Protein AF-A0A925LUS6-F1 (afdb_monomer_lite)

pLDDT: mean 85.34, std 15.8, range [30.42, 98.62]

Radius of gyration: 35.61 Å; chains: 1; bounding box: 104×72×97 Å

Structure (mmCIF, N/CA/C/O backbone):
data_AF-A0A925LUS6-F1
#
_entry.id   AF-A0A925LUS6-F1
#
loop_
_atom_site.group_PDB
_atom_site.id
_atom_site.type_symbol
_atom_site.label_atom_id
_atom_site.label_alt_id
_atom_site.label_comp_id
_atom_site.label_asym_id
_atom_site.label_entity_id
_atom_site.label_seq_id
_atom_site.pdbx_PDB_ins_code
_atom_site.Cartn_x
_atom_site.Cartn_y
_atom_site.Cartn_z
_atom_site.occupancy
_atom_site.B_iso_or_equiv
_atom_site.auth_seq_id
_atom_site.auth_comp_id
_atom_site.auth_asym_id
_atom_site.auth_atom_id
_atom_site.pdbx_PDB_model_num
ATOM 1 N N . SER A 1 1 ? -33.143 -39.947 43.179 1.00 50.91 1 SER A N 1
ATOM 2 C CA . SER A 1 1 ? -32.401 -38.774 42.686 1.00 50.91 1 SER A CA 1
ATOM 3 C C . SER A 1 1 ? -33.409 -37.810 42.091 1.00 50.91 1 SER A C 1
ATOM 5 O O . SER A 1 1 ? -34.281 -38.253 41.355 1.00 50.91 1 SER A O 1
ATOM 7 N N . GLN A 1 2 ? -33.374 -36.531 42.464 1.00 56.47 2 GLN A N 1
ATOM 8 C CA . GLN A 1 2 ? -34.159 -35.518 41.753 1.00 56.47 2 GLN A CA 1
ATOM 9 C C . GLN A 1 2 ? -33.490 -35.267 40.399 1.00 56.47 2 GLN A C 1
ATOM 11 O O . GLN A 1 2 ? -32.264 -35.183 40.331 1.00 56.47 2 GLN A O 1
ATOM 16 N N . ALA A 1 3 ? -34.284 -35.222 39.329 1.00 70.06 3 ALA A N 1
ATOM 17 C CA . ALA A 1 3 ? -33.795 -34.801 38.022 1.00 70.06 3 ALA A CA 1
ATOM 18 C C . ALA A 1 3 ? -33.238 -33.369 38.134 1.00 70.06 3 ALA A C 1
ATOM 20 O O . ALA A 1 3 ? -33.814 -32.571 38.882 1.00 70.06 3 ALA A O 1
ATOM 21 N N . PRO A 1 4 ? -32.134 -33.036 37.440 1.00 72.38 4 PRO A N 1
ATOM 22 C CA . PRO A 1 4 ? -31.637 -31.669 37.429 1.00 72.38 4 PRO A CA 1
ATOM 23 C C . PRO A 1 4 ? -32.747 -30.728 36.931 1.00 72.38 4 PRO A C 1
ATOM 25 O O . PRO A 1 4 ? -33.500 -31.109 36.028 1.00 72.38 4 PRO A O 1
ATOM 28 N N . PRO A 1 5 ? -32.886 -29.527 37.521 1.00 80.88 5 PRO A N 1
ATOM 29 C CA . PRO A 1 5 ? -33.900 -28.576 37.091 1.00 80.88 5 PRO A CA 1
ATOM 30 C C . PRO A 1 5 ? -33.745 -28.257 35.592 1.00 80.88 5 PRO A C 1
ATOM 32 O O . PRO A 1 5 ? -32.625 -28.303 35.070 1.00 80.88 5 PRO A O 1
ATOM 35 N N . PRO A 1 6 ? -34.847 -27.972 34.876 1.00 86.62 6 PRO A N 1
ATOM 36 C CA . PRO A 1 6 ? -34.786 -27.638 33.458 1.00 86.62 6 PRO A CA 1
ATOM 37 C C . PRO A 1 6 ? -34.045 -26.314 33.244 1.00 86.62 6 PRO A C 1
ATOM 39 O O . PRO A 1 6 ? -34.069 -25.431 34.101 1.00 86.62 6 PRO A O 1
ATOM 42 N N . LEU A 1 7 ? -33.393 -26.184 32.088 1.00 87.75 7 LEU A N 1
ATOM 43 C CA . LEU A 1 7 ? -32.810 -24.924 31.641 1.00 87.75 7 LEU A CA 1
ATOM 44 C C . LEU A 1 7 ? -33.934 -23.980 31.195 1.00 87.75 7 LEU A C 1
ATOM 46 O O . LEU A 1 7 ? -34.793 -24.370 30.403 1.00 87.75 7 LEU A O 1
ATOM 50 N N . VAL A 1 8 ? -33.927 -22.754 31.706 1.00 89.50 8 VAL A N 1
ATOM 51 C CA . VAL A 1 8 ? -34.937 -21.726 31.446 1.00 89.50 8 VAL A CA 1
ATOM 52 C C . VAL A 1 8 ? -34.257 -20.492 30.868 1.00 89.50 8 VAL A C 1
ATOM 54 O O . VAL A 1 8 ? -33.284 -19.997 31.430 1.00 89.50 8 VAL A O 1
ATOM 57 N N . THR A 1 9 ? -34.782 -19.971 29.761 1.00 89.06 9 THR A N 1
ATOM 58 C CA . THR A 1 9 ? -34.385 -18.664 29.222 1.00 89.06 9 THR A CA 1
ATOM 59 C C . THR A 1 9 ? -35.214 -17.571 29.891 1.00 89.06 9 THR A C 1
ATOM 61 O O . THR A 1 9 ? -36.440 -17.659 29.930 1.00 89.06 9 THR A O 1
ATOM 64 N N . THR A 1 10 ? -34.551 -16.548 30.419 1.00 89.25 10 THR A N 1
ATOM 65 C CA . THR A 1 10 ? -35.150 -15.387 31.092 1.00 89.25 10 THR A CA 1
ATOM 66 C C . THR A 1 10 ? -34.400 -14.114 30.693 1.00 89.25 10 THR A C 1
ATOM 68 O O . THR A 1 10 ? -33.428 -14.175 29.944 1.00 89.25 10 THR A O 1
ATOM 71 N N . THR A 1 11 ? -34.832 -12.958 31.191 1.00 88.19 11 THR A N 1
ATOM 72 C CA . THR A 1 11 ? -34.108 -11.690 31.054 1.00 88.19 11 THR A CA 1
ATOM 73 C C . THR A 1 11 ? -33.595 -11.184 32.401 1.00 88.19 11 THR A C 1
ATOM 75 O O . THR A 1 11 ? -34.227 -11.417 33.435 1.00 88.19 11 THR A O 1
ATOM 78 N N . THR A 1 12 ? -32.467 -10.475 32.400 1.00 89.25 12 THR A N 1
ATOM 79 C CA . THR A 1 12 ? -31.988 -9.699 33.555 1.00 89.25 12 THR A CA 1
ATOM 80 C C . THR A 1 12 ? -32.818 -8.412 33.723 1.00 89.25 12 THR A C 1
ATOM 82 O O . THR A 1 12 ? -33.532 -8.029 32.791 1.00 89.25 12 THR A O 1
ATOM 85 N N . PRO A 1 13 ? -32.731 -7.693 34.862 1.00 88.75 13 PRO A N 1
ATOM 86 C CA . PRO A 1 13 ? -33.328 -6.361 35.019 1.00 88.75 13 PRO A CA 1
ATOM 87 C C . PRO A 1 13 ? -32.890 -5.348 33.951 1.00 88.75 13 PRO A C 1
ATOM 89 O O . PRO A 1 13 ? -33.623 -4.410 33.664 1.00 88.75 13 PRO A O 1
ATOM 92 N N . GLN A 1 14 ? -31.717 -5.553 33.343 1.00 88.06 14 GLN A N 1
ATOM 93 C CA . GLN A 1 14 ? -31.181 -4.722 32.260 1.00 88.06 14 GLN A CA 1
ATOM 94 C C . GLN A 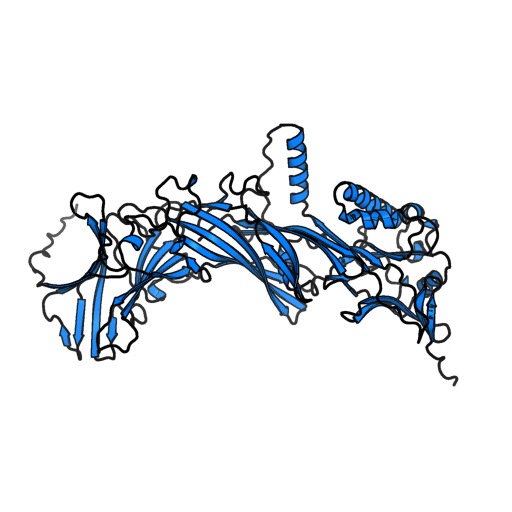1 14 ? -31.706 -5.129 30.870 1.00 88.06 14 GLN A C 1
ATOM 96 O O . GLN A 1 14 ? -31.331 -4.525 29.870 1.00 88.06 14 GLN A O 1
ATOM 101 N N . GLY A 1 15 ? -32.545 -6.168 30.786 1.00 86.88 15 GLY A N 1
ATOM 102 C CA . GLY A 1 15 ? -33.078 -6.689 29.526 1.00 86.88 15 GLY A CA 1
ATOM 103 C C . GLY A 1 15 ? -32.142 -7.644 28.778 1.00 86.88 15 GLY A C 1
ATOM 104 O O . GLY A 1 15 ? -32.446 -8.013 27.647 1.00 86.88 15 GLY A O 1
ATOM 105 N N . LEU A 1 16 ? -31.034 -8.078 29.390 1.00 88.81 16 LEU A N 1
ATOM 106 C CA . LEU A 1 16 ? -30.104 -9.039 28.785 1.00 88.81 16 LEU A CA 1
ATOM 107 C C . LEU A 1 16 ? -30.678 -10.455 28.854 1.00 88.81 16 LEU A C 1
ATOM 109 O O . LEU A 1 16 ? -31.311 -10.816 29.846 1.00 88.81 16 LEU A O 1
ATOM 113 N N . VAL A 1 17 ? -30.445 -11.280 27.834 1.00 89.81 17 VAL A N 1
ATOM 114 C CA . VAL A 1 17 ? -30.939 -12.665 27.814 1.00 89.81 17 VAL A CA 1
ATOM 115 C C . VAL A 1 17 ? -30.037 -13.544 28.678 1.00 89.81 17 VAL A C 1
ATOM 117 O O . VAL A 1 17 ? -28.830 -13.600 28.464 1.00 89.81 17 VAL A O 1
ATOM 120 N N . ALA A 1 18 ? -30.627 -14.263 29.631 1.00 91.12 18 ALA A N 1
ATOM 121 C CA . ALA A 1 18 ? -29.932 -15.178 30.528 1.00 91.12 18 ALA A CA 1
ATOM 122 C C . ALA A 1 18 ? -30.508 -16.596 30.433 1.00 91.12 18 ALA A C 1
ATOM 124 O O . ALA A 1 18 ? -31.724 -16.787 30.345 1.00 91.12 18 ALA A O 1
ATOM 125 N N . GLN A 1 19 ? -29.642 -17.604 30.494 1.00 92.12 19 GLN A N 1
ATOM 126 C CA . GLN A 1 19 ? -30.037 -19.005 30.635 1.00 92.12 19 GLN A CA 1
ATOM 127 C C . GLN A 1 19 ? -29.771 -19.463 32.067 1.00 92.12 19 GLN A C 1
ATOM 129 O O . GLN A 1 19 ? -28.645 -19.382 32.551 1.00 92.12 19 GLN A O 1
ATOM 134 N N . VAL A 1 20 ? -30.801 -19.950 32.754 1.00 89.69 20 VAL A N 1
ATOM 135 C CA . VAL A 1 20 ? -30.760 -20.278 34.184 1.00 89.69 20 VAL A CA 1
ATOM 136 C C . VAL A 1 20 ? -31.212 -21.716 34.405 1.00 89.69 20 VAL A C 1
ATOM 138 O O . VAL A 1 20 ? -32.217 -22.156 33.850 1.00 89.69 20 VAL A O 1
ATOM 141 N N . GLN A 1 21 ? -30.480 -22.460 35.231 1.00 88.94 21 GLN A N 1
ATOM 142 C CA . GLN A 1 21 ? -30.812 -23.823 35.634 1.00 88.94 21 GLN A CA 1
ATOM 143 C C . GLN A 1 21 ? -30.893 -23.900 37.165 1.00 88.94 21 GLN A C 1
ATOM 145 O O . GLN A 1 21 ? -29.880 -23.950 37.862 1.00 88.94 21 GLN A O 1
ATOM 150 N N . GLY A 1 22 ? -32.111 -23.892 37.711 1.00 85.62 22 GLY A N 1
ATOM 151 C CA . GLY A 1 22 ? -32.310 -23.763 39.158 1.00 85.62 22 GLY A CA 1
ATOM 152 C C . GLY A 1 22 ? -31.893 -22.373 39.654 1.00 85.62 22 GLY A C 1
ATOM 153 O O . GLY A 1 22 ? -32.528 -21.389 39.291 1.00 85.62 22 GLY A O 1
ATOM 154 N N . LEU A 1 23 ? -30.844 -22.298 40.481 1.00 81.50 23 LEU A N 1
ATOM 155 C CA . LEU A 1 23 ? -30.253 -21.035 40.964 1.00 81.50 23 LEU A CA 1
ATOM 156 C C . LEU A 1 23 ? -28.974 -20.640 40.205 1.00 81.50 23 LEU A C 1
ATOM 158 O O . LEU A 1 23 ? -28.419 -19.566 40.437 1.00 81.50 23 LEU A O 1
ATOM 162 N N . GLU A 1 24 ? -28.490 -21.500 39.309 1.00 84.94 24 GLU A N 1
ATOM 163 C CA . GLU A 1 24 ? -27.262 -21.261 38.555 1.00 84.94 24 GLU A CA 1
ATOM 164 C C . GLU A 1 24 ? -27.560 -20.546 37.242 1.00 84.94 24 GLU A C 1
ATOM 166 O O . GLU A 1 24 ? -28.388 -20.996 36.449 1.00 84.94 24 GLU A O 1
ATOM 171 N N . TRP A 1 25 ? -26.847 -19.452 36.989 1.00 89.56 25 TRP A N 1
ATOM 172 C CA . TRP A 1 25 ? -26.858 -18.776 35.697 1.00 89.56 25 TRP A CA 1
ATOM 173 C C . TRP A 1 25 ? -25.825 -19.456 34.802 1.00 89.56 25 TRP A C 1
ATOM 175 O O . TRP A 1 25 ? -24.630 -19.412 35.083 1.00 89.56 25 TRP A O 1
ATOM 185 N N . LYS A 1 26 ? -26.294 -20.133 33.755 1.00 90.81 26 LYS A N 1
ATOM 186 C CA . LYS A 1 26 ? -25.443 -20.846 32.798 1.00 90.81 26 LYS A CA 1
ATOM 187 C C . LYS A 1 26 ? -24.804 -19.894 31.799 1.00 90.81 26 LYS A C 1
ATOM 189 O O . LYS A 1 26 ? -23.616 -20.042 31.524 1.00 90.81 26 LYS A O 1
ATOM 194 N N . SER A 1 27 ? -25.565 -18.919 31.304 1.00 93.44 27 SER A N 1
ATOM 195 C CA . SER A 1 27 ? -25.019 -17.871 30.449 1.00 93.44 27 SER A CA 1
ATOM 196 C C . SER A 1 27 ? -25.804 -16.564 30.499 1.00 93.44 27 SER A C 1
ATOM 198 O O . SER A 1 27 ? -26.976 -16.549 30.891 1.00 93.44 27 SER A O 1
ATOM 200 N N . VAL A 1 28 ? -25.146 -15.474 30.102 1.00 93.81 28 VAL A N 1
ATOM 201 C CA . VAL A 1 28 ? -25.749 -14.160 29.840 1.00 93.81 28 VAL A CA 1
ATOM 202 C C . VAL A 1 28 ? -25.220 -13.635 28.513 1.00 93.81 28 VAL A C 1
ATOM 204 O O . VAL A 1 28 ? -24.023 -13.383 28.375 1.00 93.81 28 VAL A O 1
ATOM 207 N N . LEU A 1 29 ? -26.122 -13.454 27.553 1.00 92.44 29 LEU A N 1
ATOM 208 C CA . LEU A 1 29 ? -25.826 -12.926 26.228 1.00 92.44 29 LEU A CA 1
ATOM 209 C C . LEU A 1 29 ? -25.883 -11.394 26.256 1.00 92.44 29 LEU A C 1
ATOM 211 O O . LEU A 1 29 ? -26.904 -10.811 26.628 1.00 92.44 29 LEU A O 1
ATOM 215 N N . LEU A 1 30 ? -24.785 -10.753 25.857 1.00 92.56 30 LEU A N 1
ATOM 216 C CA . LEU A 1 30 ? -24.699 -9.299 25.705 1.00 92.56 30 LEU A CA 1
ATOM 217 C C . LEU A 1 30 ? -25.097 -8.890 24.289 1.00 92.56 30 LEU A C 1
ATOM 219 O O . LEU A 1 30 ? -25.940 -8.014 24.093 1.00 92.56 30 LEU A O 1
ATOM 223 N N . ALA A 1 31 ? -24.492 -9.548 23.302 1.00 91.06 31 ALA A N 1
ATOM 224 C CA . ALA A 1 31 ? -24.769 -9.311 21.899 1.00 91.06 31 ALA A CA 1
ATOM 225 C C . ALA A 1 31 ? -24.454 -10.528 21.034 1.00 91.06 31 ALA A C 1
ATOM 227 O O . ALA A 1 31 ? -23.636 -11.370 21.400 1.00 91.06 31 ALA A O 1
ATOM 228 N N . GLY A 1 32 ? -25.064 -10.578 19.853 1.00 88.12 32 GLY A N 1
ATOM 229 C CA . GLY A 1 32 ? -24.724 -11.537 18.809 1.00 88.12 32 GLY A CA 1
ATOM 230 C C . GLY A 1 32 ? -24.731 -10.883 17.434 1.00 88.12 32 GLY A C 1
ATOM 231 O O . GLY A 1 32 ? -25.576 -10.027 17.158 1.00 88.12 32 GLY A O 1
ATOM 232 N N . ASN A 1 33 ? -23.811 -11.307 16.571 1.00 85.50 33 ASN A N 1
ATOM 233 C CA . ASN A 1 33 ? -23.828 -10.985 15.155 1.00 85.50 33 ASN A CA 1
ATOM 234 C C . ASN A 1 33 ? -24.376 -12.194 14.367 1.00 85.50 33 ASN A C 1
ATOM 236 O O . ASN A 1 33 ? -23.727 -13.238 14.306 1.00 85.50 33 ASN A O 1
ATOM 240 N N . PRO A 1 34 ? -25.575 -12.099 13.764 1.00 79.62 34 PRO A N 1
ATOM 241 C CA . PRO A 1 34 ? -26.144 -13.203 12.998 1.00 79.62 34 PRO A CA 1
ATOM 242 C C . PRO A 1 34 ? -25.431 -13.454 11.660 1.00 79.62 34 PRO A C 1
ATOM 244 O O . PRO A 1 34 ? -25.652 -14.514 11.078 1.00 79.62 34 PRO A O 1
ATOM 247 N N . GLU A 1 35 ? -24.617 -12.514 11.158 1.00 80.75 35 GLU A N 1
ATOM 248 C CA . GLU A 1 35 ? -23.906 -12.664 9.877 1.00 80.75 35 GLU A CA 1
ATOM 249 C C . GLU A 1 35 ? -22.849 -13.775 9.936 1.00 80.75 35 GLU A C 1
ATOM 251 O O . GLU A 1 35 ? -22.733 -14.559 8.996 1.00 80.75 35 GLU A O 1
ATOM 256 N N . ASP A 1 36 ? -22.116 -13.875 11.047 1.00 84.62 36 ASP A N 1
ATOM 257 C CA . ASP A 1 36 ? -21.039 -14.853 11.244 1.00 84.62 36 ASP A CA 1
ATOM 258 C C . ASP A 1 36 ? -21.242 -15.767 12.467 1.00 84.62 36 ASP A C 1
ATOM 260 O O . ASP A 1 36 ? -20.480 -16.710 12.680 1.00 84.62 36 ASP A O 1
ATOM 264 N N . GLY A 1 37 ? -22.286 -15.519 13.263 1.00 86.38 37 GLY A N 1
ATOM 265 C CA . GLY A 1 37 ? -22.598 -16.271 14.476 1.00 86.38 37 GLY A CA 1
ATOM 266 C C . GLY A 1 37 ? -21.725 -15.917 15.684 1.00 86.38 37 GLY A C 1
ATOM 267 O O . GLY A 1 37 ? -21.843 -16.584 16.717 1.00 86.38 37 GLY A O 1
ATOM 268 N N . SER A 1 38 ? -20.866 -14.897 15.582 1.00 90.50 38 SER A N 1
ATOM 269 C CA . SER A 1 38 ? -20.070 -14.407 16.709 1.00 90.50 38 SER A CA 1
ATOM 270 C C . SER A 1 38 ? -20.968 -13.809 17.795 1.00 90.50 38 SER A C 1
ATOM 272 O O . SER A 1 38 ? -22.067 -13.310 17.532 1.00 90.50 38 SER A O 1
ATOM 274 N N . LYS A 1 39 ? -20.540 -13.909 19.056 1.00 91.44 39 LYS A N 1
ATOM 275 C CA . LYS A 1 39 ? -21.342 -13.470 20.201 1.00 91.44 39 LYS A CA 1
ATOM 276 C C . LYS A 1 39 ? -20.475 -13.021 21.363 1.00 91.44 39 LYS A C 1
ATOM 278 O O . LYS A 1 39 ? -19.459 -13.636 21.671 1.00 91.44 39 LYS A O 1
ATOM 283 N N . LEU A 1 40 ? -20.973 -12.006 22.057 1.00 94.94 40 LEU A N 1
ATOM 284 C CA . LEU A 1 40 ? -20.488 -11.584 23.358 1.00 94.94 40 LEU A CA 1
ATOM 285 C C . LEU A 1 40 ? -21.363 -12.229 24.428 1.00 94.94 40 LEU A C 1
ATOM 287 O O . LEU A 1 40 ? -22.519 -11.842 24.606 1.00 94.94 40 LEU A O 1
ATOM 291 N N . GLU A 1 41 ? -20.832 -13.231 25.121 1.00 94.75 41 GLU A N 1
ATOM 292 C CA . GLU A 1 41 ? -21.585 -14.024 26.098 1.00 94.75 41 GLU A CA 1
ATOM 293 C C . GLU A 1 41 ? -20.706 -14.404 27.288 1.00 94.75 41 GLU A C 1
ATOM 295 O O . GLU A 1 41 ? -19.610 -14.937 27.115 1.00 94.75 41 GLU A O 1
ATOM 300 N N . PHE A 1 42 ? -21.214 -14.182 28.499 1.00 95.69 42 PHE A N 1
ATOM 301 C CA . PHE A 1 42 ? -20.628 -14.771 29.698 1.00 95.69 42 PHE A CA 1
ATOM 302 C C . PHE A 1 42 ? -21.200 -16.158 29.933 1.00 95.69 42 PHE A C 1
ATOM 304 O O . PHE A 1 42 ? -22.410 -16.362 29.851 1.00 95.69 42 PHE A O 1
ATOM 311 N N . THR A 1 43 ? -20.336 -17.089 30.300 1.00 93.62 43 THR A N 1
ATOM 312 C CA . THR A 1 43 ? -20.665 -18.444 30.742 1.00 93.62 43 THR A CA 1
ATOM 313 C C . THR A 1 43 ? -19.968 -18.709 32.068 1.00 93.62 43 THR A C 1
ATOM 315 O O . THR A 1 43 ? -18.989 -18.041 32.393 1.00 93.62 43 THR A O 1
ATOM 318 N N . ASN A 1 44 ? -20.492 -19.643 32.867 1.00 86.25 44 ASN A N 1
ATOM 319 C CA . ASN A 1 44 ? -19.935 -19.938 34.195 1.00 86.25 44 ASN A CA 1
ATOM 320 C C . ASN A 1 44 ? -19.730 -18.656 35.033 1.00 86.25 44 ASN A C 1
ATOM 322 O O . ASN A 1 44 ? -18.639 -18.397 35.538 1.00 86.25 44 ASN A O 1
ATOM 326 N N . LEU A 1 45 ? -20.774 -17.819 35.116 1.00 87.06 45 LEU A N 1
ATOM 327 C CA . LEU A 1 45 ? -20.683 -16.486 35.713 1.00 87.06 45 LEU A CA 1
ATOM 328 C C . LEU A 1 45 ? -20.191 -16.557 37.164 1.00 87.06 45 LEU A C 1
ATOM 330 O O . LEU A 1 45 ? -20.724 -17.333 37.963 1.00 87.06 45 LEU A O 1
ATOM 334 N N . GLY A 1 46 ? -19.242 -15.683 37.512 1.00 79.06 46 GLY A N 1
ATOM 335 C CA . GLY A 1 46 ? -18.865 -15.433 38.903 1.00 79.06 46 GLY A CA 1
ATOM 336 C C . GLY A 1 46 ? -20.077 -15.011 39.742 1.00 79.06 46 GLY A C 1
ATOM 337 O O . GLY A 1 46 ? -21.041 -14.426 39.226 1.00 79.06 46 GLY A O 1
ATOM 338 N N . ASN A 1 47 ? -20.047 -15.302 41.046 1.00 88.12 47 ASN A N 1
ATOM 339 C CA . ASN A 1 47 ? -21.124 -14.886 41.953 1.00 88.12 47 ASN A CA 1
ATOM 340 C C . ASN A 1 47 ? -21.270 -13.359 41.945 1.00 88.12 47 ASN A C 1
ATOM 342 O O . ASN A 1 47 ? -22.385 -12.843 41.957 1.00 88.12 47 ASN A O 1
ATOM 346 N N . GLU A 1 48 ? -20.140 -12.672 41.838 1.00 93.25 48 GLU A N 1
ATOM 347 C CA . GLU A 1 48 ? -19.958 -11.232 41.810 1.00 93.25 48 GLU A CA 1
ATOM 348 C C . GLU A 1 48 ? -20.691 -10.604 40.617 1.00 93.25 48 GLU A C 1
ATOM 350 O O . GLU A 1 48 ? -21.513 -9.702 40.797 1.00 93.25 48 GLU A O 1
ATOM 355 N N . LEU A 1 49 ? -20.451 -11.100 39.395 1.00 94.00 49 LEU A N 1
ATOM 356 C CA . LEU A 1 49 ? -21.138 -10.603 38.200 1.00 94.00 49 LEU A CA 1
ATOM 357 C C . LEU A 1 49 ? -22.633 -10.938 38.234 1.00 94.00 49 LEU A C 1
ATOM 359 O O . LEU A 1 49 ? -23.457 -10.086 37.899 1.00 94.00 49 LEU A O 1
ATOM 363 N N . ARG A 1 50 ? -23.006 -12.147 38.672 1.00 92.31 50 ARG A N 1
ATOM 364 C CA . ARG A 1 50 ? -24.419 -12.531 38.809 1.00 92.31 50 ARG A CA 1
ATOM 365 C C . ARG A 1 50 ? -25.159 -11.588 39.760 1.00 92.31 50 ARG A C 1
ATOM 367 O O . ARG A 1 50 ? -26.264 -11.160 39.443 1.00 92.31 50 ARG A O 1
ATOM 374 N N . GLU A 1 51 ? -24.573 -11.280 40.914 1.00 92.62 51 GLU A N 1
ATOM 375 C CA . GLU A 1 51 ? -25.151 -10.354 41.894 1.00 92.62 51 GLU A CA 1
ATOM 376 C C . GLU A 1 51 ? -25.246 -8.930 41.337 1.00 92.62 51 GLU A C 1
ATOM 378 O O . GLU A 1 51 ? -26.294 -8.295 41.462 1.00 92.62 51 GLU A O 1
ATOM 383 N N . ALA A 1 52 ? -24.208 -8.450 40.645 1.00 94.81 52 ALA A N 1
ATOM 384 C CA . ALA A 1 52 ? -24.231 -7.137 40.004 1.00 94.81 52 ALA A CA 1
ATOM 385 C C . ALA A 1 52 ? -25.355 -7.022 38.957 1.00 94.81 52 ALA A C 1
ATOM 387 O O . ALA A 1 52 ? -26.112 -6.047 38.960 1.00 94.81 52 ALA A O 1
ATOM 388 N N . LEU A 1 53 ? -25.525 -8.043 38.110 1.00 94.00 53 LEU A N 1
ATOM 389 C CA . LEU A 1 53 ? -26.567 -8.088 37.080 1.00 94.00 53 LEU A CA 1
ATOM 390 C C . LEU A 1 53 ? -27.987 -8.205 37.651 1.00 94.00 53 LEU A C 1
ATOM 392 O O . LEU A 1 53 ? -28.947 -7.986 36.923 1.00 94.00 53 LEU A O 1
ATOM 396 N N . GLN A 1 54 ? -28.172 -8.487 38.941 1.00 91.12 54 GLN A N 1
ATOM 397 C CA . GLN A 1 54 ? -29.495 -8.452 39.581 1.00 91.12 54 GLN A CA 1
ATOM 398 C C . GLN A 1 54 ? -29.907 -7.045 40.048 1.00 91.12 54 GLN A C 1
ATOM 400 O O . GLN A 1 54 ? -31.044 -6.857 40.483 1.00 91.12 54 GLN A O 1
ATOM 405 N N . SER A 1 55 ? -29.023 -6.045 39.950 1.00 90.50 55 SER A N 1
ATOM 406 C CA . SER A 1 55 ? -29.329 -4.672 40.362 1.00 90.50 55 SER A CA 1
ATOM 407 C C . SER A 1 55 ? -30.249 -3.943 39.376 1.00 90.50 55 SER A C 1
ATOM 409 O O . SER A 1 55 ? -30.013 -3.931 38.171 1.00 90.50 55 SER A O 1
ATOM 411 N N . ASN A 1 56 ? -31.250 -3.227 39.898 1.00 85.25 56 ASN A N 1
ATOM 412 C CA . ASN A 1 56 ? -32.095 -2.328 39.098 1.00 85.25 56 ASN A CA 1
ATOM 413 C C . ASN A 1 56 ? -31.361 -1.054 38.643 1.00 85.25 56 ASN A C 1
ATOM 415 O O . ASN A 1 56 ? -31.801 -0.401 37.703 1.00 85.25 56 ASN A O 1
ATOM 419 N N . GLN A 1 57 ? -30.288 -0.665 39.340 1.00 90.88 57 GLN A N 1
ATOM 420 C CA . GLN A 1 57 ? -29.393 0.418 38.932 1.00 90.88 57 GLN A CA 1
ATOM 421 C C . GLN A 1 57 ? -27.961 -0.104 38.952 1.00 90.88 57 GLN A C 1
ATOM 423 O O . GLN A 1 57 ? -27.404 -0.397 40.010 1.00 90.88 57 GLN A O 1
ATOM 428 N N . LEU A 1 58 ? -27.392 -0.255 37.768 1.00 95.25 58 LEU A N 1
ATOM 429 C CA . LEU A 1 58 ? -26.084 -0.825 37.521 1.00 95.25 58 LEU A CA 1
ATOM 430 C C . LEU A 1 58 ? -25.202 0.225 36.850 1.00 95.25 58 LEU A C 1
ATOM 432 O O . LEU A 1 58 ? -25.473 0.670 35.734 1.00 95.25 58 LEU A O 1
ATOM 436 N N . PHE A 1 59 ? -24.114 0.573 37.526 1.00 97.88 59 PHE A N 1
ATOM 437 C CA . PHE A 1 59 ? -22.964 1.189 36.886 1.00 97.88 59 PHE A CA 1
ATOM 438 C C . PHE A 1 59 ? -21.733 0.380 37.264 1.00 97.88 59 PHE A C 1
ATOM 440 O O . PHE A 1 59 ? -21.238 0.482 38.385 1.00 97.88 59 PHE A O 1
ATOM 447 N N . LEU A 1 60 ? -21.288 -0.480 36.355 1.00 98.00 60 LEU A N 1
ATOM 448 C CA . LEU A 1 60 ? -20.184 -1.404 36.586 1.00 98.00 60 LEU A CA 1
ATOM 449 C C . LEU A 1 60 ? -19.072 -1.096 35.598 1.00 98.00 60 LEU A C 1
ATOM 451 O O . LEU A 1 60 ? -19.309 -1.037 34.396 1.00 98.00 60 LEU A O 1
ATOM 455 N N . VAL A 1 61 ? -17.863 -0.927 36.120 1.00 98.06 61 VAL A N 1
ATOM 456 C CA . VAL A 1 61 ? -16.636 -0.780 35.338 1.00 98.06 61 VAL A CA 1
ATOM 457 C C . VAL A 1 61 ? -15.752 -1.964 35.685 1.00 98.06 61 VAL A C 1
ATOM 459 O O . VAL A 1 61 ? -15.465 -2.176 36.863 1.00 98.06 61 VAL A O 1
ATOM 462 N N . ALA A 1 62 ? -15.331 -2.729 34.685 1.00 96.44 62 ALA A N 1
ATOM 463 C CA . ALA A 1 62 ? -14.504 -3.909 34.864 1.00 96.44 62 ALA A CA 1
ATOM 464 C C . ALA A 1 62 ? -13.222 -3.832 34.042 1.00 96.44 62 ALA A C 1
ATOM 466 O O . ALA A 1 62 ? -13.239 -3.636 32.825 1.00 96.44 62 ALA A O 1
ATOM 467 N N . SER A 1 63 ? -12.111 -4.047 34.739 1.00 94.88 63 SER A N 1
ATOM 468 C CA . SER A 1 63 ? -10.787 -4.262 34.154 1.00 94.88 63 SER A CA 1
ATOM 469 C C . SER A 1 63 ? -10.182 -5.608 34.530 1.00 94.88 63 SER A C 1
ATOM 471 O O . SER A 1 63 ? -9.163 -5.977 33.957 1.00 94.88 63 SER A O 1
ATOM 473 N N . LEU A 1 64 ? -10.807 -6.357 35.444 1.00 93.44 64 LEU A N 1
ATOM 474 C CA . LEU A 1 64 ? -10.415 -7.709 35.833 1.00 93.44 64 LEU A CA 1
ATOM 475 C C . LEU A 1 64 ? -11.319 -8.757 35.180 1.00 93.44 64 LEU A C 1
ATOM 477 O O . LEU A 1 64 ? -12.536 -8.595 35.137 1.00 93.44 64 LEU A O 1
ATOM 481 N N . ALA A 1 65 ? -10.711 -9.846 34.701 1.00 92.44 65 ALA A N 1
ATOM 482 C CA . ALA A 1 65 ? -11.434 -10.957 34.082 1.00 92.44 65 ALA A CA 1
ATOM 483 C C . ALA A 1 65 ? -12.086 -11.891 35.108 1.00 92.44 65 ALA A C 1
ATOM 485 O O . ALA A 1 65 ? -13.192 -12.365 34.889 1.00 92.44 65 ALA A O 1
ATOM 486 N N . GLU A 1 66 ? -11.395 -12.163 36.218 1.00 91.38 66 GLU A N 1
ATOM 487 C CA . GLU A 1 66 ? -11.768 -13.226 37.161 1.00 91.38 66 GLU A CA 1
ATOM 488 C C . GLU A 1 66 ? -13.205 -13.095 37.707 1.00 91.38 66 GLU A C 1
ATOM 490 O O . GLU A 1 66 ? -13.948 -14.073 37.607 1.00 91.38 66 GLU A O 1
ATOM 495 N N . PRO A 1 67 ? -13.686 -11.900 38.108 1.00 92.88 67 PRO A N 1
ATOM 496 C CA . PRO A 1 67 ? -15.061 -11.743 38.590 1.00 92.88 67 PRO A CA 1
ATOM 497 C C . PRO A 1 67 ? -16.144 -11.884 37.506 1.00 92.88 67 PRO A C 1
ATOM 499 O O . PRO A 1 67 ? -17.331 -11.950 37.832 1.00 92.88 67 PRO A O 1
ATOM 502 N N . LEU A 1 68 ? -15.770 -11.875 36.219 1.00 92.19 68 LEU A N 1
ATOM 503 C CA . LEU A 1 68 ? -16.705 -11.957 35.090 1.00 92.19 68 LEU A CA 1
ATOM 504 C C . LEU A 1 68 ? -17.048 -13.405 34.698 1.00 92.19 68 LEU A C 1
ATOM 506 O O . LEU A 1 68 ? -18.035 -13.627 33.998 1.00 92.19 68 LEU A O 1
ATOM 510 N N . GLY A 1 69 ? -16.276 -14.390 35.165 1.00 91.00 69 GLY A N 1
ATOM 511 C CA . GLY A 1 69 ? -16.375 -15.776 34.704 1.00 91.00 69 GLY A CA 1
ATOM 512 C C . GLY A 1 69 ? -15.728 -15.984 33.330 1.00 91.00 69 GLY A C 1
ATOM 513 O O . GLY A 1 69 ? -14.783 -15.289 32.954 1.00 91.00 69 GLY A O 1
ATOM 514 N N . GLU A 1 70 ? -16.219 -16.960 32.569 1.00 93.50 70 GLU A N 1
ATOM 515 C CA . GLU A 1 70 ? -15.732 -17.226 31.212 1.00 93.50 70 GLU A CA 1
ATOM 516 C C . GLU A 1 70 ? -16.443 -16.312 30.211 1.00 93.50 70 GLU A C 1
ATOM 518 O O . GLU A 1 70 ? -17.669 -16.330 30.109 1.00 93.50 70 GLU A O 1
ATOM 523 N N . PHE A 1 71 ? -15.684 -15.530 29.444 1.00 94.69 71 PHE A N 1
ATOM 524 C CA . PHE A 1 71 ? -16.235 -14.570 28.490 1.00 94.69 71 PHE A CA 1
ATOM 525 C C . PHE A 1 71 ? -15.906 -14.970 27.051 1.00 94.69 71 PHE A C 1
ATOM 527 O O . PHE A 1 71 ? -14.741 -14.987 26.662 1.00 94.69 71 PHE A O 1
ATOM 534 N N . SER A 1 72 ? -16.939 -15.256 26.255 1.00 95.56 72 SER A N 1
ATOM 535 C CA . SER A 1 72 ? -16.835 -15.245 24.792 1.00 95.56 72 SER A CA 1
ATOM 536 C C . SER A 1 72 ? -16.720 -13.789 24.364 1.00 95.56 72 SER A C 1
ATOM 538 O O . SER A 1 72 ? -17.703 -13.054 24.420 1.00 95.56 72 SER A O 1
ATOM 540 N N . ASN A 1 73 ? -15.506 -13.361 24.042 1.00 95.31 73 ASN A N 1
ATOM 541 C CA . ASN A 1 73 ? -15.137 -11.950 23.961 1.00 95.31 73 ASN A CA 1
ATOM 542 C C . ASN A 1 73 ? -14.914 -11.443 22.529 1.00 95.31 73 ASN A C 1
ATOM 544 O O . ASN A 1 73 ? -14.495 -10.298 22.365 1.00 95.31 73 ASN A O 1
ATOM 548 N N . ASP A 1 74 ? -15.185 -12.276 21.527 1.00 95.56 74 ASP A N 1
ATOM 549 C CA . ASP A 1 74 ? -14.932 -11.974 20.123 1.00 95.56 74 ASP A CA 1
ATOM 550 C C . ASP A 1 74 ? -16.247 -11.700 19.388 1.00 95.56 74 ASP A C 1
ATOM 552 O O . ASP A 1 74 ? -17.214 -12.465 19.478 1.00 95.56 74 ASP A O 1
ATOM 556 N N . ILE A 1 75 ? -16.281 -10.600 18.644 1.00 95.25 75 ILE A N 1
ATOM 557 C CA . ILE A 1 75 ? -17.415 -10.220 17.804 1.00 95.25 75 ILE A CA 1
ATOM 558 C C . ILE A 1 75 ? -16.933 -9.449 16.585 1.00 95.25 75 ILE A C 1
ATOM 560 O O . ILE A 1 75 ? -15.934 -8.732 16.652 1.00 95.25 75 ILE A O 1
ATOM 564 N N . THR A 1 76 ? -17.647 -9.563 15.472 1.00 94.00 76 THR A N 1
ATOM 565 C CA . THR A 1 76 ? -17.343 -8.776 14.275 1.00 94.00 76 THR A CA 1
ATOM 566 C C . THR A 1 76 ? -18.399 -7.708 14.021 1.00 94.00 76 THR A C 1
ATOM 568 O O . THR A 1 76 ? -19.585 -7.906 14.295 1.00 94.00 76 THR A O 1
ATOM 571 N N . ILE A 1 77 ? -17.978 -6.573 13.458 1.00 92.62 77 ILE A N 1
ATOM 572 C CA . ILE A 1 77 ? -18.879 -5.640 12.776 1.00 92.62 77 ILE A CA 1
ATOM 573 C C . ILE A 1 77 ? -18.340 -5.425 11.374 1.00 92.62 77 ILE A C 1
ATOM 575 O O . ILE A 1 77 ? -17.230 -4.932 11.201 1.00 92.62 77 ILE A O 1
ATOM 579 N N . ALA A 1 78 ? -19.133 -5.777 10.370 1.00 89.00 78 ALA A N 1
ATOM 580 C CA . ALA A 1 78 ? -18.760 -5.598 8.978 1.00 89.00 78 ALA A CA 1
ATOM 581 C C . ALA A 1 78 ? -17.362 -6.154 8.613 1.00 89.00 78 ALA A C 1
ATOM 583 O O . ALA A 1 78 ? -16.570 -5.445 8.004 1.00 89.00 78 ALA A O 1
ATOM 584 N N . GLU A 1 79 ? -17.074 -7.406 9.006 1.00 90.06 79 GLU A N 1
ATOM 585 C CA . GLU A 1 79 ? -15.769 -8.106 8.903 1.00 90.06 79 GLU A CA 1
ATOM 586 C C . GLU A 1 79 ? -14.656 -7.600 9.828 1.00 90.06 79 GLU A C 1
ATOM 588 O O . GLU A 1 79 ? -13.621 -8.252 9.930 1.00 90.06 79 GLU A O 1
ATOM 593 N N . TRP A 1 80 ? -14.843 -6.496 10.553 1.00 95.50 80 TRP A N 1
ATOM 594 C CA . TRP A 1 80 ? -13.835 -6.019 11.498 1.00 95.50 80 TRP A CA 1
ATOM 595 C C . TRP A 1 80 ? -13.927 -6.777 12.823 1.00 95.50 80 TRP A C 1
ATOM 597 O O . TRP A 1 80 ? -14.981 -6.722 13.463 1.00 95.50 80 TRP A O 1
ATOM 607 N N . PRO A 1 81 ? -12.853 -7.462 13.258 1.00 96.00 81 PRO A N 1
ATOM 608 C CA . PRO A 1 81 ? -12.857 -8.259 14.479 1.00 96.00 81 PRO A CA 1
ATOM 609 C C . PRO A 1 81 ? -12.537 -7.411 15.714 1.00 96.00 81 PRO A C 1
ATOM 611 O O . PRO A 1 81 ? -11.487 -6.769 15.797 1.00 96.00 81 PRO A O 1
ATOM 614 N N . PHE A 1 82 ? -13.418 -7.464 16.705 1.00 97.75 82 PHE A N 1
ATOM 615 C CA . PHE A 1 82 ? -13.238 -6.863 18.021 1.00 97.75 82 PHE A CA 1
ATOM 616 C C . PHE A 1 82 ? -13.059 -7.967 19.059 1.00 97.75 82 PHE A C 1
ATOM 618 O O . PHE A 1 82 ? -13.909 -8.847 19.180 1.00 97.75 82 PHE A O 1
ATOM 625 N N . GLU A 1 83 ? -11.982 -7.887 19.836 1.00 96.50 83 GLU A N 1
ATOM 626 C CA . GLU A 1 83 ? -11.672 -8.841 20.901 1.00 96.50 83 GLU A CA 1
ATOM 627 C C . GLU A 1 83 ? -11.656 -8.121 22.258 1.00 96.50 83 GLU A C 1
ATOM 629 O O . GLU A 1 83 ? -10.675 -7.473 22.634 1.00 96.50 83 GLU A O 1
ATOM 634 N N . ILE A 1 84 ? -12.726 -8.241 23.042 1.00 96.38 84 ILE A N 1
ATOM 635 C CA . ILE A 1 84 ? -12.891 -7.554 24.335 1.00 96.38 84 ILE A CA 1
ATOM 636 C C . ILE A 1 84 ? -12.186 -8.348 25.448 1.00 96.38 84 ILE A C 1
ATOM 638 O O . ILE A 1 84 ? -12.797 -8.907 26.357 1.00 96.38 84 ILE A O 1
ATOM 642 N N . ASN A 1 85 ? -10.861 -8.429 25.356 1.00 93.50 85 ASN A N 1
ATOM 643 C CA . ASN A 1 85 ? -9.986 -9.193 26.249 1.00 93.50 85 ASN A CA 1
ATOM 644 C C . ASN A 1 85 ? -9.825 -8.539 27.646 1.00 93.50 85 ASN A C 1
ATOM 646 O O . ASN A 1 85 ? -8.721 -8.123 28.015 1.00 93.50 85 ASN A O 1
ATOM 650 N N . VAL A 1 86 ? -10.909 -8.417 28.423 1.00 93.44 86 VAL A N 1
ATOM 651 C CA . VAL A 1 86 ? -10.880 -7.848 29.789 1.00 93.44 86 VAL A CA 1
ATOM 652 C C . VAL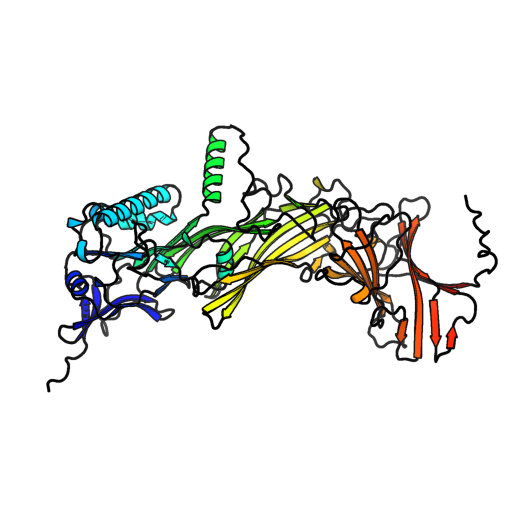 A 1 86 ? -9.840 -8.586 30.647 1.00 93.44 86 VAL A C 1
ATOM 654 O O . VAL A 1 86 ? -9.654 -9.792 30.499 1.00 93.44 86 VAL A O 1
ATOM 657 N N . GLY A 1 87 ? -9.131 -7.886 31.539 1.00 86.19 87 GLY A N 1
ATOM 658 C CA . GLY A 1 87 ? -8.134 -8.497 32.432 1.00 86.19 87 GLY A CA 1
ATOM 659 C C . GLY A 1 87 ? -6.751 -8.727 31.825 1.00 86.19 87 GLY A C 1
ATOM 660 O O . GLY A 1 87 ? -5.836 -9.099 32.557 1.00 86.19 87 GLY A O 1
ATOM 661 N N . LYS A 1 88 ? -6.559 -8.486 30.522 1.00 75.25 88 LYS A N 1
ATOM 662 C CA . LYS A 1 88 ? -5.243 -8.555 29.870 1.00 75.25 88 LYS A CA 1
ATOM 663 C C . LYS A 1 88 ? -4.671 -7.146 29.672 1.00 75.25 88 LYS A C 1
ATOM 665 O O . LYS A 1 88 ? -5.361 -6.273 29.156 1.00 75.25 88 LYS A O 1
ATOM 670 N N . ASN A 1 89 ? -3.390 -6.952 30.008 1.00 62.78 89 ASN A N 1
ATOM 671 C CA . ASN A 1 89 ? -2.615 -5.720 29.768 1.00 62.78 89 ASN A CA 1
ATOM 672 C C . ASN A 1 89 ? -3.141 -4.455 30.488 1.00 62.78 89 ASN A C 1
ATOM 674 O O . ASN A 1 89 ? -3.552 -3.504 29.834 1.00 62.78 89 ASN A O 1
ATOM 678 N N . GLY A 1 90 ? -3.108 -4.432 31.827 1.00 58.16 90 GLY A N 1
ATOM 679 C CA . GLY A 1 90 ? -3.525 -3.279 32.652 1.00 58.16 90 GLY A CA 1
ATOM 680 C C . GLY A 1 90 ? -2.539 -2.882 33.760 1.00 58.16 90 GLY A C 1
ATOM 681 O O . GLY A 1 90 ? -2.892 -2.120 34.660 1.00 58.16 90 GLY A O 1
ATOM 682 N N . GLU A 1 91 ? -1.312 -3.409 33.732 1.00 61.25 91 GLU A N 1
ATOM 683 C CA . GLU A 1 91 ? -0.286 -3.070 34.722 1.00 61.25 91 GLU A CA 1
ATOM 684 C C . GLU A 1 91 ? 0.124 -1.593 34.608 1.00 61.25 91 GLU A C 1
ATOM 686 O O . GLU A 1 91 ? 0.265 -1.047 33.514 1.00 61.25 91 GLU A O 1
ATOM 691 N N . GLY A 1 92 ? 0.298 -0.920 35.749 1.00 62.56 92 GLY A N 1
ATOM 692 C CA . GLY A 1 92 ? 0.793 0.461 35.792 1.00 62.56 92 GLY A CA 1
ATOM 693 C C . GLY A 1 92 ? -0.149 1.535 35.224 1.00 62.56 92 GLY A C 1
ATOM 694 O O . GLY A 1 92 ? 0.288 2.669 35.049 1.00 62.56 92 GLY A O 1
ATOM 695 N N . GLY A 1 93 ? -1.421 1.212 34.953 1.00 70.50 93 GLY A N 1
ATOM 696 C CA . GLY A 1 93 ? -2.429 2.167 34.472 1.00 70.50 93 GLY A CA 1
ATOM 697 C C . GLY A 1 93 ? -2.626 2.224 32.949 1.00 70.50 93 GLY A C 1
ATOM 698 O O . GLY A 1 93 ? -3.431 3.034 32.490 1.00 70.50 93 GLY A O 1
ATOM 699 N N . ASP A 1 94 ? -1.966 1.365 32.158 1.00 82.25 94 ASP A N 1
ATOM 700 C CA . ASP A 1 94 ? -2.194 1.244 30.702 1.00 82.25 94 ASP A CA 1
ATOM 701 C C . ASP A 1 94 ? -3.440 0.399 30.380 1.00 82.25 94 ASP A C 1
ATOM 703 O O . ASP A 1 94 ? -3.366 -0.568 29.632 1.00 82.25 94 ASP A O 1
ATOM 707 N N . TYR A 1 95 ? -4.596 0.726 30.959 1.00 91.25 95 TYR A N 1
ATOM 708 C CA . TYR A 1 95 ? -5.800 -0.099 30.826 1.00 91.25 95 TYR A CA 1
ATOM 709 C C . TYR A 1 95 ? -6.246 -0.280 29.363 1.00 91.25 95 TYR A C 1
ATOM 711 O O . TYR A 1 95 ? -6.246 0.667 28.568 1.00 91.25 95 TYR A O 1
ATOM 719 N N . ARG A 1 96 ? -6.652 -1.508 29.017 1.00 93.19 96 ARG A N 1
ATOM 720 C CA . ARG A 1 96 ? -7.193 -1.927 27.713 1.00 93.19 96 ARG A CA 1
ATOM 721 C C . ARG A 1 96 ? -8.399 -2.835 27.921 1.00 93.19 96 ARG A C 1
ATOM 723 O O . ARG A 1 96 ? -8.504 -3.472 28.967 1.00 93.19 96 ARG A O 1
ATOM 730 N N . ASN A 1 97 ? -9.280 -2.909 26.922 1.00 95.75 97 ASN A N 1
ATOM 731 C CA . ASN A 1 97 ? -10.488 -3.738 26.963 1.00 95.75 97 ASN A CA 1
ATOM 732 C C . ASN A 1 97 ? -11.327 -3.503 28.235 1.00 95.75 97 ASN A C 1
ATOM 734 O O . ASN A 1 97 ? -11.776 -4.452 28.873 1.00 95.75 97 ASN A O 1
ATOM 738 N N . VAL A 1 98 ? -11.499 -2.239 28.636 1.00 97.19 98 VAL A N 1
ATOM 739 C CA . VAL A 1 98 ? -12.270 -1.884 29.840 1.00 97.19 98 VAL A CA 1
ATOM 740 C C . VAL A 1 98 ? -13.751 -1.974 29.517 1.00 97.19 98 VAL A C 1
ATOM 742 O O . VAL A 1 98 ? -14.213 -1.287 28.608 1.00 97.19 98 VAL A O 1
ATOM 745 N N . LEU A 1 99 ? -14.489 -2.789 30.265 1.00 97.62 99 LEU A N 1
ATOM 746 C CA . LEU A 1 99 ? -15.913 -3.021 30.047 1.00 97.62 99 LEU A CA 1
ATOM 747 C C . LEU A 1 99 ? -16.747 -2.163 31.005 1.00 97.62 99 LEU A C 1
ATOM 749 O O . LEU A 1 99 ? -16.502 -2.148 32.209 1.00 97.62 99 LEU A O 1
ATOM 753 N N . VAL A 1 100 ? -17.734 -1.447 30.474 1.00 98.31 100 VAL A N 1
ATOM 754 C CA . VAL A 1 100 ? -18.597 -0.517 31.206 1.00 98.31 100 VAL A CA 1
ATOM 755 C C . VAL A 1 100 ? -20.055 -0.875 30.945 1.00 98.31 100 VAL A C 1
ATOM 757 O O . VAL A 1 100 ? -20.520 -0.804 29.811 1.00 98.31 100 VAL A O 1
ATOM 760 N N . PHE A 1 101 ? -20.792 -1.217 31.997 1.00 97.75 101 PHE A N 1
ATOM 761 C CA . PHE A 1 101 ? -22.243 -1.387 31.969 1.00 97.75 101 PHE A CA 1
ATOM 762 C C . PHE A 1 101 ? -22.882 -0.152 32.581 1.00 97.75 101 PHE A C 1
ATOM 764 O O . PHE A 1 101 ? -22.568 0.194 33.723 1.00 97.75 101 PHE A O 1
ATOM 771 N N . LYS A 1 102 ? -23.809 0.480 31.861 1.00 96.12 102 LYS A N 1
ATOM 772 C CA . LYS A 1 102 ? -24.582 1.606 32.382 1.00 96.12 102 LYS A CA 1
ATOM 773 C C . LYS A 1 102 ? -26.068 1.366 32.154 1.00 96.12 102 LYS A C 1
ATOM 775 O O . LYS A 1 102 ? -26.562 1.494 31.040 1.00 96.12 102 LYS A O 1
ATOM 780 N N . PHE A 1 103 ? -26.771 1.068 33.242 1.00 94.69 103 PHE A N 1
ATOM 781 C CA . PHE A 1 103 ? -28.217 0.854 33.299 1.00 94.69 103 PHE A CA 1
ATOM 782 C C . PHE A 1 103 ? -28.750 1.529 34.557 1.00 94.69 103 PHE A C 1
ATOM 784 O O . PHE A 1 103 ? -28.596 1.018 35.664 1.00 94.69 103 PHE A O 1
ATOM 791 N N . GLY A 1 104 ? -29.300 2.727 34.426 1.00 90.38 104 GLY A N 1
ATOM 792 C CA . GLY A 1 104 ? -29.598 3.575 35.572 1.00 90.38 104 GLY A CA 1
ATOM 793 C C . GLY A 1 104 ? -29.365 5.054 35.299 1.00 90.38 104 GLY A C 1
ATOM 794 O O . GLY A 1 104 ? -29.125 5.490 34.172 1.00 90.38 104 GLY A O 1
ATOM 795 N N . ARG A 1 105 ? -29.471 5.855 36.361 1.00 90.69 105 ARG A N 1
ATOM 796 C CA . ARG A 1 105 ? -29.426 7.320 36.281 1.00 90.69 105 ARG A CA 1
ATOM 797 C C . ARG A 1 105 ? -27.993 7.849 36.254 1.00 90.69 105 ARG A C 1
ATOM 799 O O . ARG A 1 105 ? -27.109 7.271 36.873 1.00 90.69 105 ARG A O 1
ATOM 806 N N . GLY A 1 106 ? -27.823 9.015 35.634 1.00 95.44 106 GLY A N 1
ATOM 807 C CA . GLY A 1 106 ? -26.550 9.737 35.576 1.00 95.44 106 GLY A CA 1
ATOM 808 C C . GLY A 1 106 ? -25.804 9.490 34.271 1.00 95.44 106 GLY A C 1
ATOM 809 O O . GLY A 1 106 ? -26.015 8.476 33.608 1.00 95.44 106 GLY A O 1
ATOM 810 N N . ALA A 1 107 ? -24.974 10.448 33.870 1.00 97.75 107 ALA A N 1
ATOM 811 C CA . ALA A 1 107 ? -24.115 10.315 32.700 1.00 97.75 107 ALA A CA 1
ATOM 812 C C . ALA A 1 107 ? -22.857 9.509 33.062 1.00 97.75 107 ALA A C 1
ATOM 814 O O . ALA A 1 107 ? -22.369 9.601 34.191 1.00 97.75 107 ALA A O 1
ATOM 815 N N . ILE A 1 108 ? -22.301 8.745 32.114 1.00 98.31 108 ILE A N 1
ATOM 816 C CA . ILE A 1 108 ? -21.063 7.974 32.343 1.00 98.31 108 ILE A CA 1
ATOM 817 C C . ILE A 1 108 ? -19.926 8.912 32.761 1.00 98.31 108 ILE A C 1
ATOM 819 O O . ILE A 1 108 ? -19.162 8.576 33.660 1.00 98.31 108 ILE A O 1
ATOM 823 N N . LYS A 1 109 ? -19.852 10.104 32.158 1.00 98.12 109 LYS A N 1
ATOM 824 C CA . LYS A 1 109 ? -18.865 11.134 32.497 1.00 98.12 109 LYS A CA 1
ATOM 825 C C . LYS A 1 109 ? -18.909 11.534 33.973 1.00 98.12 109 LYS A C 1
ATOM 827 O O . LYS A 1 109 ? -17.855 11.643 34.591 1.00 98.12 109 LYS A O 1
ATOM 832 N N . ASP A 1 110 ? -20.100 11.702 34.542 1.00 98.06 110 ASP A N 1
ATOM 833 C CA . ASP A 1 110 ? -20.256 12.076 35.950 1.00 98.06 110 ASP A CA 1
ATOM 834 C C . ASP A 1 110 ? -19.951 10.884 36.864 1.00 98.06 110 ASP A C 1
ATOM 836 O O . ASP A 1 110 ? -19.184 11.000 37.820 1.00 98.06 110 ASP A O 1
ATOM 840 N N . LEU A 1 111 ? -20.495 9.708 36.530 1.00 97.81 111 LEU A N 1
ATOM 841 C CA . LEU A 1 111 ? -20.296 8.469 37.288 1.00 97.81 111 LEU A CA 1
ATOM 842 C C . LEU A 1 111 ? -18.820 8.046 37.320 1.00 97.81 111 LEU A C 1
ATOM 844 O O . LEU A 1 111 ? -18.346 7.533 38.334 1.00 97.81 111 LEU A O 1
ATOM 848 N N . ALA A 1 112 ? -18.060 8.319 36.257 1.00 97.69 112 ALA A N 1
ATOM 849 C CA . ALA A 1 112 ? -16.626 8.057 36.193 1.00 97.69 112 ALA A CA 1
ATOM 850 C C . ALA A 1 112 ? -15.824 8.814 37.267 1.00 97.69 112 ALA A C 1
ATOM 852 O O . ALA A 1 112 ? -14.730 8.371 37.608 1.00 97.69 112 ALA A O 1
ATOM 853 N N . THR A 1 113 ? -16.348 9.915 37.819 1.00 97.62 113 THR A N 1
ATOM 854 C CA . THR A 1 113 ? -15.675 10.719 38.859 1.00 97.62 113 THR A CA 1
ATOM 855 C C . THR A 1 113 ? -15.848 10.175 40.281 1.00 97.62 113 THR A C 1
ATOM 857 O O . THR A 1 113 ? -15.090 10.558 41.172 1.00 97.62 113 THR A O 1
ATOM 860 N N . ASP A 1 114 ? -16.802 9.263 40.504 1.00 96.50 114 ASP A N 1
ATOM 861 C CA . ASP A 1 114 ? -17.099 8.703 41.826 1.00 96.50 114 ASP A CA 1
ATOM 862 C C . ASP A 1 114 ? -17.046 7.165 41.827 1.00 96.50 114 ASP A C 1
ATOM 864 O O . ASP A 1 114 ? -18.091 6.505 41.801 1.00 96.50 114 ASP A O 1
ATOM 868 N N . PRO A 1 115 ? -15.845 6.556 41.916 1.00 96.19 115 PRO A N 1
ATOM 869 C CA . PRO A 1 115 ? -15.694 5.103 41.961 1.00 96.19 115 PRO A CA 1
ATOM 870 C C . PRO A 1 115 ? -16.389 4.433 43.150 1.00 96.19 115 PRO A C 1
ATOM 872 O O . PRO A 1 115 ? -16.613 3.226 43.114 1.00 96.19 115 PRO A O 1
ATOM 875 N N . LYS A 1 116 ? -16.781 5.174 44.197 1.00 94.94 116 LYS A N 1
ATOM 876 C CA . LYS A 1 116 ? -17.541 4.605 45.325 1.00 94.94 116 LYS A CA 1
ATOM 877 C C . LYS A 1 116 ? -18.993 4.307 44.960 1.00 94.94 116 LYS A C 1
ATOM 879 O O . LYS A 1 116 ? -19.621 3.492 45.630 1.00 94.94 116 LYS A O 1
ATOM 884 N N . SER A 1 117 ? -19.513 4.960 43.922 1.00 93.50 117 SER A N 1
ATOM 885 C CA . SER A 1 117 ? -20.857 4.716 43.394 1.00 93.50 117 SER A CA 1
ATOM 886 C C . SER A 1 117 ? -20.928 3.498 42.465 1.00 93.50 117 SER A C 1
ATOM 888 O O . SER A 1 117 ? -22.025 3.038 42.150 1.00 93.50 117 SER A O 1
ATOM 890 N N . TRP A 1 118 ? -19.781 2.958 42.030 1.00 97.25 118 TRP A N 1
ATOM 891 C CA . TRP A 1 118 ? -19.746 1.848 41.080 1.00 97.25 118 TRP A CA 1
ATOM 892 C C . TRP A 1 118 ? -20.138 0.536 41.757 1.00 97.25 118 TRP A C 1
ATOM 894 O O . TRP A 1 118 ? -19.690 0.208 42.860 1.00 97.25 118 TRP A O 1
ATOM 904 N N . THR A 1 119 ? -20.930 -0.267 41.057 1.00 96.88 119 THR A N 1
ATOM 905 C CA . THR A 1 119 ? -21.303 -1.613 41.482 1.00 96.88 119 THR A CA 1
ATOM 906 C C . THR A 1 119 ? -20.054 -2.493 41.552 1.00 96.88 119 THR A C 1
ATOM 908 O O . THR A 1 119 ? -19.457 -2.822 40.531 1.00 96.88 119 THR A O 1
ATOM 911 N N . GLY A 1 120 ? -19.645 -2.861 42.770 1.00 95.56 120 GLY A N 1
ATOM 912 C CA . GLY A 1 120 ? -18.503 -3.750 42.999 1.00 95.56 120 GLY A CA 1
ATOM 913 C C . GLY A 1 120 ? -17.145 -3.163 42.595 1.00 95.56 120 GLY A C 1
ATOM 914 O O . GLY A 1 120 ? -16.281 -3.911 42.155 1.00 95.56 120 GLY A O 1
ATOM 915 N N . ALA A 1 121 ? -16.922 -1.851 42.735 1.00 96.38 121 ALA A N 1
ATOM 916 C CA . ALA A 1 121 ? -15.724 -1.165 42.226 1.00 96.38 121 ALA A CA 1
ATOM 917 C C . ALA A 1 121 ? -14.389 -1.898 42.487 1.00 96.38 121 ALA A C 1
ATOM 919 O O . ALA A 1 121 ? -13.634 -2.145 41.549 1.00 96.38 121 ALA A O 1
ATOM 920 N N . GLY A 1 122 ? -14.122 -2.265 43.747 1.00 95.81 122 GLY A N 1
ATOM 921 C CA . GLY A 1 122 ? -12.898 -2.968 44.164 1.00 95.81 122 GLY A CA 1
ATOM 922 C C . GLY A 1 122 ? -12.901 -4.478 43.910 1.00 95.81 122 GLY A C 1
ATOM 923 O O . GLY A 1 122 ? -11.894 -5.130 44.149 1.00 95.81 122 GLY A O 1
ATOM 924 N N . VAL A 1 123 ? -14.025 -5.031 43.449 1.00 95.56 123 VAL A N 1
ATOM 925 C CA . VAL A 1 123 ? -14.126 -6.419 42.981 1.00 95.56 123 VAL A CA 1
ATOM 926 C C . VAL A 1 123 ? -13.681 -6.488 41.524 1.00 95.56 123 VAL A C 1
ATOM 928 O O . VAL A 1 123 ? -12.835 -7.297 41.172 1.00 95.56 123 VAL A O 1
ATOM 931 N N . PHE A 1 124 ? -14.201 -5.594 40.681 1.00 95.88 124 PHE A N 1
ATOM 932 C CA . PHE A 1 124 ? -13.956 -5.614 39.236 1.00 95.88 124 PHE A CA 1
ATOM 933 C C . PHE A 1 124 ? -12.695 -4.849 38.795 1.00 95.88 124 PHE A C 1
ATOM 935 O O . PHE A 1 124 ? -12.363 -4.850 37.606 1.00 95.88 124 PHE A O 1
ATOM 942 N N . ASN A 1 125 ? -11.989 -4.191 39.724 1.00 94.56 125 ASN A N 1
ATOM 943 C CA . ASN A 1 125 ? -10.774 -3.418 39.450 1.00 94.56 125 ASN A CA 1
ATOM 944 C C . ASN A 1 125 ? -9.767 -3.538 40.598 1.00 94.56 125 ASN A C 1
ATOM 946 O O . ASN A 1 125 ? -10.142 -3.404 41.762 1.00 94.56 125 ASN A O 1
ATOM 950 N N . THR A 1 126 ? -8.480 -3.674 40.263 1.00 92.69 126 THR A N 1
ATOM 951 C CA . THR A 1 126 ? -7.384 -3.665 41.250 1.00 92.69 126 THR A CA 1
ATOM 952 C C . THR A 1 126 ? -7.274 -2.321 41.968 1.00 92.69 126 THR A C 1
ATOM 954 O O . THR A 1 126 ? -7.122 -2.276 43.185 1.00 92.69 126 THR A O 1
ATOM 957 N N . ASP A 1 127 ? -7.361 -1.221 41.216 1.00 92.88 127 ASP A N 1
ATOM 958 C CA . ASP A 1 127 ? -7.337 0.141 41.747 1.00 92.88 127 ASP A CA 1
ATOM 959 C C . ASP A 1 127 ? -8.473 0.962 41.110 1.00 92.88 127 ASP A C 1
ATOM 961 O O . ASP A 1 127 ? -8.322 1.507 40.008 1.00 92.88 127 ASP A O 1
ATOM 965 N N . PRO A 1 128 ? -9.635 1.058 41.784 1.00 95.25 128 PRO A N 1
ATOM 966 C CA . PRO A 1 128 ? -10.763 1.847 41.297 1.00 95.25 128 PRO A CA 1
ATOM 967 C C . PRO A 1 128 ? -10.446 3.339 41.124 1.00 95.25 128 PRO A C 1
ATOM 969 O O . PRO A 1 128 ? -11.063 3.999 40.290 1.00 95.25 128 PRO A O 1
ATOM 972 N N . GLY A 1 129 ? -9.490 3.884 41.886 1.00 94.69 129 GLY A N 1
ATOM 973 C CA . GLY A 1 129 ? -9.074 5.281 41.775 1.00 94.69 129 GLY A CA 1
ATOM 974 C C . GLY A 1 129 ? -8.307 5.540 40.481 1.00 94.69 129 GLY A C 1
ATOM 975 O O . GLY A 1 129 ? -8.640 6.469 39.743 1.00 94.69 129 GLY A O 1
ATOM 976 N N . LEU A 1 130 ? -7.333 4.684 40.156 1.00 93.81 130 LEU A N 1
ATOM 977 C CA . LEU A 1 130 ? -6.617 4.756 38.877 1.00 93.81 130 LEU A CA 1
ATOM 978 C C . LEU A 1 130 ? -7.532 4.464 37.684 1.00 93.81 130 LEU A C 1
ATOM 980 O O . LEU A 1 130 ? -7.400 5.122 36.654 1.00 93.81 130 LEU A O 1
ATOM 984 N N . MET A 1 131 ? -8.475 3.525 37.809 1.00 95.50 131 MET A N 1
ATOM 985 C CA . MET A 1 131 ? -9.473 3.270 36.763 1.00 95.50 131 MET A CA 1
ATOM 986 C C . MET A 1 131 ? -10.383 4.485 36.537 1.00 95.50 131 MET A C 1
ATOM 988 O O . MET A 1 131 ? -10.632 4.878 35.399 1.00 95.50 131 MET A O 1
ATOM 992 N N . SER A 1 132 ? -10.844 5.126 37.613 1.00 97.25 132 SER A N 1
ATOM 993 C CA . SER A 1 132 ? -11.628 6.3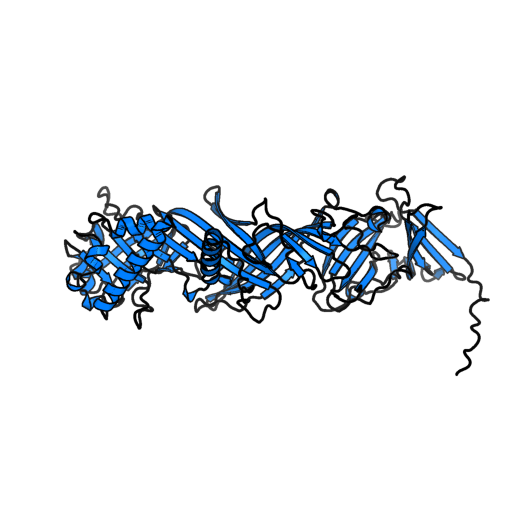63 37.534 1.00 97.25 132 SER A CA 1
ATOM 994 C C . SER A 1 132 ? -10.850 7.478 36.832 1.00 97.25 132 SER A C 1
ATOM 996 O O . SER A 1 132 ? -11.391 8.137 35.943 1.00 97.25 132 SER A O 1
ATOM 998 N N . LEU A 1 133 ? -9.567 7.658 37.165 1.00 96.19 133 LEU A N 1
ATOM 999 C CA . LEU A 1 133 ? -8.701 8.629 36.495 1.00 96.19 133 LEU A CA 1
ATOM 1000 C C . LEU A 1 133 ? -8.505 8.299 35.007 1.00 96.19 133 LEU A C 1
ATOM 1002 O O . LEU A 1 133 ? -8.557 9.199 34.169 1.00 96.19 133 LEU A O 1
ATOM 1006 N N . PHE A 1 134 ? -8.319 7.021 34.666 1.00 95.94 134 PHE A N 1
ATOM 1007 C CA . PHE A 1 134 ? -8.253 6.568 33.277 1.00 95.94 134 PHE A CA 1
ATOM 1008 C C . PHE A 1 134 ? -9.524 6.934 32.505 1.00 95.94 134 PHE A C 1
ATOM 1010 O O . PHE A 1 134 ? -9.413 7.568 31.459 1.00 95.94 134 PHE A O 1
ATOM 1017 N N . LEU A 1 135 ? -10.715 6.612 33.025 1.00 97.75 135 LEU A N 1
ATOM 1018 C CA . LEU A 1 135 ? -11.985 6.931 32.363 1.00 97.75 135 LEU A CA 1
ATOM 1019 C C . LEU A 1 135 ? -12.167 8.437 32.153 1.00 97.75 135 LEU A C 1
ATOM 1021 O O . LEU A 1 135 ? -12.551 8.859 31.063 1.00 97.75 135 LEU A O 1
ATOM 1025 N N . GLN A 1 136 ? -11.858 9.248 33.168 1.00 98.12 136 GLN A N 1
ATOM 1026 C CA . GLN A 1 136 ? -11.937 10.708 33.071 1.00 98.12 136 GLN A CA 1
ATOM 1027 C C . GLN A 1 136 ? -11.012 11.249 31.974 1.00 98.12 136 GLN A C 1
ATOM 1029 O O . GLN A 1 136 ? -11.452 12.028 31.129 1.00 98.12 136 GLN A O 1
ATOM 1034 N N . ASN A 1 137 ? -9.756 10.792 31.939 1.00 97.56 137 ASN A N 1
ATOM 1035 C CA . ASN A 1 137 ? -8.793 11.194 30.912 1.00 97.56 137 ASN A CA 1
ATOM 1036 C C . ASN A 1 137 ? -9.211 10.716 29.516 1.00 97.56 137 ASN A C 1
ATOM 1038 O O . ASN A 1 137 ? -9.066 11.457 28.546 1.00 97.56 137 ASN A O 1
ATOM 1042 N N . TYR A 1 138 ? -9.751 9.500 29.413 1.00 97.31 138 TYR A N 1
ATOM 1043 C CA . TYR A 1 138 ? -10.216 8.921 28.155 1.00 97.31 138 TYR A CA 1
ATOM 1044 C C . TYR A 1 138 ? -11.382 9.720 27.564 1.00 97.31 138 TYR A C 1
ATOM 1046 O O . TYR A 1 138 ? -11.367 10.073 26.386 1.00 97.31 138 TYR A O 1
ATOM 1054 N N . ILE A 1 139 ? -12.361 10.076 28.402 1.00 98.50 139 ILE A N 1
ATOM 1055 C CA . ILE A 1 139 ? -13.504 10.907 28.013 1.00 98.50 139 ILE A CA 1
ATOM 1056 C C . ILE A 1 139 ? -13.046 12.316 27.629 1.00 98.50 139 ILE A C 1
ATOM 1058 O O . ILE A 1 139 ? -13.416 12.796 26.562 1.00 98.50 139 ILE A O 1
ATOM 1062 N N . ALA A 1 140 ? -12.199 12.960 28.436 1.00 98.31 140 ALA A N 1
ATOM 1063 C CA . ALA A 1 140 ? -11.697 14.303 28.142 1.00 98.31 140 ALA A CA 1
ATOM 1064 C C . ALA A 1 140 ? -10.884 14.363 26.831 1.00 98.31 140 ALA A C 1
ATOM 1066 O O . ALA A 1 140 ? -10.988 15.330 26.069 1.00 98.31 140 ALA A O 1
ATOM 1067 N N . ALA A 1 141 ? -10.100 13.320 26.537 1.00 96.44 141 ALA A N 1
ATOM 1068 C CA . ALA A 1 141 ? -9.391 13.196 25.267 1.00 96.44 141 ALA A CA 1
ATOM 1069 C C . ALA A 1 141 ? -10.372 13.087 24.090 1.00 96.44 141 ALA A C 1
ATOM 1071 O O . ALA A 1 141 ? -10.228 13.821 23.113 1.00 96.44 141 ALA A O 1
ATOM 1072 N N . ALA A 1 142 ? -11.407 12.250 24.207 1.00 97.75 142 ALA A N 1
ATOM 1073 C CA . ALA A 1 142 ? -12.440 12.119 23.181 1.00 97.75 142 ALA A CA 1
ATOM 1074 C C . ALA A 1 142 ? -13.238 13.418 22.967 1.00 97.75 142 ALA A C 1
ATOM 1076 O O . ALA A 1 142 ? -13.527 13.772 21.826 1.00 97.75 142 ALA A O 1
ATOM 1077 N N . GLU A 1 143 ? -13.549 14.160 24.035 1.00 98.00 143 GLU A N 1
ATOM 1078 C CA . GLU A 1 143 ? -14.187 15.484 23.959 1.00 98.00 143 GLU A CA 1
ATOM 1079 C C . GLU A 1 143 ? -13.327 16.483 23.189 1.00 98.00 143 GLU A C 1
ATOM 1081 O O . GLU A 1 143 ? -13.837 17.206 22.336 1.00 98.00 143 GLU A O 1
ATOM 1086 N N . THR A 1 144 ? -12.017 16.477 23.442 1.00 96.31 144 THR A N 1
ATOM 1087 C CA . THR A 1 144 ? -11.059 17.310 22.708 1.00 96.31 144 THR A CA 1
ATOM 1088 C C . THR A 1 144 ? -11.018 16.913 21.232 1.00 96.31 144 THR A C 1
ATOM 1090 O O . THR A 1 144 ? -11.135 17.774 20.361 1.00 96.31 144 THR A O 1
ATOM 1093 N N . SER A 1 145 ? -10.921 15.614 20.931 1.00 94.06 145 SER A N 1
ATOM 1094 C CA . SER A 1 145 ? -10.927 15.109 19.554 1.00 94.06 145 SER A CA 1
ATOM 1095 C C . SER A 1 145 ? -12.228 15.428 18.814 1.00 94.06 145 SER A C 1
ATOM 1097 O O . SER A 1 145 ? -12.180 15.762 17.634 1.00 94.06 145 SER A O 1
ATOM 1099 N N . ALA A 1 146 ? -13.383 15.400 19.485 1.00 96.06 146 ALA A N 1
ATOM 1100 C CA . ALA A 1 146 ? -14.690 15.671 18.879 1.00 96.06 146 ALA A CA 1
ATOM 1101 C C . ALA A 1 146 ? -14.867 17.113 18.361 1.00 96.06 146 ALA A C 1
ATOM 1103 O O . ALA A 1 146 ? -15.755 17.360 17.532 1.00 96.06 146 ALA A O 1
ATOM 1104 N N . LEU A 1 147 ? -14.029 18.053 18.820 1.00 93.69 147 LEU A N 1
ATOM 1105 C CA . LEU A 1 147 ? -14.014 19.439 18.340 1.00 93.69 147 LEU A CA 1
ATOM 1106 C C . LEU A 1 147 ? -13.566 19.535 16.875 1.00 93.69 147 LEU A C 1
ATOM 1108 O O . LEU A 1 147 ? -14.094 20.360 16.130 1.00 93.69 147 LEU A O 1
ATOM 1112 N N . GLU A 1 148 ? -12.630 18.679 16.461 1.00 88.88 148 GLU A N 1
ATOM 1113 C CA . GLU A 1 148 ? -12.010 18.709 15.128 1.00 88.88 148 GLU A CA 1
ATOM 1114 C C . GLU A 1 148 ? -12.349 17.469 14.289 1.00 88.88 148 GLU A C 1
ATOM 1116 O O . GLU A 1 148 ? -12.364 17.528 13.061 1.00 88.88 148 GLU A O 1
ATOM 1121 N N . ASN A 1 149 ? -12.686 16.355 14.940 1.00 91.50 149 ASN A N 1
ATOM 1122 C CA . ASN A 1 149 ? -12.999 15.083 14.310 1.00 91.50 149 ASN A CA 1
ATOM 1123 C C . ASN A 1 149 ? -14.385 14.594 14.739 1.00 91.50 149 ASN A C 1
ATOM 1125 O O . ASN A 1 149 ? -14.589 14.067 15.835 1.00 91.50 149 ASN A O 1
ATOM 1129 N N . TYR A 1 150 ? -15.354 14.739 13.836 1.00 94.62 150 TYR A N 1
ATOM 1130 C CA . TYR A 1 150 ? -16.757 14.429 14.106 1.00 94.62 150 TYR A CA 1
ATOM 1131 C C . TYR A 1 150 ? -17.002 12.966 14.520 1.00 94.62 150 TYR A C 1
ATOM 1133 O O . TYR A 1 150 ? -18.007 12.689 15.172 1.00 94.62 150 TYR A O 1
ATOM 1141 N N . ARG A 1 151 ? -16.083 12.044 14.200 1.00 96.56 151 ARG A N 1
ATOM 1142 C CA . ARG A 1 151 ? -16.199 10.605 14.494 1.00 96.56 151 ARG A CA 1
ATOM 1143 C C . ARG A 1 151 ? -16.239 10.288 15.986 1.00 96.56 151 ARG A C 1
ATOM 1145 O O . ARG A 1 151 ? -16.779 9.263 16.385 1.00 96.56 151 ARG A O 1
ATOM 1152 N N . PHE A 1 152 ? -15.722 11.186 16.823 1.00 97.94 152 PHE A N 1
ATOM 1153 C CA . PHE A 1 152 ? -15.772 11.052 18.280 1.00 97.94 152 PHE A CA 1
ATOM 1154 C C . PHE A 1 152 ? -17.097 11.539 18.887 1.00 97.94 152 PHE A C 1
ATOM 1156 O O . PHE A 1 152 ? -17.367 11.253 20.053 1.00 97.94 152 PHE A O 1
ATOM 1163 N N . ARG A 1 153 ? -17.950 12.244 18.125 1.00 96.75 153 ARG A N 1
ATOM 1164 C CA . ARG A 1 153 ? -19.165 12.883 18.663 1.00 96.75 153 ARG A CA 1
ATOM 1165 C C . ARG A 1 153 ? -20.145 11.884 19.258 1.00 96.75 153 ARG A C 1
ATOM 1167 O O . ARG A 1 153 ? -20.572 12.099 20.382 1.00 96.75 153 ARG A O 1
ATOM 1174 N N . LYS A 1 154 ? -20.417 10.759 18.584 1.00 96.62 154 LYS A N 1
ATOM 1175 C CA . LYS A 1 154 ? -21.328 9.729 19.113 1.00 96.62 154 LYS A CA 1
ATOM 1176 C C . LYS A 1 154 ? -20.878 9.215 20.482 1.00 96.62 154 LYS A C 1
ATOM 1178 O O . LYS A 1 154 ? -21.694 9.102 21.390 1.00 96.62 154 LYS A O 1
ATOM 1183 N N . PHE A 1 155 ? -19.579 8.969 20.663 1.00 98.38 155 PHE A N 1
ATOM 1184 C CA . PHE A 1 155 ? -19.033 8.579 21.964 1.00 98.38 155 PHE A CA 1
ATOM 1185 C C . PHE A 1 155 ? -19.244 9.670 23.021 1.00 98.38 155 PHE A C 1
ATOM 1187 O O . PHE A 1 155 ? -19.721 9.370 24.113 1.00 98.38 155 PHE A O 1
ATOM 1194 N N . VAL A 1 156 ? -18.930 10.929 22.693 1.00 98.56 156 VAL A N 1
ATOM 1195 C CA . VAL A 1 156 ? -19.102 12.079 23.599 1.00 98.56 156 VAL A CA 1
ATOM 1196 C C . VAL A 1 156 ? -20.570 12.275 23.988 1.00 98.56 156 VAL A C 1
ATOM 1198 O O . VAL A 1 156 ? -20.870 12.475 25.168 1.00 98.56 156 VAL A O 1
ATOM 1201 N N . ASP A 1 157 ? -21.482 12.156 23.026 1.00 97.75 157 ASP A N 1
ATOM 1202 C CA . ASP A 1 157 ? -22.924 12.245 23.242 1.00 97.75 157 ASP A CA 1
ATOM 1203 C C . ASP A 1 157 ? -23.399 11.125 24.174 1.00 97.75 157 ASP A C 1
ATOM 1205 O O . ASP A 1 157 ? -24.131 11.384 25.127 1.00 97.75 157 ASP A O 1
ATOM 1209 N N . ILE A 1 158 ? -22.927 9.893 23.964 1.00 97.38 158 ILE A N 1
ATOM 1210 C CA . ILE A 1 158 ? -23.250 8.735 24.807 1.00 97.38 158 ILE A CA 1
ATOM 1211 C C . ILE A 1 158 ? -22.774 8.941 26.244 1.00 97.38 158 ILE A C 1
ATOM 1213 O O . ILE A 1 158 ? -23.567 8.816 27.179 1.00 97.38 158 ILE A O 1
ATOM 1217 N N . VAL A 1 159 ? -21.498 9.280 26.448 1.00 98.31 159 VAL A N 1
ATOM 1218 C CA . VAL A 1 159 ? -20.950 9.392 27.809 1.00 98.31 159 VAL A CA 1
ATOM 1219 C C . VAL A 1 159 ? -21.502 10.596 28.570 1.00 98.31 159 VAL A C 1
ATOM 1221 O O . VAL A 1 159 ? -21.495 10.581 29.802 1.00 98.31 159 VAL A O 1
ATOM 1224 N N . SER A 1 160 ? -22.015 11.600 27.855 1.00 98.25 160 SER A N 1
ATOM 1225 C CA . SER A 1 160 ? -22.653 12.795 28.419 1.00 98.25 160 SER A CA 1
ATOM 1226 C C . SER A 1 160 ? -24.166 12.648 28.601 1.00 98.25 160 SER A C 1
ATOM 1228 O O . SER A 1 160 ? -24.771 13.451 29.309 1.00 98.25 160 SER A O 1
ATOM 1230 N N . ASN A 1 161 ? -24.801 11.647 27.985 1.00 97.19 161 ASN A N 1
ATOM 1231 C CA . ASN A 1 161 ? -26.248 11.472 28.036 1.00 97.19 161 ASN A CA 1
ATOM 1232 C C . ASN A 1 161 ? -26.675 10.717 29.312 1.00 97.19 161 ASN A C 1
ATOM 1234 O O . ASN A 1 161 ? -26.466 9.505 29.418 1.00 97.19 161 ASN A O 1
ATOM 1238 N N . PRO A 1 162 ? -27.361 11.375 30.270 1.00 96.50 162 PRO A N 1
ATOM 1239 C CA . PRO A 1 162 ? -27.791 10.720 31.502 1.00 96.50 162 PRO A CA 1
ATOM 1240 C C . PRO A 1 162 ? -28.871 9.651 31.286 1.00 96.50 162 PRO A C 1
ATOM 1242 O O . PRO A 1 162 ? -29.077 8.823 32.175 1.00 96.50 162 PRO A O 1
ATOM 1245 N N . ALA A 1 163 ? -29.551 9.657 30.136 1.00 93.31 163 ALA A N 1
ATOM 1246 C CA . ALA A 1 163 ? -30.609 8.716 29.778 1.00 93.31 163 ALA A CA 1
ATOM 1247 C C . ALA A 1 163 ? -30.135 7.550 28.895 1.00 93.31 163 ALA A C 1
ATOM 1249 O O . ALA A 1 163 ? -30.902 6.615 28.699 1.00 93.31 163 ALA A O 1
ATOM 1250 N N . TRP A 1 164 ? -28.909 7.581 28.361 1.00 94.12 164 TRP A N 1
ATOM 1251 C CA . TRP A 1 164 ? -28.393 6.476 27.545 1.00 94.12 164 TRP A CA 1
ATOM 1252 C C . TRP A 1 164 ? -28.224 5.223 28.401 1.00 94.12 164 TRP A C 1
ATOM 1254 O O . TRP A 1 164 ? -27.693 5.338 29.492 1.00 94.12 164 TRP A O 1
ATOM 1264 N N . GLU A 1 165 ? -28.629 4.043 27.950 1.00 93.12 165 GLU A N 1
ATOM 1265 C CA . GLU A 1 165 ? -28.377 2.781 28.656 1.00 93.12 165 GLU A CA 1
ATOM 1266 C C . GLU A 1 165 ? -27.769 1.774 27.687 1.00 93.12 165 GLU A C 1
ATOM 1268 O O . GLU A 1 165 ? -28.171 1.704 26.525 1.00 93.12 165 GLU A O 1
ATOM 1273 N N . GLY A 1 166 ? -26.788 1.007 28.153 1.00 94.75 166 GLY A N 1
ATOM 1274 C CA . GLY A 1 166 ? -26.068 0.075 27.300 1.00 94.75 166 GLY A CA 1
ATOM 1275 C C . GLY A 1 166 ? -24.723 -0.352 27.864 1.00 94.75 166 GLY A C 1
ATOM 1276 O O . GLY A 1 166 ? -24.414 -0.171 29.049 1.00 94.75 166 GLY A O 1
ATOM 1277 N N . ILE A 1 167 ? -23.923 -0.947 26.984 1.00 97.31 167 ILE A N 1
ATOM 1278 C CA . ILE A 1 167 ? -22.605 -1.492 27.308 1.00 97.31 167 ILE A CA 1
ATOM 1279 C C . ILE A 1 167 ? -21.568 -0.831 26.402 1.00 97.31 167 ILE A C 1
ATOM 1281 O O . ILE A 1 167 ? -21.772 -0.743 25.192 1.00 97.31 167 ILE A O 1
ATOM 1285 N N . LEU A 1 168 ? -20.454 -0.385 26.981 1.00 98.12 168 LEU A N 1
ATOM 1286 C CA . LEU A 1 168 ? -19.276 0.091 26.257 1.00 98.12 168 LEU A CA 1
ATOM 1287 C C . LEU A 1 168 ? -18.073 -0.778 26.595 1.00 98.12 168 LEU A C 1
ATOM 1289 O O . LEU A 1 168 ? -17.864 -1.140 27.747 1.00 98.12 168 LEU A O 1
ATOM 1293 N N . ALA A 1 169 ? -17.237 -1.035 25.603 1.00 98.19 169 ALA A N 1
ATOM 1294 C CA . ALA A 1 169 ? -15.882 -1.509 25.792 1.00 98.19 169 ALA A CA 1
ATOM 1295 C C . ALA A 1 169 ? -14.913 -0.452 25.251 1.00 98.19 169 ALA A C 1
ATOM 1297 O O . ALA A 1 169 ? -15.090 0.050 24.140 1.00 98.19 169 ALA A O 1
ATOM 1298 N N . LEU A 1 170 ? -13.913 -0.078 26.046 1.00 98.19 170 LEU A N 1
ATOM 1299 C CA . LEU A 1 170 ? -12.966 0.993 25.729 1.00 98.19 170 LEU A CA 1
ATOM 1300 C C . LEU A 1 170 ? -11.593 0.421 25.402 1.00 98.19 170 LEU A C 1
ATOM 1302 O O . LEU A 1 170 ? -11.137 -0.522 26.058 1.00 98.19 170 LEU A O 1
ATOM 1306 N N . ARG A 1 171 ? -10.920 1.037 24.423 1.00 96.50 171 ARG A N 1
ATOM 1307 C CA . ARG A 1 171 ? -9.594 0.631 23.938 1.00 96.50 171 ARG A CA 1
ATOM 1308 C C . ARG A 1 171 ? -9.549 -0.872 23.646 1.00 96.50 171 ARG A C 1
ATOM 1310 O O . ARG A 1 171 ? -8.801 -1.628 24.270 1.00 96.50 171 ARG A O 1
ATOM 1317 N N . VAL A 1 172 ? -10.429 -1.282 22.740 1.00 97.56 172 VAL A N 1
ATOM 1318 C CA . VAL A 1 172 ? -10.700 -2.681 22.412 1.00 97.56 172 VAL A CA 1
ATOM 1319 C C . VAL A 1 172 ? -9.662 -3.198 21.426 1.00 97.56 172 VAL A C 1
ATOM 1321 O O . VAL A 1 172 ? -9.314 -2.513 20.459 1.00 97.56 172 VAL A O 1
ATOM 1324 N N . THR A 1 173 ? -9.154 -4.401 21.675 1.00 96.44 173 THR A N 1
ATOM 1325 C CA . THR A 1 173 ? -8.222 -5.066 20.764 1.00 96.44 173 THR A CA 1
ATOM 1326 C C . THR A 1 173 ? -8.908 -5.341 19.423 1.00 96.44 173 THR A C 1
ATOM 1328 O O . THR A 1 173 ? -10.036 -5.825 19.385 1.00 96.44 173 THR A O 1
ATOM 1331 N N . VAL A 1 174 ? -8.215 -5.044 18.322 1.00 97.00 174 VAL A N 1
ATOM 1332 C CA . VAL A 1 174 ? -8.627 -5.459 16.975 1.00 97.00 174 VAL A CA 1
ATOM 1333 C C . VAL A 1 174 ? -7.884 -6.748 16.637 1.00 97.00 174 VAL A C 1
ATOM 1335 O O . VAL A 1 174 ? -6.653 -6.776 16.708 1.00 97.00 174 VAL A O 1
ATOM 1338 N N . GLY A 1 175 ? -8.614 -7.808 16.295 1.00 94.81 175 GLY A N 1
ATOM 1339 C CA . GLY A 1 175 ? -8.026 -9.117 16.001 1.00 94.81 175 GLY A CA 1
ATOM 1340 C C . GLY A 1 175 ? -7.239 -9.112 14.691 1.00 94.81 175 GLY A C 1
ATOM 1341 O O . GLY A 1 175 ? -7.817 -9.029 13.612 1.00 94.81 175 GLY A O 1
ATOM 1342 N N . LEU A 1 176 ? -5.908 -9.193 14.750 1.00 94.44 176 LEU A N 1
ATOM 1343 C CA . LEU A 1 176 ? -5.073 -9.021 13.551 1.00 94.44 176 LEU A CA 1
ATOM 1344 C C . LEU A 1 176 ? -5.115 -10.224 12.597 1.00 94.44 176 LEU A C 1
ATOM 1346 O O . LEU A 1 176 ? -4.998 -10.050 11.388 1.00 94.44 176 LEU A O 1
ATOM 1350 N N . SER A 1 177 ? -5.303 -11.437 13.120 1.00 87.75 177 SER A N 1
ATOM 1351 C CA . SER A 1 177 ? -5.398 -12.664 12.313 1.00 87.75 177 SER A CA 1
ATOM 1352 C C . SER A 1 177 ? -6.705 -12.748 11.515 1.00 87.75 177 SER A C 1
ATOM 1354 O O . SER A 1 177 ? -6.724 -13.259 10.396 1.00 87.75 177 SER A O 1
ATOM 1356 N N . ALA A 1 178 ? -7.790 -12.211 12.078 1.00 90.75 178 ALA A N 1
ATOM 1357 C CA . ALA A 1 178 ? -9.109 -12.123 11.456 1.00 90.75 178 ALA A CA 1
ATOM 1358 C C . ALA A 1 178 ? -9.356 -10.766 10.768 1.00 90.75 178 ALA A C 1
ATOM 1360 O O . ALA A 1 178 ? -10.487 -10.455 10.407 1.00 90.75 178 ALA A O 1
ATOM 1361 N N . PHE A 1 179 ? -8.318 -9.935 10.625 1.00 93.81 179 PHE A N 1
ATOM 1362 C CA . PHE A 1 179 ? -8.416 -8.634 9.968 1.00 93.81 179 PHE A CA 1
ATOM 1363 C C . PHE A 1 179 ? -8.880 -8.801 8.510 1.00 93.81 179 PHE A C 1
ATOM 1365 O O . PHE A 1 179 ? -8.468 -9.780 7.883 1.00 93.81 179 PHE A O 1
ATOM 1372 N N . PRO A 1 180 ? -9.682 -7.881 7.936 1.00 92.56 180 PRO A N 1
ATOM 1373 C CA . PRO A 1 180 ? -10.168 -8.034 6.565 1.00 92.56 180 PRO A CA 1
ATOM 1374 C C . PRO A 1 180 ? -9.022 -8.270 5.572 1.00 92.56 180 PRO A C 1
ATOM 1376 O O . PRO A 1 180 ? -8.055 -7.504 5.541 1.00 92.56 180 PRO A O 1
ATOM 1379 N N . ASP A 1 181 ? -9.126 -9.324 4.757 1.00 90.75 181 ASP A N 1
ATOM 1380 C CA . ASP A 1 181 ? -8.015 -9.801 3.920 1.00 90.75 181 ASP A CA 1
ATOM 1381 C C . ASP A 1 181 ? -7.497 -8.724 2.951 1.00 90.75 181 ASP A C 1
ATOM 1383 O O . ASP A 1 181 ? -6.286 -8.572 2.786 1.00 90.75 181 ASP A O 1
ATOM 1387 N N . GLU A 1 182 ? -8.388 -7.915 2.366 1.00 92.19 182 GLU A N 1
ATOM 1388 C CA . GLU A 1 182 ? -8.010 -6.805 1.473 1.00 92.19 182 GLU A CA 1
ATOM 1389 C C . GLU A 1 182 ? -7.182 -5.723 2.190 1.00 92.19 182 GLU A C 1
ATOM 1391 O O . GLU A 1 182 ? -6.361 -5.040 1.569 1.00 92.19 182 GLU A O 1
ATOM 1396 N N . LEU A 1 183 ? -7.337 -5.602 3.511 1.00 95.62 183 LEU A N 1
ATOM 1397 C CA . LEU A 1 183 ? -6.685 -4.600 4.350 1.00 95.62 183 LEU A CA 1
ATOM 1398 C C . LEU A 1 183 ? -5.449 -5.124 5.086 1.00 95.62 183 LEU A C 1
ATOM 1400 O O . LEU A 1 183 ? -4.703 -4.314 5.639 1.00 95.62 183 LEU A O 1
ATOM 1404 N N . LYS A 1 184 ? -5.177 -6.436 5.091 1.00 95.75 184 LYS A N 1
ATOM 1405 C CA . LYS A 1 184 ? -4.033 -7.020 5.822 1.00 95.75 184 LYS A CA 1
ATOM 1406 C C . LYS A 1 184 ? -2.693 -6.396 5.444 1.00 95.75 184 LYS A C 1
ATOM 1408 O O . LYS A 1 184 ? -1.835 -6.232 6.307 1.00 95.75 184 LYS A O 1
ATOM 1413 N N . GLY A 1 185 ? -2.524 -5.956 4.198 1.00 97.12 185 GLY A N 1
ATOM 1414 C CA . GLY A 1 185 ? -1.334 -5.230 3.761 1.00 97.12 185 GLY A CA 1
ATOM 1415 C C . GLY A 1 185 ? -1.039 -3.948 4.552 1.00 97.12 185 GLY A C 1
ATOM 1416 O O . GLY A 1 185 ? 0.124 -3.563 4.670 1.00 97.12 185 GLY A O 1
ATOM 1417 N N . LEU A 1 186 ? -2.056 -3.313 5.147 1.00 97.94 186 LEU A N 1
ATOM 1418 C CA . LEU A 1 186 ? -1.901 -2.115 5.977 1.00 97.94 186 LEU A CA 1
ATOM 1419 C C . LEU A 1 186 ? -1.128 -2.379 7.271 1.00 97.94 186 LEU A C 1
ATOM 1421 O O . LEU A 1 186 ? -0.468 -1.469 7.772 1.00 97.94 186 LEU A O 1
ATOM 1425 N N . LEU A 1 187 ? -1.160 -3.609 7.797 1.00 97.31 187 LEU A N 1
ATOM 1426 C CA . LEU A 1 187 ? -0.509 -3.962 9.064 1.00 97.31 187 LEU A CA 1
ATOM 1427 C C . LEU A 1 187 ? 1.005 -3.696 9.040 1.00 97.31 187 LEU A C 1
ATOM 1429 O O . LEU A 1 187 ? 1.586 -3.375 10.070 1.00 97.31 187 LEU A O 1
ATOM 1433 N N . ALA A 1 188 ? 1.634 -3.742 7.862 1.00 95.56 188 ALA A N 1
ATOM 1434 C CA . ALA A 1 188 ? 3.048 -3.411 7.672 1.00 95.56 188 ALA A CA 1
ATOM 1435 C C . ALA A 1 188 ? 3.392 -1.922 7.868 1.00 95.56 188 ALA A C 1
ATOM 1437 O O . ALA A 1 188 ? 4.571 -1.576 7.960 1.00 95.56 188 ALA A O 1
ATOM 1438 N N . GLY A 1 189 ? 2.397 -1.034 7.872 1.00 95.06 189 GLY A N 1
ATOM 1439 C CA . GLY A 1 189 ? 2.579 0.411 8.032 1.00 95.06 189 GLY A CA 1
ATOM 1440 C C . GLY A 1 189 ? 1.943 0.981 9.302 1.00 95.06 189 GLY A C 1
ATOM 1441 O O . GLY A 1 189 ? 1.947 2.200 9.468 1.00 95.06 189 GLY A O 1
ATOM 1442 N N . ILE A 1 190 ? 1.376 0.137 10.170 1.00 96.06 190 ILE A N 1
ATOM 1443 C CA . ILE A 1 190 ? 0.702 0.537 11.412 1.00 96.06 190 ILE A CA 1
ATOM 1444 C C . ILE A 1 190 ? 1.618 0.251 12.606 1.00 96.06 190 ILE A C 1
ATOM 1446 O O . ILE A 1 190 ? 2.156 -0.844 12.746 1.00 96.06 190 ILE A O 1
ATOM 1450 N N . ASP A 1 191 ? 1.738 1.207 13.528 1.00 94.00 191 ASP A N 1
ATOM 1451 C CA . ASP A 1 191 ? 2.265 0.940 14.868 1.00 94.00 191 ASP A CA 1
ATOM 1452 C C . ASP A 1 191 ? 1.234 0.134 15.673 1.00 94.00 191 ASP A C 1
ATOM 1454 O O . ASP A 1 191 ? 0.329 0.688 16.309 1.00 94.00 191 ASP A O 1
ATOM 1458 N N . LEU A 1 192 ? 1.371 -1.195 15.627 1.00 93.94 192 LEU A N 1
ATOM 1459 C CA . LEU A 1 192 ? 0.429 -2.141 16.233 1.00 93.94 192 LEU A CA 1
ATOM 1460 C C . LEU A 1 192 ? 0.299 -1.975 17.754 1.00 93.94 192 LEU A C 1
ATOM 1462 O O . LEU A 1 192 ? -0.732 -2.323 18.325 1.00 93.94 192 LEU A O 1
ATOM 1466 N N . THR A 1 193 ? 1.279 -1.364 18.429 1.00 90.69 193 THR A N 1
ATOM 1467 C CA . THR A 1 193 ? 1.186 -1.092 19.876 1.00 90.69 193 THR A CA 1
ATOM 1468 C C . THR A 1 193 ? 0.111 -0.049 20.208 1.00 90.69 193 THR A C 1
ATOM 1470 O O . THR A 1 193 ? -0.436 -0.040 21.323 1.00 90.69 193 THR A O 1
ATOM 1473 N N . ARG A 1 194 ? -0.230 0.795 19.224 1.00 91.50 194 ARG A N 1
ATOM 1474 C CA . ARG A 1 194 ? -1.251 1.850 19.278 1.00 91.50 194 ARG A CA 1
ATOM 1475 C C . ARG A 1 194 ? -2.487 1.543 18.435 1.00 91.50 194 ARG A C 1
ATOM 1477 O O . ARG A 1 194 ? -3.360 2.400 18.331 1.00 91.50 194 ARG A O 1
ATOM 1484 N N . PHE A 1 195 ? -2.570 0.360 17.836 1.00 95.75 195 PHE A N 1
ATOM 1485 C CA . PHE A 1 195 ? -3.707 -0.017 17.011 1.00 95.75 195 PHE A CA 1
ATOM 1486 C C . PHE A 1 195 ? -4.784 -0.705 17.850 1.00 95.75 195 PHE A C 1
ATOM 1488 O O . PHE A 1 195 ? -4.604 -1.814 18.345 1.00 95.75 195 PHE A O 1
ATOM 1495 N N . PHE A 1 196 ? -5.896 -0.006 18.052 1.00 95.88 196 PHE A N 1
ATOM 1496 C CA . PHE A 1 196 ? -7.049 -0.484 18.805 1.00 95.88 196 PHE A CA 1
ATOM 1497 C C . PHE A 1 196 ? -8.307 0.253 18.346 1.00 95.88 196 PHE A C 1
ATOM 1499 O O . PHE A 1 196 ? -8.239 1.371 17.824 1.00 95.88 196 PHE A O 1
ATOM 1506 N N . ALA A 1 197 ? -9.469 -0.342 18.592 1.00 98.38 197 ALA A N 1
ATOM 1507 C CA . ALA A 1 197 ? -10.717 0.395 18.536 1.00 98.38 197 ALA A CA 1
ATOM 1508 C C . ALA A 1 197 ? -10.797 1.320 19.754 1.00 98.38 197 ALA A C 1
ATOM 1510 O O . ALA A 1 197 ? -10.598 0.885 20.889 1.00 98.38 197 ALA A O 1
ATOM 1511 N N . HIS A 1 198 ? -11.081 2.602 19.535 1.00 98.25 198 HIS A N 1
ATOM 1512 C CA . HIS A 1 198 ? -11.322 3.554 20.616 1.00 98.25 198 HIS A CA 1
ATOM 1513 C C . HIS A 1 198 ? -12.449 3.043 21.516 1.00 98.25 198 HIS A C 1
ATOM 1515 O O . HIS A 1 198 ? -12.316 2.920 22.730 1.00 98.25 198 HIS A O 1
ATOM 1521 N N . HIS A 1 199 ? -13.570 2.683 20.906 1.00 98.50 199 HIS A N 1
ATOM 1522 C CA . HIS A 1 199 ? -14.657 2.064 21.634 1.00 98.50 199 HIS A CA 1
ATOM 1523 C C . HIS A 1 199 ? -15.414 1.087 20.748 1.00 98.50 199 HIS A C 1
ATOM 1525 O O . HIS A 1 199 ? -15.445 1.222 19.524 1.00 98.50 199 HIS A O 1
ATOM 1531 N N . PHE A 1 200 ? -16.042 0.136 21.415 1.00 98.44 200 PHE A N 1
ATOM 1532 C CA . PHE A 1 200 ? -17.100 -0.715 20.906 1.00 98.44 200 PHE A CA 1
ATOM 1533 C C . PHE A 1 200 ? -18.297 -0.543 21.837 1.00 98.44 200 PHE A C 1
ATOM 1535 O O . PHE A 1 200 ? -18.117 -0.357 23.044 1.00 98.44 200 PHE A O 1
ATOM 1542 N N . GLY A 1 201 ? -19.511 -0.603 21.314 1.00 96.81 201 GLY A N 1
ATOM 1543 C CA . GLY A 1 201 ? -20.701 -0.463 22.128 1.00 96.81 201 GLY A CA 1
ATOM 1544 C C . GLY A 1 201 ? -21.878 -1.283 21.637 1.00 96.81 201 GLY A C 1
ATOM 1545 O O . GLY A 1 201 ? -21.989 -1.626 20.460 1.00 96.81 201 GLY A O 1
ATOM 1546 N N . ILE A 1 202 ? -22.748 -1.588 22.593 1.00 94.62 202 ILE A N 1
ATOM 1547 C CA . ILE A 1 202 ? -23.994 -2.322 22.406 1.00 94.62 202 ILE A CA 1
ATOM 1548 C C . ILE A 1 202 ? -25.112 -1.405 22.885 1.00 94.62 202 ILE A C 1
ATOM 1550 O O . ILE A 1 202 ? -25.192 -1.085 24.076 1.00 94.62 202 ILE A O 1
ATOM 1554 N N . GLU A 1 203 ? -25.972 -0.986 21.963 1.00 84.00 203 GLU A N 1
ATOM 1555 C CA . GLU A 1 203 ? -27.259 -0.391 22.318 1.00 84.00 203 GLU A CA 1
ATOM 1556 C C . GLU A 1 203 ? -28.248 -1.521 22.611 1.00 84.00 203 GLU A C 1
ATOM 1558 O O . GLU A 1 203 ? -28.305 -2.534 21.906 1.00 84.00 203 GLU A O 1
ATOM 1563 N N . THR A 1 204 ? -29.019 -1.378 23.684 1.00 68.38 204 THR A N 1
ATOM 1564 C CA . THR A 1 204 ? -29.948 -2.418 24.118 1.00 68.38 204 THR A CA 1
ATOM 1565 C C . THR A 1 204 ? -31.147 -2.498 23.172 1.00 68.38 204 THR A C 1
ATOM 1567 O O . THR A 1 204 ? -31.981 -1.598 23.099 1.00 68.38 204 THR A O 1
ATOM 1570 N N . SER A 1 205 ? -31.244 -3.601 22.424 1.00 53.00 205 SER A N 1
ATOM 1571 C CA . SER A 1 205 ? -32.441 -3.963 21.665 1.00 53.00 205 SER A CA 1
ATOM 1572 C C . SER A 1 205 ? -33.442 -4.686 22.578 1.00 53.00 205 SER A C 1
ATOM 1574 O O . SER A 1 205 ? -33.100 -5.638 23.277 1.00 53.00 205 SER A O 1
ATOM 1576 N N . PHE A 1 206 ? -34.695 -4.220 22.606 1.00 50.44 206 PHE A N 1
ATOM 1577 C CA . PHE A 1 206 ? -35.758 -4.826 23.414 1.00 50.44 206 PHE A CA 1
ATOM 1578 C C . PHE A 1 206 ? -36.150 -6.206 22.858 1.00 50.44 206 PHE A C 1
ATOM 1580 O O . PHE A 1 206 ? -36.457 -6.338 21.675 1.00 50.44 206 PHE A O 1
ATOM 1587 N N . VAL A 1 207 ? -36.178 -7.228 23.719 1.00 52.50 207 VAL A N 1
ATOM 1588 C CA . VAL A 1 207 ? -36.616 -8.591 23.372 1.00 52.50 207 VAL A CA 1
ATOM 1589 C C . VAL A 1 207 ? -38.111 -8.589 23.027 1.00 52.50 207 VAL A C 1
ATOM 1591 O O . VAL A 1 207 ? -38.935 -8.187 23.851 1.00 52.50 207 VAL A O 1
ATOM 1594 N N . GLN A 1 208 ? -38.484 -9.070 21.836 1.00 45.72 208 GLN A N 1
ATOM 1595 C CA . GLN A 1 208 ? -39.885 -9.331 21.492 1.00 45.72 208 GLN A CA 1
ATOM 1596 C C . GLN A 1 208 ? -40.318 -10.690 22.062 1.00 45.72 208 GLN A C 1
ATOM 1598 O O . GLN A 1 208 ? -39.620 -11.693 21.933 1.00 45.72 208 GLN A O 1
ATOM 1603 N N . ALA A 1 209 ? -41.473 -10.725 22.733 1.00 45.44 209 ALA A N 1
ATOM 1604 C CA . ALA A 1 209 ? -41.973 -11.911 23.437 1.00 45.44 209 ALA A CA 1
ATOM 1605 C C . ALA A 1 209 ? -42.816 -12.862 22.557 1.00 45.44 209 ALA A C 1
ATOM 1607 O O . ALA A 1 209 ? -43.290 -13.891 23.045 1.00 45.44 209 ALA A O 1
ATOM 1608 N N . GLU A 1 210 ? -43.028 -12.552 21.275 1.00 37.03 210 GLU A N 1
ATOM 1609 C CA . GLU A 1 210 ? -43.852 -13.381 20.389 1.00 37.03 210 GLU A CA 1
ATOM 1610 C C . GLU A 1 210 ? -43.052 -14.578 19.842 1.00 37.03 210 GLU A C 1
ATOM 1612 O O . GLU A 1 210 ? -42.247 -14.455 18.927 1.00 37.03 210 GLU A O 1
ATOM 1617 N N . GLY A 1 211 ? -43.283 -15.769 20.414 1.00 46.44 211 GLY A N 1
ATOM 1618 C CA . GLY A 1 211 ? -42.715 -17.043 19.936 1.00 46.44 211 GLY A CA 1
ATOM 1619 C C . GLY A 1 211 ? -41.501 -17.578 20.712 1.00 46.44 211 GLY A C 1
ATOM 1620 O O . GLY A 1 211 ? -40.992 -18.647 20.377 1.00 46.44 211 GLY A O 1
ATOM 1621 N N . GLY A 1 212 ? -41.074 -16.879 21.769 1.00 52.38 212 GLY A N 1
ATOM 1622 C CA . GLY A 1 212 ? -39.941 -17.228 22.637 1.00 52.38 212 GLY A CA 1
ATOM 1623 C C . GLY A 1 212 ? -38.979 -16.048 22.798 1.00 52.38 212 GLY A C 1
ATOM 1624 O O . GLY A 1 212 ? -38.830 -15.259 21.875 1.00 52.38 212 GLY A O 1
ATOM 1625 N N . LEU A 1 213 ? -38.330 -15.913 23.961 1.00 54.16 213 LEU A N 1
ATOM 1626 C CA . LEU A 1 213 ? -37.347 -14.848 24.206 1.00 54.16 213 LEU A CA 1
ATOM 1627 C C . LEU A 1 213 ? -36.148 -15.031 23.260 1.00 54.16 213 LEU A C 1
ATOM 1629 O O . LEU A 1 213 ? -35.306 -15.904 23.479 1.00 54.16 213 LEU A O 1
ATOM 1633 N N . ARG A 1 214 ? -36.088 -14.230 22.195 1.00 54.34 214 ARG A N 1
ATOM 1634 C CA . ARG A 1 214 ? -34.971 -14.171 21.246 1.00 54.34 214 ARG A CA 1
ATOM 1635 C C . ARG A 1 214 ? -34.475 -12.733 21.154 1.00 54.34 214 ARG A C 1
ATOM 1637 O O . ARG A 1 214 ? -35.273 -11.811 21.027 1.00 54.34 214 ARG A O 1
ATOM 1644 N N . GLN A 1 215 ? -33.161 -12.546 21.245 1.00 54.75 215 GLN A N 1
ATOM 1645 C CA . GLN A 1 215 ? -32.544 -11.255 20.963 1.00 54.75 215 GLN A CA 1
ATOM 1646 C C . GLN A 1 215 ? -32.476 -11.096 19.439 1.00 54.75 215 GLN A C 1
ATOM 1648 O O . GLN A 1 215 ? -31.692 -11.781 18.784 1.00 54.75 215 GLN A O 1
ATOM 1653 N N . ASP A 1 216 ? -33.318 -10.228 18.879 1.00 53.09 216 ASP A N 1
ATOM 1654 C CA . ASP A 1 216 ? -33.156 -9.762 17.502 1.00 53.09 216 ASP A CA 1
ATOM 1655 C C . ASP A 1 216 ? -31.946 -8.815 17.434 1.00 53.09 216 ASP A C 1
ATOM 1657 O O . ASP A 1 216 ? -31.706 -8.051 18.375 1.00 53.09 216 ASP A O 1
ATOM 1661 N N . LYS A 1 217 ? -31.169 -8.940 16.344 1.00 58.94 217 LYS A N 1
ATOM 1662 C CA . LYS A 1 217 ? -29.926 -8.219 15.981 1.00 58.94 217 LYS A CA 1
ATOM 1663 C C . LYS A 1 217 ? -29.531 -7.115 16.980 1.00 58.94 217 LYS A C 1
ATOM 1665 O O . LYS A 1 217 ? -30.167 -6.064 17.030 1.00 58.94 217 LYS A O 1
ATOM 1670 N N . SER A 1 218 ? -28.469 -7.335 17.759 1.00 72.00 218 SER A N 1
ATOM 1671 C CA . SER A 1 218 ? -27.899 -6.287 18.615 1.00 72.00 218 SER A CA 1
ATOM 1672 C C . SER A 1 218 ? -27.483 -5.092 17.753 1.00 72.00 218 SER A C 1
ATOM 1674 O O . SER A 1 218 ? -26.858 -5.289 16.708 1.00 72.00 218 SER A O 1
ATOM 1676 N N . SER A 1 219 ? -27.831 -3.870 18.169 1.00 87.31 219 SER A N 1
ATOM 1677 C CA . SER A 1 219 ? -27.340 -2.647 17.522 1.00 87.31 219 SER A CA 1
ATOM 1678 C C . SER A 1 219 ? -25.932 -2.368 18.040 1.00 87.31 219 SER A C 1
ATOM 1680 O O . SER A 1 219 ? -25.743 -1.928 19.178 1.00 87.31 219 SER A O 1
ATOM 1682 N N . LEU A 1 220 ? -24.937 -2.720 17.227 1.00 93.62 220 LEU A N 1
ATOM 1683 C CA . LEU A 1 220 ? -23.525 -2.550 17.540 1.00 93.62 220 LEU A CA 1
ATOM 1684 C C . LEU A 1 220 ? -23.004 -1.255 16.927 1.00 93.62 220 LEU A C 1
ATOM 1686 O O . LEU A 1 220 ? -23.397 -0.858 15.827 1.00 93.62 220 LEU A O 1
ATOM 1690 N N . PHE A 1 221 ? -22.085 -0.605 17.621 1.00 96.62 221 PHE A N 1
ATOM 1691 C CA . PHE A 1 221 ? -21.403 0.580 17.119 1.00 96.62 221 PHE A CA 1
ATOM 1692 C C . PHE A 1 221 ? -19.967 0.624 17.626 1.00 96.62 221 PHE A C 1
ATOM 1694 O O . PHE A 1 221 ? -19.597 -0.070 18.574 1.00 96.62 221 PHE A O 1
ATOM 1701 N N . GLY A 1 222 ? -19.140 1.451 17.003 1.00 97.81 222 GLY A N 1
ATOM 1702 C CA . GLY A 1 222 ? -17.758 1.593 17.425 1.00 97.81 222 GLY A CA 1
ATOM 1703 C C . GLY A 1 222 ? -16.959 2.546 16.560 1.00 97.81 222 GLY A C 1
ATOM 1704 O O . GLY A 1 222 ? -17.413 3.018 15.518 1.00 97.81 222 GLY A O 1
ATOM 1705 N N . LEU A 1 223 ? -15.738 2.805 17.010 1.00 98.62 223 LEU A N 1
ATOM 1706 C CA . LEU A 1 223 ? -14.768 3.630 16.305 1.00 98.62 223 LEU A CA 1
ATOM 1707 C C . LEU A 1 223 ? -13.397 2.976 16.390 1.00 98.62 223 LEU A C 1
ATOM 1709 O O . LEU A 1 223 ? -12.866 2.801 17.487 1.00 98.62 223 LEU A O 1
ATOM 1713 N N . ILE A 1 224 ? -12.789 2.701 15.243 1.00 98.50 224 ILE A N 1
ATOM 1714 C CA . ILE A 1 224 ? -11.342 2.506 15.124 1.00 98.50 224 ILE A CA 1
ATOM 1715 C C . ILE A 1 224 ? -10.759 3.837 14.670 1.00 98.50 224 ILE A C 1
ATOM 1717 O O . ILE A 1 224 ? -11.226 4.404 13.691 1.00 98.50 224 ILE A O 1
ATOM 1721 N N . SER A 1 225 ? -9.770 4.353 15.397 1.00 97.25 225 SER A N 1
ATOM 1722 C CA . SER A 1 225 ? -9.133 5.634 15.084 1.00 97.25 225 SER A CA 1
ATOM 1723 C C . SER A 1 225 ? -7.632 5.524 15.296 1.00 97.25 225 SER A C 1
ATOM 1725 O O . SER A 1 225 ? -7.123 5.756 16.394 1.00 97.25 225 SER A O 1
ATOM 1727 N N . TYR A 1 226 ? -6.921 5.179 14.230 1.00 97.00 226 TYR A N 1
ATOM 1728 C CA . TYR A 1 226 ? -5.469 5.185 14.185 1.00 97.00 226 TYR A CA 1
ATOM 1729 C C . TYR A 1 226 ? -4.980 6.395 13.392 1.00 97.00 226 TYR A C 1
ATOM 1731 O O . TYR A 1 226 ? -5.324 6.569 12.224 1.00 97.00 226 TYR A O 1
ATOM 1739 N N . ILE A 1 227 ? -4.146 7.216 14.030 1.00 93.12 227 ILE A N 1
ATOM 1740 C CA . ILE A 1 227 ? -3.439 8.318 13.381 1.00 93.12 227 ILE A CA 1
ATOM 1741 C C . ILE A 1 227 ? -1.961 8.226 13.770 1.00 93.12 227 ILE A C 1
ATOM 1743 O O . ILE A 1 227 ? -1.601 8.052 14.947 1.00 93.12 227 ILE A O 1
ATOM 1747 N N . ASP A 1 228 ? -1.093 8.297 12.768 1.00 92.31 228 ASP A N 1
ATOM 1748 C CA . ASP A 1 228 ? 0.348 8.265 12.961 1.00 92.31 228 ASP A CA 1
ATOM 1749 C C . ASP A 1 228 ? 0.849 9.517 13.708 1.00 92.31 228 ASP A C 1
ATOM 1751 O O . ASP A 1 228 ? 0.385 10.634 13.472 1.00 92.31 228 ASP A O 1
ATOM 1755 N N . ARG A 1 229 ? 1.801 9.341 14.634 1.00 87.19 229 ARG A N 1
ATOM 1756 C CA . ARG A 1 229 ? 2.290 10.439 15.492 1.00 87.19 229 ARG A CA 1
ATOM 1757 C C . ARG A 1 229 ? 3.053 11.489 14.694 1.00 87.19 229 ARG A C 1
ATOM 1759 O O . ARG A 1 229 ? 2.880 12.687 14.941 1.00 87.19 229 ARG A O 1
ATOM 1766 N N . ASP A 1 230 ? 3.871 11.050 13.743 1.00 82.88 230 ASP A N 1
ATOM 1767 C CA . ASP A 1 230 ? 4.688 11.946 12.925 1.00 82.88 230 ASP A CA 1
ATOM 1768 C C . ASP A 1 230 ? 3.788 12.730 11.970 1.00 82.88 230 ASP A C 1
ATOM 1770 O O . ASP A 1 230 ? 4.015 13.914 11.705 1.00 82.88 230 ASP A O 1
ATOM 1774 N N . TYR A 1 231 ? 2.721 12.087 11.489 1.00 84.56 231 TYR A N 1
ATOM 1775 C CA . TYR A 1 231 ? 1.694 12.737 10.689 1.00 84.56 231 TYR A CA 1
ATOM 1776 C C . TYR A 1 231 ? 0.970 13.856 11.451 1.00 84.56 231 TYR A C 1
ATOM 1778 O O . TYR A 1 231 ? 0.933 14.990 10.969 1.00 84.56 231 TYR A O 1
ATOM 1786 N N . VAL A 1 232 ? 0.471 13.582 12.663 1.00 77.31 232 VAL A N 1
ATOM 1787 C CA . VAL A 1 232 ? -0.186 14.601 13.512 1.00 77.31 232 VAL A CA 1
ATOM 1788 C C . VAL A 1 232 ? 0.764 15.754 13.826 1.00 77.31 232 VAL A C 1
ATOM 1790 O O . VAL A 1 232 ? 0.395 16.923 13.713 1.00 77.31 232 VAL A O 1
ATOM 1793 N N . THR A 1 233 ? 2.010 15.439 14.184 1.00 76.00 233 THR A N 1
ATOM 1794 C CA . THR A 1 233 ? 3.031 16.450 14.491 1.00 76.00 233 THR A CA 1
ATOM 1795 C C . THR A 1 233 ? 3.248 17.388 13.307 1.00 76.00 233 THR A C 1
ATOM 1797 O O . THR A 1 233 ? 3.235 18.608 13.477 1.00 76.00 233 THR A O 1
ATOM 1800 N N . ARG A 1 234 ? 3.365 16.842 12.090 1.00 71.50 234 ARG A N 1
ATOM 1801 C CA . ARG A 1 234 ? 3.514 17.641 10.867 1.00 71.50 234 ARG A CA 1
ATOM 1802 C C . ARG A 1 234 ? 2.292 18.502 10.564 1.00 71.50 234 ARG A C 1
ATOM 1804 O O . ARG A 1 234 ? 2.469 19.670 10.219 1.00 71.50 234 ARG A O 1
ATOM 1811 N N . GLN A 1 235 ? 1.079 17.975 10.722 1.00 70.25 235 GLN A N 1
ATOM 1812 C CA . GLN A 1 235 ? -0.140 18.766 10.519 1.00 70.25 235 GLN A CA 1
ATOM 1813 C C . GLN A 1 235 ? -0.211 19.959 11.479 1.00 70.25 235 GLN A C 1
ATOM 1815 O O . GLN A 1 235 ? -0.484 21.079 11.048 1.00 70.25 235 GLN A O 1
ATOM 1820 N N . ASN A 1 236 ? 0.101 19.747 12.759 1.00 66.88 236 ASN A N 1
ATOM 1821 C CA . ASN A 1 236 ? 0.084 20.806 13.770 1.00 66.88 236 ASN A CA 1
ATOM 1822 C C . ASN A 1 236 ? 1.108 21.905 13.466 1.00 66.88 236 ASN A C 1
ATOM 1824 O O . ASN A 1 236 ? 0.803 23.093 13.566 1.00 66.88 236 ASN A O 1
ATOM 1828 N N . ILE A 1 237 ? 2.304 21.504 13.038 1.00 63.34 237 ILE A N 1
ATOM 1829 C CA . ILE A 1 237 ? 3.373 22.391 12.577 1.00 63.34 237 ILE A CA 1
ATOM 1830 C C . ILE A 1 237 ? 2.904 23.227 11.371 1.00 63.34 237 ILE A C 1
ATOM 1832 O O . ILE A 1 237 ? 2.973 24.456 11.409 1.00 63.34 237 ILE A O 1
ATOM 1836 N N . GLN A 1 238 ? 2.360 22.596 10.324 1.00 59.91 238 GLN A N 1
ATOM 1837 C CA . GLN A 1 238 ? 1.848 23.300 9.138 1.00 59.91 238 GLN A CA 1
ATOM 1838 C C . GLN A 1 238 ? 0.703 24.271 9.477 1.00 59.91 238 GLN A C 1
ATOM 1840 O O . GLN A 1 238 ? 0.677 25.403 8.979 1.00 59.91 238 GLN A O 1
ATOM 1845 N N . ALA A 1 239 ? -0.223 23.866 10.352 1.00 57.88 239 ALA A N 1
ATOM 1846 C CA . ALA A 1 239 ? -1.329 24.707 10.806 1.00 57.88 239 ALA A CA 1
ATOM 1847 C C . ALA A 1 239 ? -0.845 25.940 11.592 1.00 57.88 239 ALA A C 1
ATOM 1849 O O . ALA A 1 239 ? -1.411 27.025 11.436 1.00 57.88 239 ALA A O 1
ATOM 1850 N N . HIS A 1 240 ? 0.220 25.802 12.391 1.00 56.34 240 HIS A N 1
ATOM 1851 C CA . HIS A 1 240 ? 0.841 26.918 13.112 1.00 56.34 240 HIS A CA 1
ATOM 1852 C C . HIS A 1 240 ? 1.514 27.907 12.148 1.00 56.34 240 HIS A C 1
ATOM 1854 O O . HIS A 1 240 ? 1.274 29.113 12.220 1.00 56.34 240 HIS A O 1
ATOM 1860 N N . TYR A 1 241 ? 2.276 27.412 11.168 1.00 54.59 241 TYR A N 1
ATOM 1861 C CA . TYR A 1 241 ? 2.961 28.271 10.193 1.00 54.59 241 TYR A CA 1
ATOM 1862 C C . TYR A 1 241 ? 2.015 29.003 9.241 1.00 54.59 241 TYR A C 1
ATOM 1864 O O . TYR A 1 241 ? 2.276 30.154 8.885 1.00 54.59 241 TYR A O 1
ATOM 1872 N N . SER A 1 242 ? 0.880 28.389 8.896 1.00 55.53 242 SER A N 1
ATOM 1873 C CA . SER A 1 242 ? -0.178 29.045 8.115 1.00 55.53 242 SER A CA 1
ATOM 1874 C C . SER A 1 242 ? -0.794 30.247 8.850 1.00 55.53 242 SER A C 1
ATOM 1876 O O . SER A 1 242 ? -1.371 31.125 8.209 1.00 55.53 242 SER A O 1
ATOM 1878 N N . ARG A 1 243 ? -0.665 30.311 10.185 1.00 53.31 243 ARG A N 1
ATOM 1879 C CA . ARG A 1 243 ? -1.160 31.415 11.020 1.00 53.31 243 ARG A CA 1
ATOM 1880 C C . ARG A 1 243 ? -0.094 32.471 11.341 1.00 53.31 243 ARG A C 1
ATOM 1882 O O . ARG A 1 243 ? -0.469 33.624 11.531 1.00 53.31 243 ARG A O 1
ATOM 1889 N N . GLU A 1 244 ? 1.196 32.122 11.364 1.00 48.34 244 GLU A N 1
ATOM 1890 C CA . GLU A 1 244 ? 2.266 33.018 11.853 1.00 48.34 244 GLU A CA 1
ATOM 1891 C C . GLU A 1 244 ? 3.303 33.488 10.804 1.00 48.34 244 GLU A C 1
ATOM 1893 O O . GLU A 1 244 ? 4.182 34.275 11.145 1.00 48.34 244 GLU A O 1
ATOM 1898 N N . GLN A 1 245 ? 3.217 33.078 9.528 1.00 46.41 245 GLN A N 1
ATOM 1899 C CA . GLN A 1 245 ? 4.124 33.517 8.437 1.00 46.41 245 GLN A CA 1
ATOM 1900 C C . GLN A 1 245 ? 5.641 33.449 8.759 1.00 46.41 245 GLN A C 1
ATOM 1902 O O . GLN A 1 245 ? 6.426 34.239 8.233 1.00 46.41 245 GLN A O 1
ATOM 1907 N N . MET A 1 246 ? 6.102 32.503 9.584 1.00 41.91 246 MET A N 1
ATOM 1908 C CA . MET A 1 246 ? 7.540 32.246 9.758 1.00 41.91 246 MET A CA 1
ATOM 1909 C C . MET A 1 246 ? 7.962 30.976 9.016 1.00 41.91 246 MET A C 1
ATOM 1911 O O . MET A 1 246 ? 7.446 29.895 9.276 1.00 41.91 246 MET A O 1
ATOM 1915 N N . ILE A 1 247 ? 8.923 31.106 8.095 1.00 42.06 247 ILE A N 1
ATOM 1916 C CA . ILE A 1 247 ? 9.540 29.984 7.375 1.00 42.06 247 ILE A CA 1
ATOM 1917 C C . ILE A 1 247 ? 10.681 29.432 8.237 1.00 42.06 247 ILE A C 1
ATOM 1919 O O . ILE A 1 247 ? 11.764 30.014 8.290 1.00 42.06 247 ILE A O 1
ATOM 1923 N N . LEU A 1 248 ? 10.452 28.297 8.892 1.00 39.59 248 LEU A N 1
ATOM 1924 C CA . LEU A 1 248 ? 11.497 27.466 9.493 1.00 39.59 248 LEU A CA 1
ATOM 1925 C C . LEU A 1 248 ? 11.426 26.073 8.859 1.00 39.59 248 LEU A C 1
ATOM 1927 O O . LEU A 1 248 ? 10.348 25.500 8.732 1.00 39.59 248 LEU A O 1
ATOM 1931 N N . HIS A 1 249 ? 12.580 25.557 8.422 1.00 38.97 249 HIS A N 1
ATOM 1932 C CA . HIS A 1 249 ? 12.721 24.200 7.888 1.00 38.97 249 HIS A CA 1
ATOM 1933 C C . HIS A 1 249 ? 12.238 23.188 8.936 1.00 38.97 249 HIS A C 1
ATOM 1935 O O . HIS A 1 249 ? 12.880 23.011 9.972 1.00 38.97 249 HIS A O 1
ATOM 1941 N N . VAL A 1 250 ? 11.122 22.516 8.662 1.00 41.25 250 VAL A N 1
ATOM 1942 C CA . VAL A 1 250 ? 10.722 21.310 9.394 1.00 41.25 250 VAL A CA 1
ATOM 1943 C C . VAL A 1 250 ? 11.711 20.212 8.996 1.00 41.25 250 VAL A C 1
ATOM 1945 O O . VAL A 1 250 ? 11.926 20.040 7.798 1.00 41.25 250 VAL A O 1
ATOM 1948 N N . PRO A 1 251 ? 12.350 19.487 9.930 1.00 36.38 251 PRO A N 1
ATOM 1949 C CA . PRO A 1 251 ? 13.271 18.414 9.577 1.00 36.38 251 PRO A CA 1
ATOM 1950 C C . PRO A 1 251 ? 12.609 17.412 8.623 1.00 36.38 251 PRO A C 1
ATOM 1952 O O . PRO A 1 251 ? 11.566 16.833 8.923 1.00 36.38 251 PRO A O 1
ATOM 1955 N N . HIS A 1 252 ? 13.221 17.250 7.451 1.00 44.84 252 HIS A N 1
ATOM 1956 C CA . HIS A 1 252 ? 12.782 16.355 6.390 1.00 44.84 252 HIS A CA 1
ATOM 1957 C C . HIS A 1 252 ? 13.293 14.950 6.694 1.00 44.84 252 HIS A C 1
ATOM 1959 O O . HIS A 1 252 ? 14.345 14.557 6.202 1.00 44.84 252 HIS A O 1
ATOM 1965 N N . ALA A 1 253 ? 12.588 14.208 7.532 1.00 35.50 253 ALA A N 1
ATOM 1966 C CA . ALA A 1 253 ? 12.742 12.765 7.575 1.00 35.50 253 ALA A CA 1
ATOM 1967 C C . ALA A 1 253 ? 11.517 12.172 8.257 1.00 35.50 253 ALA A C 1
ATOM 1969 O O . ALA A 1 253 ? 11.386 12.206 9.477 1.00 35.50 253 ALA A O 1
ATOM 1970 N N . VAL A 1 254 ? 10.639 11.559 7.470 1.00 39.69 254 VAL A N 1
ATOM 1971 C CA . VAL A 1 254 ? 10.135 10.267 7.919 1.00 39.69 254 VAL A CA 1
ATOM 1972 C C . VAL A 1 254 ? 11.373 9.386 8.028 1.00 39.69 254 VAL A C 1
ATOM 1974 O O . VAL A 1 254 ? 11.932 8.986 7.009 1.00 39.69 254 VAL A O 1
ATOM 1977 N N . GLU A 1 255 ? 11.874 9.178 9.246 1.00 38.03 255 GLU A N 1
ATOM 1978 C CA . GLU A 1 255 ? 12.856 8.123 9.472 1.00 38.03 255 GLU A CA 1
ATOM 1979 C C . GLU A 1 255 ? 12.213 6.822 8.997 1.00 38.03 255 GLU A C 1
ATOM 1981 O O . GLU A 1 255 ? 11.098 6.487 9.415 1.00 38.03 255 GLU A O 1
ATOM 1986 N N . ALA A 1 256 ? 12.888 6.144 8.064 1.00 39.03 256 ALA A N 1
ATOM 1987 C CA . ALA A 1 256 ? 12.443 4.854 7.580 1.00 39.03 256 ALA A CA 1
ATOM 1988 C C . ALA A 1 256 ? 12.246 3.939 8.795 1.00 39.03 256 ALA A C 1
ATOM 1990 O O . ALA A 1 256 ? 13.180 3.752 9.576 1.00 39.03 256 ALA A O 1
ATOM 1991 N N . LEU A 1 257 ? 11.047 3.373 8.971 1.00 43.31 257 LEU A N 1
ATOM 1992 C CA . LEU A 1 257 ? 10.757 2.500 10.124 1.00 43.31 257 LEU A CA 1
ATOM 1993 C C . LEU A 1 257 ? 11.621 1.224 10.138 1.00 43.31 257 LEU A C 1
ATOM 1995 O O . LEU A 1 257 ? 11.644 0.508 11.137 1.00 43.31 257 LEU A O 1
ATOM 1999 N N . ASP A 1 258 ? 12.331 0.935 9.043 1.00 42.97 258 ASP A N 1
ATOM 2000 C CA . ASP A 1 258 ? 13.193 -0.231 8.896 1.00 42.97 258 ASP A CA 1
ATOM 2001 C C . ASP A 1 258 ? 14.561 0.154 8.283 1.00 42.97 258 ASP A C 1
ATOM 2003 O O . ASP A 1 258 ? 14.644 0.448 7.088 1.00 42.97 258 ASP A O 1
ATOM 2007 N N . PRO A 1 259 ? 15.660 0.120 9.063 1.00 38.69 259 PRO A N 1
ATOM 2008 C CA . PRO A 1 259 ? 17.021 0.347 8.570 1.00 38.69 259 PRO A CA 1
ATOM 2009 C C . PRO A 1 259 ? 17.501 -0.673 7.523 1.00 38.69 259 PRO A C 1
ATOM 2011 O O . PRO A 1 259 ? 18.603 -0.522 7.002 1.00 38.69 259 PRO A O 1
ATOM 2014 N N . GLN A 1 260 ? 16.744 -1.745 7.252 1.00 43.81 260 GLN A N 1
ATOM 2015 C CA . GLN A 1 260 ? 17.114 -2.802 6.303 1.00 43.81 260 GLN A CA 1
ATOM 2016 C C . GLN A 1 260 ? 16.471 -2.645 4.915 1.00 43.81 260 GLN A C 1
ATOM 2018 O O . GLN A 1 260 ? 16.753 -3.447 4.023 1.00 43.81 260 GLN A O 1
ATOM 2023 N N . THR A 1 261 ? 15.658 -1.608 4.686 1.00 52.94 261 THR A N 1
ATOM 2024 C CA . THR A 1 261 ? 15.138 -1.262 3.354 1.00 52.94 261 THR A CA 1
ATOM 2025 C C . THR A 1 261 ? 15.619 0.135 2.972 1.00 52.94 261 THR A C 1
ATOM 2027 O O . THR A 1 261 ? 14.869 1.101 3.024 1.00 52.94 261 THR A O 1
ATOM 2030 N N . GLU A 1 262 ? 16.892 0.252 2.570 1.00 68.00 262 GLU A N 1
ATOM 2031 C CA . GLU A 1 262 ? 17.571 1.545 2.331 1.00 68.00 262 GLU A CA 1
ATOM 2032 C C . GLU A 1 262 ? 16.867 2.477 1.315 1.00 68.00 262 GLU A C 1
ATOM 2034 O O . GLU A 1 262 ? 17.181 3.666 1.261 1.00 68.00 262 GLU A O 1
ATOM 2039 N N . PHE A 1 263 ? 15.920 1.973 0.507 1.00 85.06 263 PHE A N 1
ATOM 2040 C CA . PHE A 1 263 ? 15.318 2.724 -0.608 1.00 85.06 263 PHE A CA 1
ATOM 2041 C C . PHE A 1 263 ? 13.795 2.838 -0.608 1.00 85.06 263 PHE A C 1
ATOM 2043 O O . PHE A 1 263 ? 13.263 3.631 -1.387 1.00 85.06 263 PHE A O 1
ATOM 2050 N N . TYR A 1 264 ? 13.097 2.049 0.211 1.00 91.12 264 TYR A N 1
ATOM 2051 C CA . TYR A 1 264 ? 11.635 2.012 0.245 1.00 91.12 264 TYR A CA 1
ATOM 2052 C C . TYR A 1 264 ? 11.145 1.962 1.688 1.00 91.12 264 TYR A C 1
ATOM 2054 O O . TYR A 1 264 ? 11.709 1.236 2.505 1.00 91.12 264 TYR A O 1
ATOM 2062 N N . ASP A 1 265 ? 10.073 2.692 1.980 1.00 91.44 265 ASP A N 1
ATOM 2063 C CA . ASP A 1 265 ? 9.348 2.594 3.247 1.00 91.44 265 ASP A CA 1
ATOM 2064 C C . ASP A 1 265 ? 7.839 2.713 3.001 1.00 91.44 265 ASP A C 1
ATOM 2066 O O . ASP A 1 265 ? 7.397 3.256 1.990 1.00 91.44 265 ASP A O 1
ATOM 2070 N N . PHE A 1 266 ? 7.043 2.193 3.927 1.00 94.75 266 PHE A N 1
ATOM 2071 C CA . PHE A 1 266 ? 5.590 2.233 3.898 1.00 94.75 266 PHE A CA 1
ATOM 2072 C C . PHE A 1 266 ? 5.035 2.662 5.256 1.00 94.75 266 PHE A C 1
ATOM 2074 O O . PHE A 1 266 ? 5.409 2.110 6.291 1.00 94.75 266 PHE A O 1
ATOM 2081 N N . LYS A 1 267 ? 4.097 3.608 5.263 1.00 93.94 267 LYS A N 1
ATOM 2082 C CA . LYS A 1 267 ? 3.372 4.015 6.472 1.00 93.94 267 LYS A CA 1
ATOM 2083 C C . LYS A 1 267 ? 1.878 4.117 6.207 1.00 93.94 267 LYS A C 1
ATOM 2085 O O . LYS A 1 267 ? 1.444 4.619 5.172 1.00 93.94 267 LYS A O 1
ATOM 2090 N N . VAL A 1 268 ? 1.088 3.717 7.194 1.00 96.75 268 VAL A N 1
ATOM 2091 C CA . VAL A 1 268 ? -0.310 4.128 7.314 1.00 96.75 268 VAL A CA 1
ATOM 2092 C C . VAL A 1 268 ? -0.310 5.405 8.141 1.00 96.75 268 VAL A C 1
ATOM 2094 O O . VAL A 1 268 ? 0.112 5.403 9.293 1.00 96.75 268 VAL A O 1
ATOM 2097 N N . LEU A 1 269 ? -0.741 6.512 7.545 1.00 94.69 269 LEU A N 1
ATOM 2098 C CA . LEU A 1 269 ? -0.804 7.811 8.218 1.00 94.69 269 LEU A CA 1
ATOM 2099 C C . LEU A 1 269 ? -2.097 7.950 9.021 1.00 94.69 269 LEU A C 1
ATOM 2101 O O . LEU A 1 269 ? -2.115 8.561 10.088 1.00 94.69 269 LEU A O 1
ATOM 2105 N N . GLN A 1 270 ? -3.175 7.372 8.495 1.00 95.50 270 GLN A N 1
ATOM 2106 C CA . GLN A 1 270 ? -4.509 7.431 9.071 1.00 95.50 270 GLN A CA 1
ATOM 2107 C C . GLN A 1 270 ? -5.297 6.180 8.680 1.00 95.50 270 GLN A C 1
ATOM 2109 O O . GLN A 1 270 ? -5.269 5.750 7.523 1.00 95.50 270 GLN A O 1
ATOM 2114 N N . LEU A 1 271 ? -6.016 5.614 9.642 1.00 97.62 271 LEU A N 1
ATOM 2115 C CA . LEU A 1 271 ? -7.032 4.593 9.436 1.00 97.62 271 LEU A CA 1
ATOM 2116 C C . LEU A 1 271 ? -8.143 4.818 10.458 1.00 97.62 271 LEU A C 1
ATOM 2118 O O . LEU A 1 271 ? -7.971 4.565 11.651 1.00 97.62 271 LEU A O 1
ATOM 2122 N N . GLU A 1 272 ? -9.274 5.311 9.977 1.00 97.38 272 GLU A N 1
ATOM 2123 C CA . GLU A 1 272 ? -10.457 5.574 10.778 1.00 97.38 272 GLU A CA 1
ATOM 2124 C C . GLU A 1 272 ? -11.658 4.838 10.201 1.00 97.38 272 GLU A C 1
ATOM 2126 O O . GLU A 1 272 ? -11.925 4.910 8.999 1.00 97.38 272 GLU A O 1
ATOM 2131 N N . VAL A 1 273 ? -12.378 4.136 11.069 1.00 97.88 273 VAL A N 1
ATOM 2132 C CA . VAL A 1 273 ? -13.539 3.328 10.700 1.00 97.88 273 VAL A CA 1
ATOM 2133 C C . VAL A 1 273 ? -14.633 3.558 11.726 1.00 97.88 273 VAL A C 1
ATOM 2135 O O . VAL A 1 273 ? -14.418 3.343 12.922 1.00 97.88 273 VAL A O 1
ATOM 2138 N N . VAL A 1 274 ? -15.793 4.013 11.261 1.00 97.88 274 VAL A N 1
ATOM 2139 C CA . VAL A 1 274 ? -16.978 4.257 12.086 1.00 97.88 274 VAL A CA 1
ATOM 2140 C C . VAL A 1 274 ? -17.992 3.162 11.815 1.00 97.88 274 VAL A C 1
ATOM 2142 O O . VAL A 1 274 ? -18.329 2.896 10.660 1.00 97.88 274 VAL A O 1
ATOM 2145 N N . PHE A 1 275 ? -18.509 2.572 12.885 1.00 96.31 275 PHE A N 1
ATOM 2146 C CA . PHE A 1 275 ? -19.536 1.545 12.829 1.00 96.31 275 PHE A CA 1
ATOM 2147 C C . PHE A 1 275 ? -20.799 2.030 13.520 1.00 96.31 275 PHE A C 1
ATOM 2149 O O . PHE A 1 275 ? -20.734 2.507 14.655 1.00 96.31 275 PHE A O 1
ATOM 2156 N N . GLU A 1 276 ? -21.947 1.859 12.873 1.00 93.81 276 GLU A N 1
ATOM 2157 C CA . GLU A 1 276 ? -23.258 2.154 13.446 1.00 93.81 276 GLU A CA 1
ATOM 2158 C C . GLU A 1 276 ? -24.299 1.139 12.977 1.00 93.81 276 GLU A C 1
ATOM 2160 O O . GLU A 1 276 ? -24.280 0.712 11.826 1.00 93.81 276 GLU A O 1
ATOM 2165 N N . ASN A 1 277 ? -25.222 0.759 13.866 1.00 90.62 277 ASN A N 1
ATOM 2166 C CA . ASN A 1 277 ? -26.284 -0.217 13.589 1.00 90.62 277 ASN A CA 1
ATOM 2167 C C . ASN A 1 277 ? -25.755 -1.549 13.022 1.00 90.62 277 ASN A C 1
ATOM 2169 O O . ASN A 1 277 ? -26.396 -2.195 12.188 1.00 90.62 277 ASN A O 1
ATOM 2173 N N . SER A 1 278 ? -24.579 -1.959 13.500 1.00 91.25 278 SER A N 1
ATOM 2174 C CA . SER A 1 278 ? -23.851 -3.155 13.068 1.00 91.25 278 SER A CA 1
ATOM 2175 C C . SER A 1 278 ? -23.396 -3.119 11.602 1.00 91.25 278 SER A C 1
ATOM 2177 O O . SER A 1 278 ? -23.151 -4.166 11.007 1.00 91.25 278 SER A O 1
ATOM 2179 N N . GLU A 1 279 ? -23.254 -1.925 11.027 1.00 91.06 279 GLU A N 1
ATOM 2180 C CA . GLU A 1 279 ? -22.746 -1.689 9.675 1.00 91.06 279 GLU A CA 1
ATOM 2181 C C . GLU A 1 279 ? -21.563 -0.712 9.694 1.00 91.06 279 GLU A C 1
ATOM 2183 O O . GLU A 1 279 ? -21.362 0.037 10.653 1.00 91.06 279 GLU A O 1
ATOM 2188 N N . LEU A 1 280 ? -20.762 -0.721 8.624 1.00 92.88 280 LEU A N 1
ATOM 2189 C CA . LEU A 1 280 ? -19.720 0.279 8.397 1.00 92.88 280 LEU A CA 1
ATOM 2190 C C . LEU A 1 280 ? -20.381 1.559 7.867 1.00 92.88 280 LEU A C 1
ATOM 2192 O O . LEU A 1 280 ? -20.973 1.541 6.788 1.00 92.88 280 LEU A O 1
ATOM 2196 N N . LEU A 1 281 ? -20.257 2.658 8.612 1.00 93.56 281 LEU A N 1
ATOM 2197 C CA . LEU A 1 281 ? -20.836 3.961 8.274 1.00 93.56 281 LEU A CA 1
ATOM 2198 C C . LEU A 1 281 ? -19.852 4.871 7.531 1.00 93.56 281 LEU A C 1
ATOM 2200 O O . LEU A 1 281 ? -20.225 5.519 6.557 1.00 93.56 281 LEU A O 1
ATOM 2204 N N . ASP A 1 282 ? -18.608 4.942 8.004 1.00 94.31 282 ASP A N 1
ATOM 2205 C CA . ASP A 1 282 ? -17.570 5.790 7.417 1.00 94.31 282 ASP A CA 1
ATOM 2206 C C . ASP A 1 282 ? -16.217 5.080 7.451 1.00 94.31 282 ASP A C 1
ATOM 2208 O O . ASP A 1 282 ? -15.870 4.414 8.429 1.00 94.31 282 ASP A O 1
ATOM 2212 N N . PHE A 1 283 ? -15.451 5.242 6.378 1.00 95.56 283 PHE A N 1
ATOM 2213 C CA . PHE A 1 283 ? -14.104 4.711 6.227 1.00 95.56 283 PHE A CA 1
ATOM 2214 C C . PHE A 1 283 ? -13.210 5.803 5.660 1.00 95.56 283 PHE A C 1
ATOM 2216 O O . PHE A 1 283 ? -13.478 6.369 4.601 1.00 95.56 283 PHE A O 1
ATOM 2223 N N . THR A 1 284 ? -12.113 6.085 6.348 1.00 95.06 284 THR A N 1
ATOM 2224 C CA . THR A 1 284 ? -11.077 6.984 5.851 1.00 95.06 284 THR A CA 1
ATOM 2225 C C . THR A 1 284 ? -9.724 6.370 6.122 1.00 95.06 284 THR A C 1
ATOM 2227 O O . THR A 1 284 ? -9.383 6.056 7.262 1.00 95.06 284 THR A O 1
ATOM 2230 N N . SER A 1 285 ? -8.919 6.236 5.075 1.00 96.75 285 SER A N 1
ATOM 2231 C CA . SER A 1 285 ? -7.534 5.825 5.229 1.00 96.75 285 SER A CA 1
ATOM 2232 C C . SER A 1 285 ? -6.616 6.653 4.350 1.00 96.75 285 SER A C 1
ATOM 2234 O O . SER A 1 285 ? -6.980 7.061 3.247 1.00 96.75 285 SER A O 1
ATOM 2236 N N . ARG A 1 286 ? -5.410 6.899 4.850 1.00 96.19 286 ARG A N 1
ATOM 2237 C CA . ARG A 1 286 ? -4.334 7.534 4.104 1.00 96.19 286 ARG A CA 1
ATOM 2238 C C . ARG A 1 286 ? -3.056 6.758 4.336 1.00 96.19 286 ARG A C 1
ATOM 2240 O O . ARG A 1 286 ? -2.656 6.544 5.482 1.00 96.19 286 ARG A O 1
ATOM 2247 N N . ILE A 1 287 ? -2.423 6.355 3.248 1.00 96.88 287 ILE A N 1
ATOM 2248 C CA . ILE A 1 287 ? -1.193 5.571 3.264 1.00 96.88 287 ILE A CA 1
ATOM 2249 C C . ILE A 1 287 ? -0.126 6.259 2.424 1.00 96.88 287 ILE A C 1
ATOM 2251 O O . ILE A 1 287 ? -0.428 7.074 1.550 1.00 96.88 287 ILE A O 1
ATOM 2255 N N . GLN A 1 288 ? 1.125 5.925 2.698 1.00 94.38 288 GLN A N 1
ATOM 2256 C CA . GLN A 1 288 ? 2.279 6.560 2.093 1.00 94.38 288 GLN A CA 1
ATOM 2257 C C . GLN A 1 288 ? 3.322 5.510 1.720 1.00 94.38 288 GLN A C 1
ATOM 2259 O O . GLN A 1 288 ? 3.701 4.692 2.558 1.00 94.38 288 GLN A O 1
ATOM 2264 N N . LEU A 1 289 ? 3.788 5.553 0.471 1.00 95.75 289 LEU A N 1
ATOM 2265 C CA . LEU A 1 289 ? 4.974 4.833 0.012 1.00 95.75 289 LEU A CA 1
ATOM 2266 C C . LEU A 1 289 ? 6.109 5.835 -0.190 1.00 95.75 289 LEU A C 1
ATOM 2268 O O . LEU A 1 289 ? 6.029 6.683 -1.080 1.00 95.75 289 LEU A O 1
ATOM 2272 N N . THR A 1 290 ? 7.178 5.694 0.579 1.00 92.94 290 THR A N 1
ATOM 2273 C CA . THR A 1 290 ? 8.416 6.454 0.401 1.00 92.94 290 THR A CA 1
ATOM 2274 C C . THR A 1 290 ? 9.332 5.699 -0.546 1.00 92.94 290 THR A C 1
ATOM 2276 O O . THR A 1 290 ? 9.505 4.484 -0.416 1.00 92.94 290 THR A O 1
ATOM 2279 N N . THR A 1 291 ? 9.947 6.402 -1.494 1.00 92.19 291 THR A N 1
ATOM 2280 C CA . THR A 1 291 ? 10.951 5.808 -2.377 1.00 92.19 291 THR A CA 1
ATOM 2281 C C . THR A 1 291 ? 12.066 6.785 -2.722 1.00 92.19 291 THR A C 1
ATOM 2283 O O . THR A 1 291 ? 11.820 7.947 -3.038 1.00 92.19 291 THR A O 1
ATOM 2286 N N . THR A 1 292 ? 13.305 6.299 -2.688 1.00 91.25 292 THR A N 1
ATOM 2287 C CA . THR A 1 292 ? 14.503 7.062 -3.077 1.00 91.25 292 THR A CA 1
ATOM 2288 C C . THR A 1 292 ? 15.216 6.460 -4.282 1.00 91.25 292 THR A C 1
ATOM 2290 O O . THR A 1 292 ? 16.286 6.939 -4.663 1.00 91.25 292 THR A O 1
ATOM 2293 N N . ARG A 1 293 ? 14.646 5.414 -4.900 1.00 91.50 293 ARG A N 1
ATOM 2294 C CA . ARG A 1 293 ? 15.205 4.785 -6.099 1.00 91.50 293 ARG A CA 1
ATOM 2295 C C . ARG A 1 293 ? 14.153 4.321 -7.090 1.00 91.50 293 ARG A C 1
ATOM 2297 O O . ARG A 1 293 ? 13.141 3.740 -6.717 1.00 91.50 293 ARG A O 1
ATOM 2304 N N . TRP A 1 294 ? 14.477 4.469 -8.370 1.00 93.81 294 TRP A N 1
ATOM 2305 C CA . TRP A 1 294 ? 13.727 3.897 -9.485 1.00 93.81 294 TRP A CA 1
ATOM 2306 C C . TRP A 1 294 ? 14.700 3.240 -10.458 1.00 93.81 294 TRP A C 1
ATOM 2308 O O . TRP A 1 294 ? 15.699 3.849 -10.827 1.00 93.81 294 TRP A O 1
ATOM 2318 N N . PHE A 1 295 ? 14.425 2.002 -10.884 1.00 93.62 295 PHE A N 1
ATOM 2319 C CA . PHE A 1 295 ? 15.344 1.233 -11.743 1.00 93.62 295 PHE A CA 1
ATOM 2320 C C . PHE A 1 295 ? 16.780 1.172 -11.182 1.00 93.62 295 PHE A C 1
ATOM 2322 O O . PHE A 1 295 ? 17.754 1.329 -11.917 1.00 93.62 295 PHE A O 1
ATOM 2329 N N . GLY A 1 296 ? 16.909 1.009 -9.861 1.00 90.56 296 GLY A N 1
ATOM 2330 C CA . GLY A 1 296 ? 18.198 0.963 -9.160 1.00 90.56 296 GLY A CA 1
ATOM 2331 C C . GLY A 1 296 ? 18.923 2.307 -9.029 1.00 90.56 296 GLY A C 1
ATOM 2332 O O . GLY A 1 296 ? 19.885 2.393 -8.266 1.00 90.56 296 GLY A O 1
ATOM 2333 N N . GLU A 1 297 ? 18.456 3.353 -9.714 1.00 92.62 297 GLU A N 1
ATOM 2334 C CA . GLU A 1 297 ? 19.056 4.689 -9.716 1.00 92.62 297 GLU A CA 1
ATOM 2335 C C . GLU A 1 297 ? 18.505 5.548 -8.571 1.00 92.62 297 GLU A C 1
ATOM 2337 O O . GLU A 1 297 ? 17.303 5.470 -8.293 1.00 92.62 297 GLU A O 1
ATOM 2342 N N . PRO A 1 298 ? 19.327 6.409 -7.941 1.00 92.69 298 PRO A N 1
ATOM 2343 C CA . PRO A 1 298 ? 18.851 7.404 -6.987 1.00 92.69 298 PRO A CA 1
ATOM 2344 C C . PRO A 1 298 ? 17.831 8.349 -7.612 1.00 92.69 298 PRO A C 1
ATOM 2346 O O . PRO A 1 298 ? 17.986 8.803 -8.749 1.00 92.69 298 PRO A O 1
ATOM 2349 N N . ALA A 1 299 ? 16.801 8.672 -6.840 1.00 92.50 299 ALA A N 1
ATOM 2350 C CA . ALA A 1 299 ? 15.727 9.535 -7.277 1.00 92.50 299 ALA A CA 1
ATOM 2351 C C . ALA A 1 299 ? 15.274 10.499 -6.178 1.00 92.50 299 ALA A C 1
ATOM 2353 O O . ALA A 1 299 ? 15.292 10.178 -4.988 1.00 92.50 299 ALA A O 1
ATOM 2354 N N . ALA A 1 300 ? 14.837 11.683 -6.600 1.00 91.81 300 ALA A N 1
ATOM 2355 C CA . ALA A 1 300 ? 14.245 12.684 -5.729 1.00 91.81 300 ALA A CA 1
ATOM 2356 C C . ALA A 1 300 ? 12.947 13.223 -6.324 1.00 91.81 300 ALA A C 1
ATOM 2358 O O . ALA A 1 300 ? 12.885 13.541 -7.514 1.00 91.81 300 ALA A O 1
ATOM 2359 N N . LEU A 1 301 ? 11.908 13.338 -5.502 1.00 92.44 301 LEU A N 1
ATOM 2360 C CA . LEU A 1 301 ? 10.658 13.968 -5.896 1.00 92.44 301 LEU A CA 1
ATOM 2361 C C . LEU A 1 301 ? 10.918 15.437 -6.252 1.00 92.44 301 LEU A C 1
ATOM 2363 O O . LEU A 1 301 ? 11.526 16.193 -5.491 1.00 92.44 301 LEU A O 1
ATOM 2367 N N . GLN A 1 302 ? 10.461 15.845 -7.429 1.00 91.56 302 GLN A N 1
ATOM 2368 C CA . GLN A 1 302 ? 10.581 17.215 -7.895 1.00 91.56 302 GLN A CA 1
ATOM 2369 C C . GLN A 1 302 ? 9.665 18.123 -7.071 1.00 91.56 302 GLN A C 1
ATOM 2371 O O . GLN A 1 302 ? 8.476 17.848 -6.909 1.00 91.56 302 GLN A O 1
ATOM 2376 N N . SER A 1 303 ? 10.201 19.255 -6.609 1.00 88.31 303 SER A N 1
ATOM 2377 C CA . SER A 1 303 ? 9.396 20.290 -5.954 1.00 88.31 303 SER A CA 1
ATOM 2378 C C . SER A 1 303 ? 8.220 20.717 -6.842 1.00 88.31 303 SER A C 1
ATOM 2380 O O . SER A 1 303 ? 8.397 20.964 -8.038 1.00 88.31 303 SER A O 1
ATOM 2382 N N . GLY A 1 304 ? 7.022 20.781 -6.255 1.00 85.88 304 GLY A N 1
ATOM 2383 C CA . GLY A 1 304 ? 5.769 21.071 -6.957 1.00 85.88 304 GLY A CA 1
ATOM 2384 C C . GLY A 1 304 ? 5.048 19.850 -7.543 1.00 85.88 304 GLY A C 1
ATOM 2385 O O . GLY A 1 304 ? 3.964 20.018 -8.098 1.00 85.88 304 GLY A O 1
ATOM 2386 N N . PHE A 1 305 ? 5.594 18.635 -7.405 1.00 87.50 305 PHE A N 1
ATOM 2387 C CA . PHE A 1 305 ? 4.990 17.398 -7.914 1.00 87.50 305 PHE A CA 1
ATOM 2388 C C . PHE A 1 305 ? 4.834 16.330 -6.817 1.00 87.50 305 PHE A C 1
ATOM 2390 O O . PHE A 1 305 ? 5.763 15.553 -6.612 1.00 87.50 305 PHE A O 1
ATOM 2397 N N . PRO A 1 306 ? 3.669 16.210 -6.157 1.00 88.44 306 PRO A N 1
ATOM 2398 C CA . PRO A 1 306 ? 2.480 17.048 -6.295 1.00 88.44 306 PRO A CA 1
ATOM 2399 C C . PRO A 1 306 ? 2.672 18.419 -5.625 1.00 88.44 306 PRO A C 1
ATOM 2401 O O . PRO A 1 306 ? 3.626 18.602 -4.867 1.00 88.44 306 PRO A O 1
ATOM 2404 N N . PRO A 1 307 ? 1.768 19.387 -5.860 1.00 81.12 307 PRO A N 1
ATOM 2405 C CA . PRO A 1 307 ? 1.691 20.568 -5.010 1.00 81.12 307 PRO A CA 1
ATOM 2406 C C . PRO A 1 307 ? 1.396 20.136 -3.567 1.00 81.12 307 PRO A C 1
ATOM 2408 O O . PRO A 1 307 ? 0.534 19.282 -3.335 1.00 81.12 307 PRO A O 1
ATOM 2411 N N . ASP A 1 308 ? 2.139 20.711 -2.622 1.00 77.69 308 ASP A N 1
ATOM 2412 C CA . ASP A 1 308 ? 2.030 20.463 -1.180 1.00 77.69 308 ASP A CA 1
ATOM 2413 C C . ASP A 1 308 ? 2.025 18.961 -0.814 1.00 77.69 308 ASP A C 1
ATOM 2415 O O . ASP A 1 308 ? 1.012 18.422 -0.338 1.00 77.69 308 ASP A O 1
ATOM 2419 N N . PRO A 1 309 ? 3.134 18.236 -1.071 1.00 78.81 309 PRO A N 1
ATOM 2420 C CA . PRO A 1 309 ? 3.243 16.840 -0.670 1.00 78.81 309 PRO A CA 1
ATOM 2421 C C . PRO A 1 309 ? 3.263 16.733 0.863 1.00 78.81 309 PRO A C 1
ATOM 2423 O O . PRO A 1 309 ? 3.751 17.630 1.552 1.00 78.81 309 PRO A O 1
ATOM 2426 N N . ILE A 1 310 ? 2.761 15.622 1.419 1.00 73.75 310 ILE A N 1
ATOM 2427 C CA . ILE A 1 310 ? 2.913 15.360 2.865 1.00 73.75 310 ILE A CA 1
ATOM 2428 C C . ILE A 1 310 ? 4.396 15.188 3.215 1.00 73.75 310 ILE A C 1
ATOM 2430 O O . ILE A 1 310 ? 4.859 15.603 4.281 1.00 73.75 310 ILE A O 1
ATOM 2434 N N . ASP A 1 311 ? 5.123 14.531 2.315 1.00 75.25 311 ASP A N 1
ATOM 2435 C CA . ASP A 1 311 ? 6.527 14.194 2.446 1.00 75.25 311 ASP A CA 1
ATOM 2436 C C . ASP A 1 311 ? 7.230 14.324 1.089 1.00 75.25 311 ASP A C 1
ATOM 2438 O O . ASP A 1 311 ? 6.709 13.891 0.060 1.00 75.25 311 ASP A O 1
ATOM 2442 N N . ASN A 1 312 ? 8.429 14.906 1.091 1.00 72.56 312 ASN A N 1
ATOM 2443 C CA . ASN A 1 312 ? 9.167 15.252 -0.122 1.00 72.56 312 ASN A CA 1
ATOM 2444 C C . ASN A 1 312 ? 9.778 14.050 -0.859 1.00 72.56 312 ASN A C 1
ATOM 2446 O O . ASN A 1 312 ? 10.527 14.272 -1.801 1.00 72.56 312 ASN A O 1
ATOM 2450 N N . GLN A 1 313 ? 9.527 12.808 -0.445 1.00 86.12 313 GLN A N 1
ATOM 2451 C CA . GLN A 1 313 ? 9.998 11.607 -1.149 1.00 86.12 313 GLN A CA 1
ATOM 2452 C C . GLN A 1 313 ? 8.932 10.519 -1.278 1.00 86.12 313 GLN A C 1
ATOM 2454 O O . GLN A 1 313 ? 9.248 9.339 -1.455 1.00 86.12 313 GLN A O 1
ATOM 2459 N N . SER A 1 314 ? 7.660 10.902 -1.179 1.00 91.19 314 SER A N 1
ATOM 2460 C CA . SER A 1 314 ? 6.592 9.927 -1.013 1.00 91.19 314 SER A CA 1
ATOM 2461 C C . SER A 1 314 ? 5.442 10.072 -1.998 1.00 91.19 314 SER A C 1
ATOM 2463 O O . SER A 1 314 ? 5.118 11.159 -2.475 1.00 91.19 314 SER A O 1
ATOM 2465 N N . ILE A 1 315 ? 4.806 8.935 -2.272 1.00 95.50 315 ILE A N 1
ATOM 2466 C CA . ILE A 1 315 ? 3.542 8.825 -2.989 1.00 95.50 315 ILE A CA 1
ATOM 2467 C C . ILE A 1 315 ? 2.444 8.599 -1.954 1.00 95.50 315 ILE A C 1
ATOM 2469 O O . ILE A 1 315 ? 2.491 7.630 -1.197 1.00 95.50 315 ILE A O 1
ATOM 2473 N N . ASP A 1 316 ? 1.451 9.485 -1.944 1.00 94.75 316 ASP A N 1
ATOM 2474 C CA . ASP A 1 316 ? 0.324 9.417 -1.015 1.00 94.75 316 ASP A CA 1
ATOM 2475 C C . ASP A 1 316 ? -0.873 8.756 -1.705 1.00 94.75 316 ASP A C 1
ATOM 2477 O O . ASP A 1 316 ? -1.252 9.151 -2.811 1.00 94.75 316 ASP A O 1
ATOM 2481 N N . LEU A 1 317 ? -1.498 7.784 -1.044 1.00 97.31 317 LEU A N 1
ATOM 2482 C CA . LEU A 1 317 ? -2.704 7.120 -1.533 1.00 97.31 317 LEU A CA 1
ATOM 2483 C C . LEU A 1 317 ? -3.831 7.267 -0.510 1.00 97.31 317 LEU A C 1
ATOM 2485 O O . LEU A 1 317 ? -3.606 7.194 0.702 1.00 97.31 317 LEU A O 1
ATOM 2489 N N . ASN A 1 318 ? -5.047 7.460 -1.011 1.00 96.50 318 ASN A N 1
ATOM 2490 C CA . ASN A 1 318 ? -6.254 7.545 -0.202 1.00 96.50 318 ASN A CA 1
ATOM 2491 C C . ASN A 1 318 ? -7.013 6.223 -0.302 1.00 96.50 318 ASN A C 1
ATOM 2493 O O . ASN A 1 318 ? -7.205 5.696 -1.398 1.00 96.50 318 ASN A O 1
ATOM 2497 N N . GLY A 1 319 ? -7.429 5.703 0.847 1.00 96.12 319 GLY A N 1
ATOM 2498 C CA . GLY A 1 319 ? -8.303 4.548 0.943 1.00 96.12 319 GLY A CA 1
ATOM 2499 C C . GLY A 1 319 ? -9.763 4.954 0.784 1.00 96.12 319 GLY A C 1
ATOM 2500 O O . GLY A 1 319 ? -10.214 5.911 1.414 1.00 96.12 319 GLY A O 1
ATOM 2501 N N . SER A 1 320 ? -10.502 4.190 -0.006 1.00 92.62 320 SER A N 1
ATOM 2502 C CA . SER A 1 320 ? -11.953 4.268 -0.137 1.00 92.62 320 SER A CA 1
ATOM 2503 C C . SER A 1 320 ? -12.578 2.900 0.103 1.00 92.62 320 SER A C 1
ATOM 2505 O O . SER A 1 320 ? -11.949 1.863 -0.108 1.00 92.62 320 SER A O 1
ATOM 2507 N N . TYR A 1 321 ? -13.826 2.926 0.553 1.00 92.06 321 TYR A N 1
ATOM 2508 C CA . TYR A 1 321 ? -14.659 1.754 0.774 1.00 92.06 321 TYR A CA 1
ATOM 2509 C C . TYR A 1 321 ? -15.894 1.860 -0.111 1.00 92.06 321 TYR A C 1
ATOM 2511 O O . TYR A 1 321 ? -16.558 2.899 -0.126 1.00 92.06 321 TYR A O 1
ATOM 2519 N N . GLU A 1 322 ? -16.213 0.781 -0.815 1.00 87.75 322 GLU A N 1
ATOM 2520 C CA . GLU A 1 322 ? -17.441 0.660 -1.589 1.00 87.75 322 GLU A CA 1
ATOM 2521 C C . GLU A 1 322 ? -18.143 -0.662 -1.265 1.00 87.75 322 GLU A C 1
ATOM 2523 O O . GLU A 1 322 ? -17.514 -1.699 -1.052 1.00 87.75 322 GLU A O 1
ATOM 2528 N N . MET A 1 323 ? -19.474 -0.624 -1.252 1.00 83.19 323 MET A N 1
ATOM 2529 C CA . MET A 1 323 ? -20.313 -1.816 -1.191 1.00 83.19 323 MET A CA 1
ATOM 2530 C C . MET A 1 323 ? -20.880 -2.064 -2.589 1.00 83.19 323 MET A C 1
ATOM 2532 O O . MET A 1 323 ? -21.713 -1.290 -3.067 1.00 83.19 323 MET A O 1
ATOM 2536 N N . HIS A 1 324 ? -20.464 -3.144 -3.247 1.00 77.25 324 HIS A N 1
ATOM 2537 C CA . HIS A 1 324 ? -20.916 -3.484 -4.594 1.00 77.25 324 HIS A CA 1
ATOM 2538 C C . HIS A 1 324 ? -21.524 -4.891 -4.611 1.00 77.25 324 HIS A C 1
ATOM 2540 O O . HIS A 1 324 ? -20.864 -5.872 -4.287 1.00 77.25 324 HIS A O 1
ATOM 2546 N N . ASN A 1 325 ? -22.811 -5.005 -4.963 1.00 76.25 325 ASN A N 1
ATOM 2547 C CA . ASN A 1 325 ? -23.563 -6.273 -4.974 1.00 76.25 325 ASN A CA 1
ATOM 2548 C C . ASN A 1 325 ? -23.502 -7.072 -3.652 1.00 76.25 325 ASN A C 1
ATOM 2550 O O . ASN A 1 325 ? -23.489 -8.301 -3.668 1.00 76.25 325 ASN A O 1
ATOM 2554 N N . GLY A 1 326 ? -23.461 -6.380 -2.509 1.00 74.25 326 GLY A N 1
ATOM 2555 C CA . GLY A 1 326 ? -23.347 -7.009 -1.187 1.00 74.25 326 GLY A CA 1
ATOM 2556 C C . GLY A 1 326 ? -21.938 -7.498 -0.836 1.00 74.25 326 GLY A C 1
ATOM 2557 O O . GLY A 1 326 ? -21.770 -8.132 0.200 1.00 74.25 326 GLY A O 1
ATOM 2558 N N . GLN A 1 327 ? -20.936 -7.206 -1.671 1.00 80.06 327 GLN A N 1
ATOM 2559 C CA . GLN A 1 327 ? -19.525 -7.420 -1.367 1.00 80.06 327 GLN A CA 1
ATOM 2560 C C . GLN A 1 327 ? -18.870 -6.094 -0.985 1.00 80.06 327 GLN A C 1
ATOM 2562 O O . GLN A 1 327 ? -19.031 -5.083 -1.674 1.00 80.06 327 GLN A O 1
ATOM 2567 N N . ARG A 1 328 ? -18.135 -6.120 0.123 1.00 83.81 328 ARG A N 1
ATOM 2568 C CA . ARG A 1 328 ? -17.295 -5.016 0.586 1.00 83.81 328 ARG A CA 1
ATOM 2569 C C . ARG A 1 328 ? -16.017 -5.000 -0.243 1.00 83.81 328 ARG A C 1
ATOM 2571 O O . ARG A 1 328 ? -15.446 -6.059 -0.481 1.00 83.81 328 ARG A O 1
ATOM 2578 N N . SER A 1 329 ? -15.591 -3.823 -0.691 1.00 88.88 329 SER A N 1
ATOM 2579 C CA . SER A 1 329 ? -14.320 -3.659 -1.392 1.00 88.88 329 SER A CA 1
ATOM 2580 C C . SER A 1 329 ? -13.583 -2.418 -0.912 1.00 88.88 329 SER A C 1
ATOM 2582 O O . SER A 1 329 ? -14.181 -1.352 -0.725 1.00 88.88 329 SER A O 1
ATOM 2584 N N . TYR A 1 330 ? -12.277 -2.570 -0.728 1.00 92.69 330 TYR A N 1
ATOM 2585 C CA . TYR A 1 330 ? -11.361 -1.513 -0.335 1.00 92.69 330 TYR A CA 1
ATOM 2586 C C . TYR A 1 330 ? -10.375 -1.215 -1.463 1.00 92.69 330 TYR A C 1
ATOM 2588 O O . TYR A 1 330 ? -9.727 -2.108 -2.008 1.00 92.69 330 TYR A O 1
ATOM 2596 N N . SER A 1 331 ? -10.206 0.064 -1.788 1.00 93.31 331 SER A N 1
ATOM 2597 C CA . SER A 1 331 ? -9.234 0.505 -2.791 1.00 93.31 331 SER A CA 1
ATOM 2598 C C . SER A 1 331 ? -8.363 1.628 -2.265 1.00 93.31 331 SER A C 1
ATOM 2600 O O . SER A 1 331 ? -8.846 2.529 -1.588 1.00 93.31 331 SER A O 1
ATOM 2602 N N . PHE A 1 332 ? -7.082 1.594 -2.621 1.00 97.94 332 PHE A N 1
ATOM 2603 C CA . PHE A 1 332 ? -6.110 2.615 -2.256 1.00 97.94 332 PHE A CA 1
ATOM 2604 C C . PHE A 1 332 ? -5.502 3.177 -3.526 1.00 97.94 332 PHE A C 1
ATOM 2606 O O . PHE A 1 332 ? -4.693 2.512 -4.171 1.00 97.94 332 PHE A O 1
ATOM 2613 N N . ASP A 1 333 ? -5.886 4.392 -3.888 1.00 97.88 333 ASP A N 1
ATOM 2614 C CA . ASP A 1 333 ? -5.455 5.042 -5.121 1.00 97.88 333 ASP A CA 1
ATOM 2615 C C . ASP A 1 333 ? -4.930 6.455 -4.816 1.00 97.88 333 ASP A C 1
ATOM 2617 O O . ASP A 1 333 ? -5.356 7.128 -3.873 1.00 97.88 333 ASP A O 1
ATOM 2621 N N . THR A 1 334 ? -3.981 6.930 -5.620 1.00 97.38 334 THR A N 1
ATOM 2622 C CA . THR A 1 334 ? -3.612 8.354 -5.635 1.00 97.38 334 THR A CA 1
ATOM 2623 C C . THR A 1 334 ? -4.792 9.202 -6.106 1.00 97.38 334 THR A C 1
ATOM 2625 O O . THR A 1 334 ? -5.537 8.784 -6.995 1.00 97.38 334 THR A O 1
ATOM 2628 N N . ASP A 1 335 ? -4.903 10.433 -5.607 1.00 93.44 335 ASP A N 1
ATOM 2629 C CA . ASP A 1 335 ? -5.807 11.436 -6.180 1.00 93.44 335 ASP A CA 1
ATOM 2630 C C . ASP A 1 335 ? -5.516 11.619 -7.683 1.00 93.44 335 ASP A C 1
ATOM 2632 O O . ASP A 1 335 ? -4.378 11.884 -8.070 1.00 93.44 335 ASP A O 1
ATOM 2636 N N . ALA A 1 336 ? -6.542 11.488 -8.530 1.00 90.75 336 ALA A N 1
ATOM 2637 C CA . ALA A 1 336 ? -6.412 11.545 -9.988 1.00 90.75 336 ALA A CA 1
ATOM 2638 C C . ALA A 1 336 ? -5.918 12.905 -10.523 1.00 90.75 336 ALA A C 1
ATOM 2640 O O . ALA A 1 336 ? -5.502 13.005 -11.679 1.00 90.75 336 ALA A O 1
ATOM 2641 N N . THR A 1 337 ? -5.976 13.956 -9.703 1.00 89.38 337 THR A N 1
ATOM 2642 C CA . THR A 1 337 ? -5.463 15.295 -10.023 1.00 89.38 337 THR A CA 1
ATOM 2643 C C . THR A 1 337 ? -3.989 15.472 -9.656 1.00 89.38 337 THR A C 1
ATOM 2645 O O . THR A 1 337 ? -3.355 16.425 -10.114 1.00 89.38 337 THR A O 1
ATOM 2648 N N . ARG A 1 338 ? -3.418 14.561 -8.858 1.00 91.31 338 ARG A N 1
ATOM 2649 C CA . ARG A 1 338 ? -2.025 14.613 -8.409 1.00 91.31 338 ARG A CA 1
ATOM 2650 C C . ARG A 1 338 ? -1.131 13.776 -9.316 1.00 91.31 338 ARG A C 1
ATOM 2652 O O . ARG A 1 338 ? -1.457 12.656 -9.690 1.00 91.31 338 ARG A O 1
ATOM 2659 N N . THR A 1 339 ? 0.048 14.308 -9.621 1.00 94.00 339 THR A N 1
ATOM 2660 C CA . THR A 1 339 ? 1.126 13.543 -10.258 1.00 94.00 339 THR A CA 1
ATOM 2661 C C . THR A 1 339 ? 2.403 13.696 -9.454 1.00 94.00 339 THR A C 1
ATOM 2663 O O . THR A 1 339 ? 2.655 14.760 -8.888 1.00 94.00 339 THR A O 1
ATOM 2666 N N . TYR A 1 340 ? 3.204 12.641 -9.433 1.00 96.25 340 TYR A N 1
ATOM 2667 C CA . TYR A 1 340 ? 4.475 12.576 -8.725 1.00 96.25 340 TYR A CA 1
ATOM 2668 C C . TYR A 1 340 ? 5.569 12.460 -9.772 1.00 96.25 340 TYR A C 1
ATOM 2670 O O . TYR A 1 340 ? 5.484 11.614 -10.661 1.00 96.25 340 TYR A O 1
ATOM 2678 N N . LYS A 1 341 ? 6.590 13.305 -9.709 1.00 95.88 341 LYS A N 1
ATOM 2679 C CA . LYS A 1 341 ? 7.677 13.289 -10.686 1.00 95.88 341 LYS A CA 1
ATOM 2680 C C . LYS A 1 341 ? 8.994 13.139 -9.957 1.00 95.88 341 LYS A C 1
ATOM 2682 O O . LYS A 1 341 ? 9.416 14.049 -9.261 1.00 95.88 341 LYS A O 1
ATOM 2687 N N . PHE A 1 342 ? 9.630 11.991 -10.126 1.00 95.56 342 PHE A N 1
ATOM 2688 C CA . PHE A 1 342 ? 10.909 11.672 -9.514 1.00 95.56 342 PHE A CA 1
ATOM 2689 C C . PHE A 1 342 ? 12.024 11.953 -10.514 1.00 95.56 342 PHE A C 1
ATOM 2691 O O . PHE A 1 342 ? 12.128 11.255 -11.524 1.00 95.56 342 PHE A O 1
ATOM 2698 N N . LEU A 1 343 ? 12.835 12.977 -10.251 1.00 94.50 343 LEU A N 1
ATOM 2699 C CA . LEU A 1 343 ? 14.071 13.238 -10.987 1.00 94.50 343 LEU A CA 1
ATOM 2700 C C . LEU A 1 343 ? 15.083 12.155 -10.638 1.00 94.50 343 LEU A C 1
ATOM 2702 O O . LEU A 1 343 ? 15.243 11.820 -9.466 1.00 94.50 343 LEU A O 1
ATOM 2706 N N . ILE A 1 344 ? 15.742 11.604 -11.651 1.00 93.75 344 ILE A N 1
ATOM 2707 C CA . ILE A 1 344 ? 16.661 10.480 -11.491 1.00 93.75 344 ILE A CA 1
ATOM 2708 C C . ILE A 1 344 ? 18.087 10.963 -11.734 1.00 93.75 344 ILE A C 1
ATOM 2710 O O . ILE A 1 344 ? 18.382 11.549 -12.776 1.00 93.75 344 ILE A O 1
ATOM 2714 N N . SER A 1 345 ? 18.985 10.655 -10.801 1.00 91.00 345 SER A N 1
ATOM 2715 C CA . SER A 1 345 ? 20.427 10.851 -10.967 1.00 91.00 345 SER A CA 1
ATOM 2716 C C . SER A 1 345 ? 21.001 9.748 -11.860 1.00 91.00 345 SER A C 1
ATOM 2718 O O . SER A 1 345 ? 21.617 8.803 -11.384 1.00 91.00 345 SER A O 1
ATOM 2720 N N . SER A 1 346 ? 20.755 9.836 -13.167 1.00 91.19 346 SER A N 1
ATOM 2721 C CA . SER A 1 346 ? 21.189 8.852 -14.167 1.00 91.19 346 SER A CA 1
ATOM 2722 C C . SER A 1 346 ? 21.741 9.547 -15.412 1.00 91.19 346 SER A C 1
ATOM 2724 O O . SER A 1 346 ? 21.537 10.740 -15.620 1.00 91.19 346 SER A O 1
ATOM 2726 N N . HIS A 1 347 ? 22.409 8.786 -16.280 1.00 91.06 347 HIS A N 1
ATOM 2727 C CA . HIS A 1 347 ? 22.738 9.192 -17.654 1.00 91.06 347 HIS A CA 1
ATOM 2728 C C . HIS A 1 347 ? 21.857 8.507 -18.719 1.00 91.06 347 HIS A C 1
ATOM 2730 O O . HIS A 1 347 ? 22.100 8.629 -19.923 1.00 91.06 347 HIS A O 1
ATOM 2736 N N . VAL A 1 348 ? 20.847 7.745 -18.289 1.00 94.75 348 VAL A N 1
ATOM 2737 C CA . VAL A 1 348 ? 19.897 7.049 -19.172 1.00 94.75 348 VAL A CA 1
ATOM 2738 C C . VAL A 1 348 ? 18.479 7.576 -18.990 1.00 94.75 348 VAL A C 1
ATOM 2740 O O . VAL A 1 348 ? 17.789 7.797 -19.984 1.00 94.75 348 VAL A O 1
ATOM 2743 N N . LEU A 1 349 ? 18.051 7.825 -17.753 1.00 95.31 349 LEU A N 1
ATOM 2744 C CA . LEU A 1 349 ? 16.733 8.377 -17.431 1.00 95.31 349 LEU A CA 1
ATOM 2745 C C . LEU A 1 349 ? 16.860 9.811 -16.908 1.00 95.31 349 LEU A C 1
ATOM 2747 O O . LEU A 1 349 ? 17.773 10.122 -16.154 1.00 95.31 349 LEU A O 1
ATOM 2751 N N . ASN A 1 350 ? 15.941 10.686 -17.307 1.00 95.62 350 ASN A N 1
ATOM 2752 C CA . ASN A 1 350 ? 15.765 12.004 -16.696 1.00 95.62 350 ASN A CA 1
ATOM 2753 C C . ASN A 1 350 ? 14.862 11.910 -15.465 1.00 95.62 350 ASN A C 1
ATOM 2755 O O . ASN A 1 350 ? 15.169 12.451 -14.408 1.00 95.62 350 ASN A O 1
ATOM 2759 N N . TYR A 1 351 ? 13.708 11.258 -15.625 1.00 96.44 351 TYR A N 1
ATOM 2760 C CA . TYR A 1 351 ? 12.712 11.141 -14.571 1.00 96.44 351 TYR A CA 1
ATOM 2761 C C . TYR A 1 351 ? 11.775 9.953 -14.787 1.00 96.44 351 TYR A C 1
ATOM 2763 O O . TYR A 1 351 ? 11.581 9.473 -15.910 1.00 96.44 351 TYR A O 1
ATOM 2771 N N . VAL A 1 352 ? 11.133 9.548 -13.695 1.00 97.31 352 VAL A N 1
ATOM 2772 C CA . VAL A 1 352 ? 9.927 8.718 -13.687 1.00 97.31 352 VAL A CA 1
ATOM 2773 C C . VAL A 1 352 ? 8.773 9.590 -13.212 1.00 97.31 352 VAL A C 1
ATOM 2775 O O . VAL A 1 352 ? 8.804 10.124 -12.105 1.00 97.31 352 VAL A O 1
ATOM 2778 N N . GLN A 1 353 ? 7.754 9.758 -14.053 1.00 97.69 353 GLN A N 1
ATOM 2779 C CA . GLN A 1 353 ? 6.532 10.458 -13.662 1.00 97.69 353 GLN A CA 1
ATOM 2780 C C . GLN A 1 353 ? 5.424 9.447 -13.419 1.00 97.69 353 GLN A C 1
ATOM 2782 O O . GLN A 1 353 ? 5.074 8.697 -14.324 1.00 97.69 353 GLN A O 1
ATOM 2787 N N . ILE A 1 354 ? 4.853 9.464 -12.222 1.00 98.00 354 ILE A N 1
ATOM 2788 C CA . ILE A 1 354 ? 3.705 8.671 -11.801 1.00 98.00 354 ILE A CA 1
ATOM 2789 C C . ILE A 1 354 ? 2.457 9.549 -11.894 1.00 98.00 354 ILE A C 1
ATOM 2791 O O . ILE A 1 354 ? 2.363 10.589 -11.243 1.00 98.00 354 ILE A O 1
ATOM 2795 N N . VAL A 1 355 ? 1.494 9.130 -12.708 1.00 97.38 355 VAL A N 1
ATOM 2796 C CA . VAL A 1 355 ? 0.186 9.798 -12.844 1.00 97.38 355 VAL A CA 1
ATOM 2797 C C . VAL A 1 355 ? -0.921 9.079 -12.083 1.00 97.38 355 VAL A C 1
ATOM 2799 O O . VAL A 1 355 ? -1.975 9.653 -11.845 1.00 97.38 355 VAL A O 1
ATOM 2802 N N . LYS A 1 356 ? -0.691 7.815 -11.726 1.00 97.88 356 LYS A N 1
ATOM 2803 C CA . LYS A 1 356 ? -1.553 7.037 -10.845 1.00 97.88 356 LYS A CA 1
ATOM 2804 C C . LYS A 1 356 ? -0.703 6.022 -10.094 1.00 97.88 356 LYS A C 1
ATOM 2806 O O . LYS A 1 356 ? 0.165 5.391 -10.703 1.00 97.88 356 LYS A O 1
ATOM 2811 N N . ALA A 1 357 ? -0.988 5.824 -8.814 1.00 98.38 357 ALA A N 1
ATOM 2812 C CA . ALA A 1 357 ? -0.538 4.659 -8.065 1.00 98.38 357 ALA A CA 1
ATOM 2813 C C . ALA A 1 357 ? -1.722 3.969 -7.388 1.00 98.38 357 ALA A C 1
ATOM 2815 O O . ALA A 1 357 ? -2.715 4.620 -7.062 1.00 98.38 357 ALA A O 1
ATOM 2816 N N . ARG A 1 358 ? -1.593 2.659 -7.184 1.00 98.25 358 ARG A N 1
ATOM 2817 C CA . ARG A 1 358 ? -2.552 1.820 -6.469 1.00 98.25 358 ARG A CA 1
ATOM 2818 C C . ARG A 1 358 ? -1.837 0.894 -5.499 1.00 98.25 358 ARG A C 1
ATOM 2820 O O . ARG A 1 358 ? -0.807 0.347 -5.880 1.00 98.25 358 ARG A O 1
ATOM 2827 N N . PHE A 1 359 ? -2.401 0.680 -4.316 1.00 98.50 359 PHE A N 1
ATOM 2828 C CA . PHE A 1 359 ? -1.955 -0.335 -3.361 1.00 98.50 359 PHE A CA 1
ATOM 2829 C C . PHE A 1 359 ? -3.007 -1.435 -3.189 1.00 98.50 359 PHE A C 1
ATOM 2831 O O . PHE A 1 359 ? -4.193 -1.141 -3.048 1.00 98.50 359 PHE A O 1
ATOM 2838 N N . GLU A 1 360 ? -2.562 -2.690 -3.195 1.00 96.25 360 GLU A N 1
ATOM 2839 C CA . GLU A 1 360 ? -3.413 -3.874 -3.045 1.00 96.25 360 GLU A CA 1
ATOM 2840 C C . GLU A 1 360 ? -2.731 -4.927 -2.158 1.00 96.25 360 GLU A C 1
ATOM 2842 O O . GLU A 1 360 ? -1.538 -5.223 -2.321 1.00 96.25 360 GLU A O 1
ATOM 2847 N N . THR A 1 361 ? -3.509 -5.559 -1.275 1.00 96.62 361 THR A N 1
ATOM 2848 C CA . THR A 1 361 ? -3.134 -6.843 -0.668 1.00 96.62 361 THR A CA 1
ATOM 2849 C C . THR A 1 361 ? -3.432 -7.943 -1.686 1.00 96.62 361 THR A C 1
ATOM 2851 O O . THR A 1 361 ? -4.586 -8.221 -1.987 1.00 96.62 361 THR A O 1
ATOM 2854 N N . LEU A 1 362 ? -2.395 -8.553 -2.267 1.00 94.44 362 LEU A N 1
ATOM 2855 C CA . LEU A 1 362 ? -2.555 -9.536 -3.343 1.00 94.44 362 LEU A CA 1
ATOM 2856 C C . LEU A 1 362 ? -3.068 -10.881 -2.833 1.00 94.44 362 LEU A C 1
ATOM 2858 O O . LEU A 1 362 ? -3.823 -11.559 -3.526 1.00 94.44 362 LEU A O 1
ATOM 2862 N N . ARG A 1 363 ? -2.558 -11.316 -1.679 1.00 93.94 363 ARG A N 1
ATOM 2863 C CA . ARG A 1 363 ? -2.969 -12.545 -0.995 1.00 93.94 363 ARG A CA 1
ATOM 2864 C C . ARG A 1 363 ? -2.444 -12.558 0.432 1.00 93.94 363 ARG A C 1
ATOM 2866 O O . ARG A 1 363 ? -1.425 -11.927 0.729 1.00 93.94 363 ARG A O 1
ATOM 2873 N N . SER A 1 364 ? -3.095 -13.376 1.240 1.00 92.19 364 SER A N 1
ATOM 2874 C CA . SER A 1 364 ? -2.715 -13.672 2.608 1.00 92.19 364 SER A CA 1
ATOM 2875 C C . SER A 1 364 ? -2.764 -15.183 2.820 1.00 92.19 364 SER A C 1
ATOM 2877 O O . SER A 1 364 ? -3.746 -15.826 2.450 1.00 92.19 364 SER A O 1
ATOM 2879 N N . ASN A 1 365 ? -1.680 -15.766 3.327 1.00 93.00 365 ASN A N 1
ATOM 2880 C CA . ASN A 1 365 ? -1.516 -17.213 3.435 1.00 93.00 365 ASN A CA 1
ATOM 2881 C C . ASN A 1 365 ? -1.246 -17.607 4.890 1.00 93.00 365 ASN A C 1
ATOM 2883 O O . ASN A 1 365 ? -0.118 -17.475 5.370 1.00 93.00 365 ASN A O 1
ATOM 2887 N N . ALA A 1 366 ? -2.266 -18.128 5.573 1.00 92.38 366 ALA A N 1
ATOM 2888 C CA . ALA A 1 366 ? -2.119 -18.664 6.922 1.00 92.38 366 ALA A CA 1
ATOM 2889 C C . ALA A 1 366 ? -1.170 -19.876 6.953 1.00 92.38 366 ALA A C 1
ATOM 2891 O O . ALA A 1 366 ? -1.223 -20.758 6.089 1.00 92.38 366 ALA A O 1
ATOM 2892 N N . GLN A 1 367 ? -0.327 -19.931 7.981 1.00 92.44 367 GLN A N 1
ATOM 2893 C CA . GLN A 1 367 ? 0.680 -20.964 8.198 1.00 92.44 367 GLN A CA 1
ATOM 2894 C C . GLN A 1 367 ? 0.316 -21.870 9.391 1.00 92.44 367 GLN A C 1
ATOM 2896 O O . GLN A 1 367 ? -0.428 -21.461 10.290 1.00 92.44 367 GLN A O 1
ATOM 2901 N N . PRO A 1 368 ? 0.850 -23.109 9.459 1.00 91.38 368 PRO A N 1
ATOM 2902 C CA . PRO A 1 368 ? 0.564 -24.037 10.561 1.00 91.38 368 PRO A CA 1
ATOM 2903 C C . PRO A 1 368 ? 0.976 -23.536 11.954 1.00 91.38 368 PRO A C 1
ATOM 2905 O O . PRO A 1 368 ? 0.421 -23.983 12.956 1.00 91.38 368 PRO A O 1
ATOM 2908 N N . ASP A 1 369 ? 1.944 -22.623 12.031 1.00 90.56 369 ASP A N 1
ATOM 2909 C CA . ASP A 1 369 ? 2.427 -22.007 13.273 1.00 90.56 369 ASP A CA 1
ATOM 2910 C C . ASP A 1 369 ? 1.596 -20.786 13.711 1.00 90.56 369 ASP A C 1
ATOM 2912 O O . ASP A 1 369 ? 1.986 -20.080 14.641 1.00 90.56 369 ASP A O 1
ATOM 2916 N N . ARG A 1 370 ? 0.436 -20.564 13.071 1.00 88.69 370 ARG A N 1
ATOM 2917 C CA . ARG A 1 370 ? -0.459 -19.408 13.254 1.00 88.69 370 ARG A CA 1
ATOM 2918 C C . ARG A 1 370 ? 0.129 -18.072 12.792 1.00 88.69 370 ARG A C 1
ATOM 2920 O O . ARG A 1 370 ? -0.477 -17.040 13.065 1.00 88.69 370 ARG A O 1
ATOM 2927 N N . SER A 1 371 ? 1.278 -18.074 12.115 1.00 93.75 371 SER A N 1
ATOM 2928 C CA . SER A 1 371 ? 1.714 -16.910 11.347 1.00 93.75 371 SER A CA 1
ATOM 2929 C C . SER A 1 371 ? 0.955 -16.821 10.023 1.00 93.75 371 SER A C 1
ATOM 2931 O O . SER A 1 371 ? 0.251 -17.751 9.621 1.00 93.75 371 SER A O 1
ATOM 2933 N N . GLU A 1 372 ? 1.074 -15.690 9.344 1.00 95.75 372 GLU A N 1
ATOM 2934 C CA . GLU A 1 372 ? 0.427 -15.455 8.065 1.00 95.75 372 GLU A CA 1
ATOM 2935 C C . GLU A 1 372 ? 1.350 -14.663 7.138 1.00 95.75 372 GLU A C 1
ATOM 2937 O O . GLU A 1 372 ? 1.774 -13.560 7.479 1.00 95.75 372 GLU A O 1
ATOM 2942 N N . ASP A 1 373 ? 1.663 -15.226 5.967 1.00 96.81 373 ASP A N 1
ATOM 2943 C CA . ASP A 1 373 ? 2.461 -14.546 4.945 1.00 96.81 373 ASP A CA 1
ATOM 2944 C C . ASP A 1 373 ? 1.566 -13.637 4.103 1.00 96.81 373 ASP A C 1
ATOM 2946 O O . ASP A 1 373 ? 0.638 -14.100 3.432 1.00 96.81 373 ASP A O 1
ATOM 2950 N N . ILE A 1 374 ? 1.887 -12.348 4.089 1.00 97.94 374 ILE A N 1
ATOM 2951 C CA . ILE A 1 374 ? 1.112 -11.303 3.427 1.00 97.94 374 ILE A CA 1
ATOM 2952 C C . ILE A 1 374 ? 1.934 -10.746 2.268 1.00 97.94 374 ILE A C 1
ATOM 2954 O O . ILE A 1 374 ? 3.080 -10.316 2.427 1.00 97.94 374 ILE A O 1
ATOM 2958 N N . PHE A 1 375 ? 1.327 -10.738 1.084 1.00 97.56 375 PHE A N 1
ATOM 2959 C CA . PHE A 1 375 ? 1.955 -10.255 -0.140 1.00 97.56 375 PHE A CA 1
ATOM 2960 C C . PHE A 1 375 ? 1.170 -9.071 -0.672 1.00 97.56 375 PHE A C 1
ATOM 2962 O O . PHE A 1 375 ? -0.034 -9.180 -0.917 1.00 97.56 375 PHE A O 1
ATOM 2969 N N . THR A 1 376 ? 1.849 -7.955 -0.901 1.00 97.88 376 THR A N 1
ATOM 2970 C CA . THR A 1 376 ? 1.210 -6.714 -1.350 1.00 97.88 376 THR A CA 1
ATOM 2971 C C . THR A 1 376 ? 1.909 -6.146 -2.575 1.00 97.88 376 THR A C 1
ATOM 2973 O O . THR A 1 376 ? 3.035 -6.533 -2.916 1.00 97.88 376 THR A O 1
ATOM 2976 N N . ARG A 1 377 ? 1.241 -5.223 -3.265 1.00 97.62 377 ARG A N 1
ATOM 2977 C CA . ARG A 1 377 ? 1.821 -4.536 -4.415 1.00 97.62 377 ARG A CA 1
ATOM 2978 C C . ARG A 1 377 ? 1.366 -3.092 -4.498 1.00 97.62 377 ARG A C 1
ATOM 2980 O O . ARG A 1 377 ? 0.178 -2.798 -4.429 1.00 97.62 377 ARG A O 1
ATOM 2987 N N . PHE A 1 378 ? 2.334 -2.231 -4.780 1.00 98.44 378 PHE A N 1
ATOM 2988 C CA . PHE A 1 378 ? 2.110 -0.930 -5.381 1.00 98.44 378 PHE A CA 1
ATOM 2989 C C . PHE A 1 378 ? 2.226 -1.055 -6.897 1.00 98.44 378 PHE A C 1
ATOM 2991 O O . PHE A 1 378 ? 3.239 -1.545 -7.402 1.00 98.44 378 PHE A O 1
ATOM 2998 N N . SER A 1 379 ? 1.193 -0.632 -7.616 1.00 98.44 379 SER A N 1
ATOM 2999 C CA . SER A 1 379 ? 1.145 -0.600 -9.077 1.00 98.44 379 SER A CA 1
ATOM 3000 C C . SER A 1 379 ? 1.080 0.844 -9.554 1.00 98.44 379 SER A C 1
ATOM 3002 O O . SER A 1 379 ? 0.341 1.653 -8.998 1.00 98.44 379 SER A O 1
ATOM 3004 N N . PHE A 1 380 ? 1.837 1.168 -10.595 1.00 98.62 380 PHE A N 1
ATOM 3005 C CA . PHE A 1 380 ? 2.049 2.527 -11.071 1.00 98.62 380 PHE A CA 1
ATOM 3006 C C . PHE A 1 380 ? 1.726 2.666 -12.556 1.00 98.62 380 PHE A C 1
ATOM 3008 O O . PHE A 1 380 ? 2.004 1.778 -13.368 1.00 98.62 380 PHE A O 1
ATOM 3015 N N . TRP A 1 381 ? 1.208 3.834 -12.916 1.00 98.38 381 TRP A N 1
ATOM 3016 C CA . TRP A 1 381 ? 1.005 4.282 -14.290 1.00 98.38 381 TRP A CA 1
ATOM 3017 C C . TRP A 1 381 ? 1.708 5.612 -14.480 1.00 98.38 381 TRP A C 1
ATOM 3019 O O . TRP A 1 381 ? 1.714 6.447 -13.570 1.00 98.38 381 TRP A O 1
ATOM 3029 N N . GLY A 1 382 ? 2.292 5.826 -15.653 1.00 98.12 382 GLY A N 1
ATOM 3030 C CA . GLY A 1 382 ? 3.197 6.948 -15.802 1.00 98.12 382 GLY A CA 1
ATOM 3031 C C . GLY A 1 382 ? 3.984 7.002 -17.097 1.00 98.12 382 GLY A C 1
ATOM 3032 O O . GLY A 1 382 ? 3.605 6.412 -18.108 1.00 98.12 382 GLY A O 1
ATOM 3033 N N . TYR A 1 383 ? 5.096 7.730 -17.036 1.00 97.88 383 TYR A N 1
ATOM 3034 C CA . TYR A 1 383 ? 6.019 7.945 -18.144 1.00 97.88 383 TYR A CA 1
ATOM 3035 C C . TYR A 1 383 ? 7.467 7.746 -17.688 1.00 97.88 383 TYR A C 1
ATOM 3037 O O . TYR A 1 383 ? 7.883 8.301 -16.668 1.00 97.88 383 TYR A O 1
ATOM 3045 N N . LEU A 1 384 ? 8.235 6.970 -18.457 1.00 97.44 384 LEU A N 1
ATOM 3046 C CA . LEU A 1 384 ? 9.692 6.875 -18.333 1.00 97.44 384 LEU A CA 1
ATOM 3047 C C . LEU A 1 384 ? 10.324 7.848 -19.325 1.00 97.44 384 LEU A C 1
ATOM 3049 O O . LEU A 1 384 ? 10.218 7.643 -20.536 1.00 97.44 384 LEU A O 1
ATOM 3053 N N . ASN A 1 385 ? 10.966 8.905 -18.839 1.00 97.62 385 ASN A N 1
ATOM 3054 C CA . ASN A 1 385 ? 11.615 9.877 -19.711 1.00 97.62 385 ASN A CA 1
ATOM 3055 C C . ASN A 1 385 ? 13.100 9.544 -19.856 1.00 97.62 385 ASN A C 1
ATOM 3057 O O . ASN A 1 385 ? 13.870 9.736 -18.916 1.00 97.62 385 ASN A O 1
ATOM 3061 N N . PHE A 1 386 ? 13.499 9.049 -21.024 1.00 96.38 386 PHE A N 1
ATOM 3062 C CA . PHE A 1 386 ? 14.889 8.726 -21.328 1.00 96.38 386 PHE A CA 1
ATOM 3063 C C . PHE A 1 386 ? 15.650 9.942 -21.859 1.00 96.38 386 PHE A C 1
ATOM 3065 O O . PHE A 1 386 ? 15.131 10.741 -22.643 1.00 96.38 386 PHE A O 1
ATOM 3072 N N . GLN A 1 387 ? 16.917 10.034 -21.467 1.00 94.19 387 GLN A N 1
ATOM 3073 C CA . GLN A 1 387 ? 17.873 11.000 -21.997 1.00 94.19 387 GLN A CA 1
ATOM 3074 C C . GLN A 1 387 ? 18.199 10.720 -23.466 1.00 94.19 387 GLN A C 1
ATOM 3076 O O . GLN A 1 387 ? 18.113 9.581 -23.928 1.00 94.19 387 GLN A O 1
ATOM 3081 N N . GLU A 1 388 ? 18.602 11.763 -24.190 1.00 92.62 388 GLU A N 1
ATOM 3082 C CA . GLU A 1 388 ? 19.236 11.636 -25.502 1.00 92.62 388 GLU A CA 1
ATOM 3083 C C . GLU A 1 388 ? 20.708 11.285 -25.337 1.00 92.62 388 GLU A C 1
ATOM 3085 O O . GLU A 1 388 ? 21.467 12.058 -24.754 1.00 92.62 388 GLU A O 1
ATOM 3090 N N . GLN A 1 389 ? 21.133 10.138 -25.866 1.00 89.62 389 GLN A N 1
ATOM 3091 C CA . GLN A 1 389 ? 22.549 9.789 -25.878 1.00 89.62 389 GLN A CA 1
ATOM 3092 C C . GLN A 1 389 ? 23.217 10.341 -27.148 1.00 89.62 389 GLN A C 1
ATOM 3094 O O . GLN A 1 389 ? 22.788 10.009 -28.259 1.00 89.62 389 GLN A O 1
ATOM 3099 N N . PRO A 1 390 ? 24.290 11.146 -27.019 1.00 85.31 390 PRO A N 1
ATOM 3100 C CA . PRO A 1 390 ? 24.991 11.699 -28.171 1.00 85.31 390 PRO A CA 1
ATOM 3101 C C . PRO A 1 390 ? 25.457 10.619 -29.158 1.00 85.31 390 PRO A C 1
ATOM 3103 O O . PRO A 1 390 ? 26.012 9.591 -28.767 1.00 85.31 390 PRO A O 1
ATOM 3106 N N . GLY A 1 391 ? 25.235 10.866 -30.451 1.00 84.44 391 GLY A N 1
ATOM 3107 C CA . GLY A 1 391 ? 25.660 9.994 -31.554 1.00 84.44 391 GLY A CA 1
ATOM 3108 C C . GLY A 1 391 ? 24.793 8.751 -31.786 1.00 84.44 391 GLY A C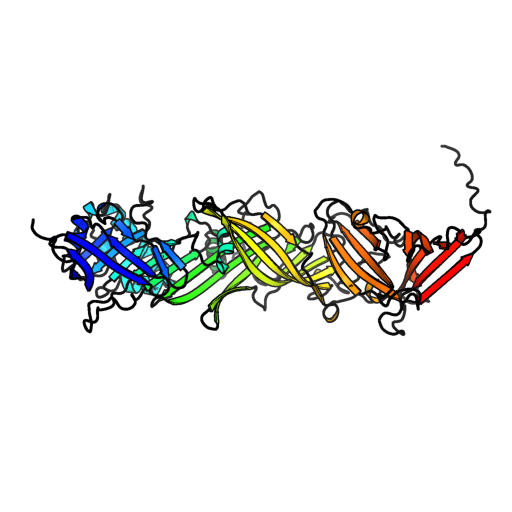 1
ATOM 3109 O O . GLY A 1 391 ? 24.864 8.151 -32.859 1.00 84.44 391 GLY A O 1
ATOM 3110 N N . PHE A 1 392 ? 23.957 8.355 -30.821 1.00 91.25 392 PHE A N 1
ATOM 3111 C CA . PHE A 1 392 ? 23.061 7.210 -30.963 1.00 91.25 392 PHE A CA 1
ATOM 3112 C C . PHE A 1 392 ? 21.930 7.285 -29.936 1.00 91.25 392 PHE A C 1
ATOM 3114 O O . PHE A 1 392 ? 22.084 6.834 -28.802 1.00 91.25 392 PHE A O 1
ATOM 3121 N N . ASP A 1 393 ? 20.788 7.838 -30.349 1.00 92.19 393 ASP A N 1
ATOM 3122 C CA . ASP A 1 393 ? 19.599 7.925 -29.506 1.00 92.19 393 ASP A CA 1
ATOM 3123 C C . ASP A 1 393 ? 18.943 6.550 -29.346 1.00 92.19 393 ASP A C 1
ATOM 3125 O O . ASP A 1 393 ? 18.022 6.156 -30.073 1.00 92.19 393 ASP A O 1
ATOM 3129 N N . LEU A 1 394 ? 19.493 5.813 -28.388 1.00 94.56 394 LEU A N 1
ATOM 3130 C CA . LEU A 1 394 ? 19.225 4.410 -28.169 1.00 94.56 394 LEU A CA 1
ATOM 3131 C C . LEU A 1 394 ? 17.791 4.188 -27.686 1.00 94.56 394 LEU A C 1
ATOM 3133 O O . LEU A 1 394 ? 17.046 3.418 -28.288 1.00 94.56 394 LEU A O 1
ATOM 3137 N N . PHE A 1 395 ? 17.390 4.872 -26.614 1.00 95.44 395 PHE A N 1
ATOM 3138 C CA . PHE A 1 395 ? 16.110 4.611 -25.954 1.00 95.44 395 PHE A CA 1
ATOM 3139 C C . PHE A 1 395 ? 14.940 5.386 -26.549 1.00 95.44 395 PHE A C 1
ATOM 3141 O O . PHE A 1 395 ? 13.808 4.966 -26.350 1.00 95.44 395 PHE A O 1
ATOM 3148 N N . SER A 1 396 ? 15.178 6.449 -27.327 1.00 94.75 396 SER A N 1
ATOM 3149 C CA . SER A 1 396 ? 14.189 7.128 -28.184 1.00 94.75 396 SER A CA 1
ATOM 3150 C C . SER A 1 396 ? 13.023 7.871 -27.515 1.00 94.75 396 SER A C 1
ATOM 3152 O O . SER A 1 396 ? 12.478 8.805 -28.108 1.00 94.75 396 SER A O 1
ATOM 3154 N N . PHE A 1 397 ? 12.605 7.475 -26.313 1.00 95.81 397 PHE A N 1
ATOM 3155 C CA . PHE A 1 397 ? 11.413 7.993 -25.645 1.00 95.81 397 PHE A CA 1
ATOM 3156 C C . PHE A 1 397 ? 11.768 9.061 -24.607 1.00 95.81 397 PHE A C 1
ATOM 3158 O O . PHE A 1 397 ? 12.085 8.741 -23.465 1.00 95.81 397 PHE A O 1
ATOM 3165 N N . GLY A 1 398 ? 11.694 10.340 -24.964 1.00 94.00 398 GLY A N 1
ATOM 3166 C CA . GLY A 1 398 ? 12.063 11.426 -24.054 1.00 94.00 398 GLY A CA 1
ATOM 3167 C C . GLY A 1 398 ? 11.534 12.783 -24.490 1.00 94.00 398 GLY A C 1
ATOM 3168 O O . GLY A 1 398 ? 10.849 12.900 -25.506 1.00 94.00 398 GLY A O 1
ATOM 3169 N N . SER A 1 399 ? 11.839 13.806 -23.699 1.00 90.81 399 SER A N 1
ATOM 3170 C CA . SER A 1 399 ? 11.450 15.188 -23.989 1.00 90.81 399 SER A CA 1
ATOM 3171 C C . SER A 1 399 ? 12.319 15.822 -25.079 1.00 90.81 399 SER A C 1
ATOM 3173 O O . SER A 1 399 ? 13.530 15.646 -25.070 1.00 90.81 399 SER A O 1
ATOM 3175 N N . ASP A 1 400 ? 11.708 16.632 -25.951 1.00 77.88 400 ASP A N 1
ATOM 3176 C CA . ASP A 1 400 ? 12.420 17.489 -26.925 1.00 77.88 400 ASP A CA 1
ATOM 3177 C C . ASP A 1 400 ? 12.809 18.869 -26.336 1.00 77.88 400 ASP A C 1
ATOM 3179 O O . ASP A 1 400 ? 13.457 19.684 -26.987 1.00 77.88 400 ASP A O 1
ATOM 3183 N N . VAL A 1 401 ? 12.367 19.155 -25.108 1.00 75.94 401 VAL A N 1
ATOM 3184 C CA . VAL A 1 401 ? 12.617 20.391 -24.344 1.00 75.94 401 VAL A CA 1
ATOM 3185 C C . VAL A 1 401 ? 13.154 20.031 -22.955 1.00 75.94 401 VAL A C 1
ATOM 3187 O O . VAL A 1 401 ? 13.248 18.849 -22.626 1.00 75.94 401 VAL A O 1
ATOM 3190 N N . ASN A 1 402 ? 13.490 21.028 -22.126 1.00 81.25 402 ASN A N 1
ATOM 3191 C CA . ASN A 1 402 ? 14.004 20.798 -20.770 1.00 81.25 402 ASN A CA 1
ATOM 3192 C C . ASN A 1 402 ? 13.140 19.766 -20.009 1.00 81.25 402 ASN A C 1
ATOM 3194 O O . ASN A 1 402 ? 11.930 19.951 -19.836 1.00 81.25 402 ASN A O 1
ATOM 3198 N N . ALA A 1 403 ? 13.771 18.673 -19.571 1.00 79.25 403 ALA A N 1
ATOM 3199 C CA . ALA A 1 403 ? 13.106 17.558 -18.912 1.00 79.25 403 ALA A CA 1
ATOM 3200 C C . ALA A 1 403 ? 12.454 17.967 -17.583 1.00 79.25 403 ALA A C 1
ATOM 3202 O O . ALA A 1 403 ? 11.377 17.466 -17.262 1.00 79.25 403 ALA A O 1
ATOM 3203 N N . GLU A 1 404 ? 13.023 18.924 -16.846 1.00 79.50 404 GLU A N 1
ATOM 3204 C CA . GLU A 1 404 ? 12.455 19.423 -15.584 1.00 79.50 404 GLU A CA 1
ATOM 3205 C C . GLU A 1 404 ? 11.119 20.145 -15.785 1.00 79.50 404 GLU A C 1
ATOM 3207 O O . GLU A 1 404 ? 10.229 20.033 -14.943 1.00 79.50 404 GLU A O 1
ATOM 3212 N N . LEU A 1 405 ? 10.948 20.809 -16.932 1.00 80.50 405 LEU A N 1
ATOM 3213 C CA . LEU A 1 405 ? 9.725 21.527 -17.313 1.00 80.50 405 LEU A CA 1
ATOM 3214 C C . LEU A 1 405 ? 8.734 20.656 -18.095 1.00 80.50 405 LEU A C 1
ATOM 3216 O O . LEU A 1 405 ? 7.628 21.085 -18.406 1.00 80.50 405 LEU A O 1
ATOM 3220 N N . SER A 1 406 ? 9.146 19.447 -18.469 1.00 85.38 406 SER A N 1
ATOM 3221 C CA . SER A 1 406 ? 8.322 18.535 -19.250 1.00 85.38 406 SER A CA 1
ATOM 3222 C C . SER A 1 406 ? 7.432 17.679 -18.361 1.00 85.38 406 SER A C 1
ATOM 3224 O O . SER A 1 406 ? 7.887 17.147 -17.347 1.00 85.38 406 SER A O 1
ATOM 3226 N N . GLU A 1 407 ? 6.208 17.443 -18.820 1.00 89.06 407 GLU A N 1
ATOM 3227 C CA . GLU A 1 407 ? 5.265 16.510 -18.212 1.00 89.06 407 GLU A CA 1
ATOM 3228 C C . GLU A 1 407 ? 4.642 15.608 -19.271 1.00 89.06 407 GLU A C 1
ATOM 3230 O O . GLU A 1 407 ? 4.466 15.994 -20.433 1.00 89.06 407 GLU A O 1
ATOM 3235 N N . LYS A 1 408 ? 4.296 14.393 -18.850 1.00 92.31 408 LYS A N 1
ATOM 3236 C CA . LYS A 1 408 ? 3.654 13.362 -19.664 1.00 92.31 408 LYS A CA 1
ATOM 3237 C C . LYS A 1 408 ? 4.419 13.113 -20.971 1.00 92.31 408 LYS A C 1
ATOM 3239 O O . LYS A 1 408 ? 3.825 12.925 -22.028 1.00 92.31 408 LYS A O 1
ATOM 3244 N N . GLN A 1 409 ? 5.754 13.169 -20.900 1.00 94.81 409 GLN A N 1
ATOM 3245 C CA . GLN A 1 409 ? 6.670 12.874 -22.005 1.00 94.81 409 GLN A CA 1
ATOM 3246 C C . GLN A 1 409 ? 7.510 11.641 -21.668 1.00 94.81 409 GLN A C 1
ATOM 3248 O O . GLN A 1 409 ? 7.976 11.487 -20.541 1.00 94.81 409 GLN A O 1
ATOM 3253 N N . GLY A 1 410 ? 7.781 10.814 -22.673 1.00 96.06 410 GLY A N 1
ATOM 3254 C CA . GLY A 1 410 ? 8.572 9.594 -22.550 1.00 96.06 410 GLY A CA 1
ATOM 3255 C C . GLY A 1 410 ? 7.768 8.356 -22.928 1.00 96.06 410 GLY A C 1
ATOM 3256 O O . GLY A 1 410 ? 6.747 8.455 -23.612 1.00 96.06 410 GLY A O 1
ATOM 3257 N N . LEU A 1 411 ? 8.237 7.191 -22.492 1.00 96.62 411 LEU A N 1
ATOM 3258 C CA . LEU A 1 411 ? 7.572 5.913 -22.712 1.00 96.62 411 LEU A CA 1
ATOM 3259 C C . LEU A 1 411 ? 6.425 5.772 -21.708 1.00 96.62 411 LEU A C 1
ATOM 3261 O O . LEU A 1 411 ? 6.670 5.626 -20.510 1.00 96.62 411 LEU A O 1
ATOM 3265 N N . CYS A 1 412 ? 5.187 5.829 -22.196 1.00 97.69 412 CYS A N 1
ATOM 3266 C CA . CYS A 1 412 ? 3.998 5.655 -21.371 1.00 97.69 412 CYS A CA 1
ATOM 3267 C C . CYS A 1 412 ? 3.893 4.198 -20.910 1.00 97.69 412 CYS A C 1
ATOM 3269 O O . CYS A 1 412 ? 3.979 3.275 -21.727 1.00 97.69 412 CYS A O 1
ATOM 3271 N N . PHE A 1 413 ? 3.711 3.998 -19.607 1.00 97.31 413 PHE A N 1
ATOM 3272 C CA . PHE A 1 413 ? 3.631 2.686 -18.986 1.00 97.31 413 PHE A CA 1
ATOM 3273 C C . PHE A 1 413 ? 2.418 2.548 -18.067 1.00 97.31 413 PHE A C 1
ATOM 3275 O O . PHE A 1 413 ? 1.879 3.514 -17.524 1.00 97.31 413 PHE A O 1
ATOM 3282 N N . SER A 1 414 ? 2.046 1.297 -17.838 1.00 97.31 414 SER A N 1
ATOM 3283 C CA . SER A 1 414 ? 1.078 0.869 -16.836 1.00 97.31 414 SER A CA 1
ATOM 3284 C C . SER A 1 414 ? 1.600 -0.353 -16.094 1.00 97.31 414 SER A C 1
ATOM 3286 O O . SER A 1 414 ? 2.349 -1.148 -16.660 1.00 97.31 414 SER A O 1
ATOM 3288 N N . ASN A 1 415 ? 1.178 -0.521 -14.842 1.00 96.06 415 ASN A N 1
ATOM 3289 C CA . ASN A 1 415 ? 1.461 -1.695 -14.015 1.00 96.06 415 ASN A CA 1
ATOM 3290 C C . ASN A 1 415 ? 2.954 -1.957 -13.703 1.00 96.06 415 ASN A C 1
ATOM 3292 O O . ASN A 1 415 ? 3.329 -3.077 -13.341 1.00 96.06 415 ASN A O 1
ATOM 3296 N N . LEU A 1 416 ? 3.807 -0.928 -13.791 1.00 97.38 416 LEU A N 1
ATOM 3297 C CA . LEU A 1 416 ? 5.111 -0.946 -13.112 1.00 97.38 416 LEU A CA 1
ATOM 3298 C C . LEU A 1 416 ? 4.859 -1.116 -11.616 1.00 97.38 416 LEU A C 1
ATOM 3300 O O . LEU A 1 416 ? 3.862 -0.584 -11.138 1.00 97.38 416 LEU A O 1
ATOM 3304 N N . GLY A 1 417 ? 5.690 -1.835 -10.865 1.00 96.62 417 GLY A N 1
ATOM 3305 C CA . GLY A 1 417 ? 5.360 -2.025 -9.456 1.00 96.62 417 GLY A CA 1
ATOM 3306 C C . GLY A 1 417 ? 6.510 -2.222 -8.500 1.00 96.62 417 GLY A C 1
ATOM 3307 O O . GLY A 1 417 ? 7.653 -2.445 -8.886 1.00 96.62 417 GLY A O 1
ATOM 3308 N N . ILE A 1 418 ? 6.146 -2.131 -7.228 1.00 96.81 418 ILE A N 1
ATOM 3309 C CA . ILE A 1 418 ? 6.972 -2.448 -6.070 1.00 96.81 418 ILE A CA 1
ATOM 3310 C C . ILE A 1 418 ? 6.149 -3.412 -5.217 1.00 96.81 418 ILE A C 1
ATOM 3312 O O . ILE A 1 418 ? 5.013 -3.099 -4.858 1.00 96.81 418 ILE A O 1
ATOM 3316 N N . THR A 1 419 ? 6.673 -4.598 -4.926 1.00 96.56 419 THR A N 1
ATOM 3317 C CA . THR A 1 419 ? 6.050 -5.510 -3.957 1.00 96.56 419 THR A CA 1
ATOM 3318 C C . THR A 1 419 ? 6.538 -5.184 -2.558 1.00 96.56 419 THR A C 1
ATOM 3320 O O . THR A 1 419 ? 7.665 -4.716 -2.396 1.00 96.56 419 THR A O 1
ATOM 3323 N N . MET A 1 420 ? 5.701 -5.440 -1.559 1.00 96.56 420 MET A N 1
ATOM 3324 C CA . MET A 1 420 ? 6.075 -5.382 -0.149 1.00 96.56 420 MET A CA 1
ATOM 3325 C C . MET A 1 420 ? 5.518 -6.625 0.537 1.00 96.56 420 MET A C 1
ATOM 3327 O O . MET A 1 420 ? 4.311 -6.739 0.761 1.00 96.56 420 MET A O 1
ATOM 3331 N N . ASP A 1 421 ? 6.412 -7.548 0.862 1.00 95.62 421 ASP A N 1
ATOM 3332 C CA . ASP A 1 421 ? 6.059 -8.821 1.481 1.00 95.62 421 ASP A CA 1
ATOM 3333 C C . ASP A 1 421 ? 6.486 -8.817 2.951 1.00 95.62 421 ASP A C 1
ATOM 3335 O O . ASP A 1 421 ? 7.568 -8.330 3.297 1.00 95.62 421 ASP A O 1
ATOM 3339 N N . PHE A 1 422 ? 5.654 -9.368 3.827 1.00 96.50 422 PHE A N 1
ATOM 3340 C CA . PHE A 1 422 ? 5.940 -9.516 5.254 1.00 96.50 422 PHE A CA 1
ATOM 3341 C C . PHE A 1 422 ? 5.090 -10.644 5.845 1.00 96.50 422 PHE A C 1
ATOM 3343 O O . PHE A 1 422 ? 4.199 -11.164 5.181 1.00 96.50 422 PHE A O 1
ATOM 3350 N N . ALA A 1 423 ? 5.358 -11.021 7.091 1.00 96.62 423 ALA A N 1
ATOM 3351 C CA . ALA A 1 423 ? 4.535 -11.970 7.828 1.00 96.62 423 ALA A CA 1
ATOM 3352 C C . ALA A 1 423 ? 3.929 -11.318 9.074 1.00 96.62 423 ALA A C 1
ATOM 3354 O O . ALA A 1 423 ? 4.634 -10.606 9.799 1.00 96.62 423 ALA A O 1
ATOM 3355 N N . LEU A 1 424 ? 2.656 -11.597 9.348 1.00 96.94 424 LEU A N 1
ATOM 3356 C CA . LEU A 1 424 ? 2.049 -11.410 10.664 1.00 96.94 424 LEU A CA 1
ATOM 3357 C C . LEU A 1 424 ? 2.401 -12.632 11.520 1.00 96.94 424 LEU A C 1
ATOM 3359 O O . LEU A 1 424 ? 2.151 -13.769 11.129 1.00 96.94 424 LEU A O 1
ATOM 3363 N N . ARG A 1 425 ? 3.024 -12.419 12.674 1.00 95.06 425 ARG A N 1
ATOM 3364 C CA . ARG A 1 425 ? 3.430 -13.488 13.592 1.00 95.06 425 ARG A CA 1
ATOM 3365 C C . ARG A 1 425 ? 2.321 -13.808 14.589 1.00 95.06 425 ARG A C 1
ATOM 3367 O O . ARG A 1 425 ? 1.473 -12.975 14.888 1.00 95.06 425 ARG A O 1
ATOM 3374 N N . ALA A 1 426 ? 2.400 -14.998 15.183 1.00 92.12 426 ALA A N 1
ATOM 3375 C CA . ALA A 1 426 ? 1.455 -15.458 16.201 1.00 92.12 426 ALA A CA 1
ATOM 3376 C C . ALA A 1 426 ? 1.410 -14.582 17.474 1.00 92.12 426 ALA A C 1
ATOM 3378 O O . ALA A 1 426 ? 0.457 -14.673 18.242 1.00 92.12 426 ALA A O 1
ATOM 3379 N N . ASP A 1 427 ? 2.429 -13.750 17.712 1.00 90.69 427 ASP A N 1
ATOM 3380 C CA . ASP A 1 427 ? 2.489 -12.779 18.812 1.00 90.69 427 ASP A CA 1
ATOM 3381 C C . ASP A 1 427 ? 1.909 -11.400 18.441 1.00 90.69 427 ASP A C 1
ATOM 3383 O O . ASP A 1 427 ? 2.097 -10.438 19.185 1.00 90.69 427 ASP A O 1
ATOM 3387 N N . ASN A 1 428 ? 1.202 -11.298 17.307 1.00 90.00 428 ASN A N 1
ATOM 3388 C CA . ASN A 1 428 ? 0.635 -10.059 16.771 1.00 90.00 428 ASN A CA 1
ATOM 3389 C C . ASN A 1 428 ? 1.689 -8.981 16.446 1.00 90.00 428 ASN A C 1
ATOM 3391 O O . ASN A 1 428 ? 1.395 -7.786 16.475 1.00 90.00 428 ASN A O 1
ATOM 3395 N N . THR A 1 429 ? 2.914 -9.393 16.100 1.00 93.56 429 THR A N 1
ATOM 3396 C CA . THR A 1 429 ? 3.951 -8.522 15.520 1.00 93.56 429 THR A CA 1
ATOM 3397 C C . THR A 1 429 ? 4.156 -8.806 14.033 1.00 93.56 429 THR A C 1
ATOM 3399 O O . THR A 1 429 ? 3.810 -9.877 13.539 1.00 93.56 429 THR A O 1
ATOM 3402 N N . THR A 1 430 ? 4.767 -7.874 13.300 1.00 94.69 430 THR A N 1
ATOM 3403 C CA . THR A 1 430 ? 5.140 -8.088 11.894 1.00 94.69 430 THR A CA 1
ATOM 3404 C C . THR A 1 430 ? 6.615 -8.448 11.743 1.00 94.69 430 THR A C 1
ATOM 3406 O O . THR A 1 430 ? 7.486 -8.007 12.503 1.00 94.69 430 THR A O 1
ATOM 3409 N N . SER A 1 431 ? 6.939 -9.257 10.735 1.00 93.94 431 SER A N 1
ATOM 3410 C CA . SER A 1 431 ? 8.320 -9.402 10.276 1.00 93.94 431 SER A CA 1
ATOM 3411 C C . SER A 1 431 ? 8.837 -8.113 9.629 1.00 93.94 431 SER A C 1
ATOM 3413 O O . SER A 1 431 ? 8.029 -7.302 9.173 1.00 93.94 431 SER A O 1
ATOM 3415 N N . PRO A 1 432 ? 10.169 -7.948 9.505 1.00 91.00 432 PRO A N 1
ATOM 3416 C CA . PRO A 1 432 ? 10.734 -6.944 8.609 1.00 91.00 432 PRO A CA 1
ATOM 3417 C C . PRO A 1 432 ? 10.133 -7.070 7.209 1.00 91.00 432 PRO A C 1
ATOM 3419 O O . PRO A 1 432 ? 9.824 -8.183 6.754 1.00 91.00 432 PRO A O 1
ATOM 3422 N N . ARG A 1 433 ? 9.957 -5.930 6.547 1.00 93.50 433 ARG A N 1
ATOM 3423 C CA . ARG A 1 433 ? 9.324 -5.856 5.228 1.00 93.50 433 ARG A CA 1
ATOM 3424 C C . ARG A 1 433 ? 10.355 -6.144 4.151 1.00 93.50 433 ARG A C 1
ATOM 3426 O O . ARG A 1 433 ? 11.505 -5.723 4.243 1.00 93.50 433 ARG A O 1
ATOM 3433 N N . LYS A 1 434 ? 9.942 -6.844 3.102 1.00 94.00 434 LYS A N 1
ATOM 3434 C CA . LYS A 1 434 ? 10.780 -7.148 1.941 1.00 94.00 434 LYS A CA 1
ATOM 3435 C C . LYS A 1 434 ? 10.215 -6.439 0.726 1.00 94.00 434 LYS A C 1
ATOM 3437 O O . LYS A 1 434 ? 9.199 -6.863 0.179 1.00 94.00 434 LYS A O 1
ATOM 3442 N N . PHE A 1 435 ? 10.885 -5.369 0.310 1.00 94.12 435 PHE A N 1
ATOM 3443 C CA . PHE A 1 435 ? 10.532 -4.657 -0.910 1.00 94.12 435 PHE A CA 1
ATOM 3444 C C . PHE A 1 435 ? 11.268 -5.227 -2.120 1.00 94.12 435 PHE A C 1
ATOM 3446 O O . PHE A 1 435 ? 12.450 -5.564 -2.031 1.00 94.12 435 PHE A O 1
ATOM 3453 N N . ALA A 1 436 ? 10.590 -5.286 -3.264 1.00 92.19 436 ALA A N 1
ATOM 3454 C CA . ALA A 1 436 ? 11.225 -5.592 -4.540 1.00 92.19 436 ALA A CA 1
ATOM 3455 C C . ALA A 1 436 ? 10.612 -4.768 -5.671 1.00 92.19 436 ALA A C 1
ATOM 3457 O O . ALA A 1 436 ? 9.393 -4.664 -5.795 1.00 92.19 436 ALA A O 1
ATOM 3458 N N . PHE A 1 437 ? 11.469 -4.203 -6.519 1.00 93.25 437 PHE A N 1
ATOM 3459 C CA . PHE A 1 437 ? 11.041 -3.543 -7.746 1.00 93.25 437 PHE A CA 1
ATOM 3460 C C . PHE A 1 437 ? 10.686 -4.586 -8.815 1.00 93.25 437 PHE A C 1
ATOM 3462 O O . PHE A 1 437 ? 11.403 -5.571 -9.012 1.00 93.25 437 PHE A O 1
ATOM 3469 N N . ASP A 1 438 ? 9.575 -4.372 -9.510 1.00 92.06 438 ASP A N 1
ATOM 3470 C CA . ASP A 1 438 ? 9.044 -5.280 -10.521 1.00 92.06 438 ASP A CA 1
ATOM 3471 C C . ASP A 1 438 ? 8.601 -4.515 -11.772 1.00 92.06 438 ASP A C 1
ATOM 3473 O O . ASP A 1 438 ? 7.461 -4.045 -11.891 1.00 92.06 438 ASP A O 1
ATOM 3477 N N . ALA A 1 439 ? 9.515 -4.449 -12.738 1.00 91.25 439 ALA A N 1
ATOM 3478 C CA . ALA A 1 439 ? 9.247 -3.983 -14.092 1.00 91.25 439 ALA A CA 1
ATOM 3479 C C . ALA A 1 439 ? 8.705 -5.076 -15.026 1.00 91.25 439 ALA A C 1
ATOM 3481 O O . ALA A 1 439 ? 8.240 -4.760 -16.121 1.00 91.25 439 ALA A O 1
ATOM 3482 N N . GLY A 1 440 ? 8.722 -6.349 -14.619 1.00 86.50 440 GLY A N 1
ATOM 3483 C CA . GLY A 1 440 ? 8.364 -7.477 -15.485 1.00 86.50 440 GLY A CA 1
ATOM 3484 C C . GLY A 1 440 ? 6.871 -7.566 -15.814 1.00 86.50 440 GLY A C 1
ATOM 3485 O O . GLY A 1 440 ? 6.501 -8.174 -16.818 1.00 86.50 440 GLY A O 1
ATOM 3486 N N . ARG A 1 441 ? 6.005 -6.951 -14.998 1.00 88.81 441 ARG A N 1
ATOM 3487 C CA . ARG A 1 441 ? 4.544 -6.895 -15.223 1.00 88.81 441 ARG A CA 1
ATOM 3488 C C . ARG A 1 441 ? 4.061 -5.621 -15.918 1.00 88.81 441 ARG A C 1
ATOM 3490 O O . ARG A 1 441 ? 2.858 -5.483 -16.161 1.00 88.81 441 ARG A O 1
ATOM 3497 N N . ALA A 1 442 ? 4.967 -4.691 -16.199 1.00 92.69 442 ALA A N 1
ATOM 3498 C CA . ALA A 1 442 ? 4.622 -3.423 -16.811 1.00 92.69 442 ALA A CA 1
ATOM 3499 C C . ALA A 1 442 ? 4.264 -3.607 -18.293 1.00 92.69 442 ALA A C 1
ATOM 3501 O O . ALA A 1 442 ? 4.865 -4.413 -19.008 1.00 92.69 442 ALA A O 1
ATOM 3502 N N . SER A 1 443 ? 3.288 -2.835 -18.762 1.00 92.44 443 SER A N 1
ATOM 3503 C CA . SER A 1 443 ? 2.912 -2.760 -20.174 1.00 92.44 443 SER A CA 1
ATOM 3504 C C . SER A 1 443 ? 3.028 -1.325 -20.681 1.00 92.44 443 SER A C 1
ATOM 3506 O O . SER A 1 443 ? 3.021 -0.385 -19.885 1.00 92.44 443 SER A O 1
ATOM 3508 N N . TYR A 1 444 ? 3.163 -1.150 -21.996 1.00 91.50 444 TYR A N 1
ATOM 3509 C CA . TYR A 1 444 ? 3.563 0.124 -22.595 1.00 91.50 444 TYR A CA 1
ATOM 3510 C C . TYR A 1 444 ? 2.623 0.548 -23.711 1.00 91.50 444 TYR A C 1
ATOM 3512 O O . TYR A 1 444 ? 2.265 -0.263 -24.568 1.00 91.50 444 TYR A O 1
ATOM 3520 N N . ASP A 1 445 ? 2.276 1.832 -23.724 1.00 92.69 445 ASP A N 1
ATOM 3521 C CA . ASP A 1 445 ? 1.385 2.420 -24.720 1.00 92.69 445 ASP A CA 1
ATOM 3522 C C . ASP A 1 445 ? 2.148 3.400 -25.618 1.00 92.69 445 ASP A C 1
ATOM 3524 O O . ASP A 1 445 ? 2.413 4.549 -25.261 1.00 92.69 445 ASP A O 1
ATOM 3528 N N . ILE A 1 446 ? 2.492 2.945 -26.825 1.00 91.94 446 ILE A N 1
ATOM 3529 C CA . ILE A 1 446 ? 3.193 3.772 -27.815 1.00 91.94 446 ILE A CA 1
ATOM 3530 C C . ILE A 1 446 ? 2.328 4.948 -28.282 1.00 91.94 446 ILE A C 1
ATOM 3532 O O . ILE A 1 446 ? 2.876 6.003 -28.588 1.00 91.94 446 ILE A O 1
ATOM 3536 N N . SER A 1 447 ? 0.998 4.803 -28.315 1.00 92.06 447 SER A N 1
ATOM 3537 C CA . SER A 1 447 ? 0.097 5.864 -28.787 1.00 92.06 447 SER A CA 1
ATOM 3538 C C . SER A 1 447 ? 0.075 7.079 -27.858 1.00 92.06 447 SER A C 1
ATOM 3540 O O . SER A 1 447 ? -0.134 8.200 -28.317 1.00 92.06 447 SER A O 1
ATOM 3542 N N . GLN A 1 448 ? 0.361 6.860 -26.573 1.00 94.75 448 GLN A N 1
ATOM 3543 C CA . GLN A 1 448 ? 0.503 7.905 -25.559 1.00 94.75 448 GLN A CA 1
ATOM 3544 C C . GLN A 1 448 ? 1.967 8.270 -25.278 1.00 94.75 448 GLN A C 1
ATOM 3546 O O . GLN A 1 448 ? 2.235 9.149 -24.463 1.00 94.75 448 GLN A O 1
ATOM 3551 N N . SER A 1 449 ? 2.925 7.601 -25.921 1.00 95.25 449 SER A N 1
ATOM 3552 C CA . SER A 1 449 ? 4.351 7.848 -25.708 1.00 95.25 449 SER A CA 1
ATOM 3553 C C . SER A 1 449 ? 4.863 9.006 -26.560 1.00 95.25 449 SER A C 1
ATOM 3555 O O . SER A 1 449 ? 4.444 9.198 -27.702 1.00 95.25 449 SER A O 1
ATOM 3557 N N . ARG A 1 450 ? 5.857 9.736 -26.045 1.00 94.69 450 ARG A N 1
ATOM 3558 C CA . ARG A 1 450 ? 6.625 10.711 -26.833 1.00 94.69 450 ARG A CA 1
ATOM 3559 C C . ARG A 1 450 ? 7.881 10.053 -27.384 1.00 94.69 450 ARG A C 1
ATOM 3561 O O . ARG A 1 450 ? 8.748 9.649 -26.615 1.00 94.69 450 ARG A O 1
ATOM 3568 N N . VAL A 1 451 ? 7.990 9.999 -28.708 1.00 92.94 451 VAL A N 1
ATOM 3569 C CA . VAL A 1 451 ? 9.169 9.490 -29.420 1.00 92.94 451 VAL A CA 1
ATOM 3570 C C . VAL A 1 451 ? 9.898 10.653 -30.082 1.00 92.94 451 VAL A C 1
ATOM 3572 O O . VAL A 1 451 ? 9.270 11.429 -30.807 1.00 92.94 451 VAL A O 1
ATOM 3575 N N . ARG A 1 452 ? 11.214 10.763 -29.881 1.00 91.19 452 ARG A N 1
ATOM 3576 C CA . ARG A 1 452 ? 12.014 11.824 -30.507 1.00 91.19 452 ARG A CA 1
ATOM 3577 C C . ARG A 1 452 ? 12.156 11.583 -32.023 1.00 91.19 452 ARG A C 1
ATOM 3579 O O . ARG A 1 452 ? 12.328 10.431 -32.439 1.00 91.19 452 ARG A O 1
ATOM 3586 N N . PRO A 1 453 ? 12.087 12.612 -32.891 1.00 85.88 453 PRO A N 1
ATOM 3587 C CA . PRO A 1 453 ? 12.031 12.415 -34.347 1.00 85.88 453 PRO A CA 1
ATOM 3588 C C . PRO A 1 453 ? 13.232 11.683 -34.973 1.00 85.88 453 PRO A C 1
ATOM 3590 O O . PRO A 1 453 ? 13.050 10.878 -35.888 1.00 85.88 453 PRO A O 1
ATOM 3593 N N . ASN A 1 454 ? 14.453 11.909 -34.484 1.00 85.44 454 ASN A N 1
ATOM 3594 C CA . ASN A 1 454 ? 15.687 11.313 -35.030 1.00 85.44 454 ASN A CA 1
ATOM 3595 C C . ASN A 1 454 ? 16.192 10.103 -34.235 1.00 85.44 454 ASN A C 1
ATOM 3597 O O . ASN A 1 454 ? 17.366 9.739 -34.299 1.00 85.44 454 ASN A O 1
ATOM 3601 N N . SER A 1 455 ? 15.281 9.462 -33.512 1.00 90.69 455 SER A N 1
ATOM 3602 C CA . SER A 1 455 ? 15.580 8.354 -32.619 1.00 90.69 455 SER A CA 1
ATOM 3603 C C . SER A 1 455 ? 15.551 6.982 -33.289 1.00 90.69 455 SER A C 1
ATOM 3605 O O . SER A 1 455 ? 14.918 6.794 -34.336 1.00 90.69 455 SER A O 1
ATOM 3607 N N . LEU A 1 456 ? 16.194 6.000 -32.651 1.00 91.75 456 LEU A N 1
ATOM 3608 C CA . LEU A 1 456 ? 16.243 4.620 -33.124 1.00 91.75 456 LEU A CA 1
ATOM 3609 C C . LEU A 1 456 ? 14.836 4.020 -33.315 1.00 91.75 456 LEU A C 1
ATOM 3611 O O . LEU A 1 456 ? 14.552 3.481 -34.381 1.00 91.75 456 LEU A O 1
ATOM 3615 N N . PHE A 1 457 ? 13.932 4.144 -32.339 1.00 91.56 457 PHE A N 1
ATOM 3616 C CA . PHE A 1 457 ? 12.563 3.611 -32.429 1.00 91.56 457 PHE A CA 1
ATOM 3617 C C . PHE A 1 457 ? 11.752 4.266 -33.549 1.00 91.56 457 PHE A C 1
ATOM 3619 O O . PHE A 1 457 ? 10.974 3.597 -34.227 1.00 91.56 457 PHE A O 1
ATOM 3626 N N . ASN A 1 458 ? 11.944 5.567 -33.781 1.00 87.06 458 ASN A N 1
ATOM 3627 C CA . ASN A 1 458 ? 11.199 6.286 -34.810 1.00 87.06 458 ASN A CA 1
ATOM 3628 C C . ASN A 1 458 ? 11.671 5.972 -36.236 1.00 87.06 458 ASN A C 1
ATOM 3630 O O . ASN A 1 458 ? 10.885 6.082 -37.179 1.00 87.06 458 ASN A O 1
ATOM 3634 N N . ARG A 1 459 ? 12.958 5.640 -36.397 1.00 87.06 459 ARG A N 1
ATOM 3635 C CA . ARG A 1 459 ? 13.622 5.440 -37.698 1.00 87.06 459 ARG A CA 1
ATOM 3636 C C . ARG A 1 459 ? 13.930 3.975 -38.006 1.00 87.06 459 ARG A C 1
ATOM 3638 O O . ARG A 1 459 ? 14.384 3.673 -39.106 1.00 87.06 459 ARG A O 1
ATOM 3645 N N . PHE A 1 460 ? 13.692 3.060 -37.068 1.00 88.56 460 PHE A N 1
ATOM 3646 C CA . PHE A 1 460 ? 13.932 1.631 -37.238 1.00 88.56 460 PHE A CA 1
ATOM 3647 C C . PHE A 1 460 ? 12.688 0.826 -36.815 1.00 88.56 460 PHE A C 1
ATOM 3649 O O . PHE A 1 460 ? 12.253 0.917 -35.669 1.00 88.56 460 PHE A O 1
ATOM 3656 N N . PRO A 1 461 ? 12.072 0.046 -37.723 1.00 85.19 461 PRO A N 1
ATOM 3657 C CA . PRO A 1 461 ? 10.756 -0.554 -37.505 1.00 85.19 461 PRO A CA 1
ATOM 3658 C C . PRO A 1 461 ? 10.801 -1.703 -36.490 1.00 85.19 461 PRO A C 1
ATOM 3660 O O . PRO A 1 461 ? 11.120 -2.849 -36.812 1.00 85.19 461 PRO A O 1
ATOM 3663 N N . MET A 1 462 ? 10.422 -1.406 -35.252 1.00 89.12 462 MET A N 1
ATOM 3664 C CA . MET A 1 462 ? 10.380 -2.376 -34.162 1.00 89.12 462 MET A CA 1
ATOM 3665 C C . MET A 1 462 ? 9.157 -2.162 -33.268 1.00 89.12 462 MET A C 1
ATOM 3667 O O . MET A 1 462 ? 8.532 -1.104 -33.284 1.00 89.12 462 MET A O 1
ATOM 3671 N N . LYS A 1 463 ? 8.787 -3.183 -32.495 1.00 90.25 463 LYS A N 1
ATOM 3672 C CA . LYS A 1 463 ? 7.658 -3.128 -31.552 1.00 90.25 463 LYS A CA 1
ATOM 3673 C C . LYS A 1 463 ? 8.141 -3.482 -30.159 1.00 90.25 463 LYS A C 1
ATOM 3675 O O . LYS A 1 463 ? 8.877 -4.451 -30.030 1.00 90.25 463 LYS A O 1
ATOM 3680 N N . ILE A 1 464 ? 7.726 -2.753 -29.126 1.00 90.88 464 ILE A N 1
ATOM 3681 C CA . ILE A 1 464 ? 8.027 -3.159 -27.746 1.00 90.88 464 ILE A CA 1
ATOM 3682 C C . ILE A 1 464 ? 7.368 -4.516 -27.484 1.00 90.88 464 ILE A C 1
ATOM 3684 O O . ILE A 1 464 ? 6.195 -4.711 -27.798 1.00 90.88 464 ILE A O 1
ATOM 3688 N N . ALA A 1 465 ? 8.144 -5.457 -26.953 1.00 89.50 465 ALA A N 1
ATOM 3689 C CA . ALA A 1 465 ? 7.668 -6.769 -26.539 1.00 89.50 465 ALA A CA 1
ATOM 3690 C C . ALA A 1 465 ? 7.503 -6.847 -25.016 1.00 89.50 465 ALA A C 1
ATOM 3692 O O . ALA A 1 465 ? 6.472 -7.315 -24.549 1.00 89.50 465 ALA A O 1
ATOM 3693 N N . ALA A 1 466 ? 8.507 -6.400 -24.256 1.00 88.44 466 ALA A N 1
ATOM 3694 C CA . ALA A 1 466 ? 8.496 -6.394 -22.792 1.00 88.44 466 ALA A CA 1
ATOM 3695 C C . ALA A 1 466 ? 9.604 -5.482 -22.244 1.00 88.44 466 ALA A C 1
ATOM 3697 O O . ALA A 1 466 ? 10.542 -5.156 -22.977 1.00 88.44 466 ALA A O 1
ATOM 3698 N N . ILE A 1 467 ? 9.548 -5.158 -20.950 1.00 89.75 467 ILE A N 1
ATOM 3699 C CA . ILE A 1 467 ? 10.749 -4.801 -20.190 1.00 89.75 467 ILE A CA 1
ATOM 3700 C C . ILE A 1 467 ? 11.253 -6.032 -19.444 1.00 89.75 467 ILE A C 1
ATOM 3702 O O . ILE A 1 467 ? 10.478 -6.814 -18.898 1.00 89.75 467 ILE A O 1
ATOM 3706 N N . LEU A 1 468 ? 12.568 -6.213 -19.469 1.00 90.62 468 LEU A N 1
ATOM 3707 C CA . LEU A 1 468 ? 13.279 -7.226 -18.707 1.00 90.62 468 LEU A CA 1
ATOM 3708 C C . LEU A 1 468 ? 14.061 -6.536 -17.591 1.00 90.62 468 LEU A C 1
ATOM 3710 O O . LEU A 1 468 ? 14.582 -5.438 -17.784 1.00 90.62 468 LEU A O 1
ATOM 3714 N N . GLN A 1 469 ? 14.171 -7.201 -16.450 1.00 91.06 469 GLN A N 1
ATOM 3715 C CA . GLN A 1 469 ? 15.055 -6.808 -15.359 1.00 91.06 469 GLN A CA 1
ATOM 3716 C C . GLN A 1 469 ? 15.922 -8.002 -14.973 1.00 91.06 469 GLN A C 1
ATOM 3718 O O . GLN A 1 469 ? 15.481 -9.149 -15.109 1.00 91.06 469 GLN A O 1
ATOM 3723 N N . SER A 1 470 ? 17.145 -7.744 -14.522 1.00 89.25 470 SER A N 1
ATOM 3724 C CA . SER A 1 470 ? 17.997 -8.794 -13.980 1.00 89.25 470 SER A CA 1
ATOM 3725 C C . SER A 1 470 ? 17.468 -9.275 -12.628 1.00 89.25 470 SER A C 1
ATOM 3727 O O . SER A 1 470 ? 16.835 -8.527 -11.886 1.00 89.25 470 SER A O 1
ATOM 3729 N N . ASP A 1 471 ? 17.741 -10.531 -12.282 1.00 79.44 471 ASP A N 1
ATOM 3730 C CA . ASP A 1 471 ? 17.533 -11.074 -10.932 1.00 79.44 471 ASP A CA 1
ATOM 3731 C C . ASP A 1 471 ? 18.775 -10.850 -10.038 1.00 79.44 471 ASP A C 1
ATOM 3733 O O . ASP A 1 471 ? 18.984 -11.538 -9.036 1.00 79.44 471 ASP A O 1
ATOM 3737 N N . GLY A 1 472 ? 19.646 -9.914 -10.438 1.00 72.31 472 GLY A N 1
ATOM 3738 C CA . GLY A 1 472 ? 20.965 -9.689 -9.849 1.00 72.31 472 GLY A CA 1
ATOM 3739 C C . GLY A 1 472 ? 22.012 -10.745 -10.223 1.00 72.31 472 GLY A C 1
ATOM 3740 O O . GLY A 1 472 ? 23.162 -10.636 -9.785 1.00 72.31 472 GLY A O 1
ATOM 3741 N N . ARG A 1 473 ? 21.661 -11.762 -11.022 1.00 63.44 473 ARG A N 1
ATOM 3742 C CA . ARG A 1 473 ? 22.562 -12.820 -11.486 1.00 63.44 473 ARG A CA 1
ATOM 3743 C C . ARG A 1 473 ? 22.536 -12.907 -13.013 1.00 63.44 473 ARG A C 1
ATOM 3745 O O . ARG A 1 473 ? 21.522 -12.758 -13.681 1.00 63.44 473 ARG A O 1
ATOM 3752 N N . GLY A 1 474 ? 23.706 -13.168 -13.583 1.00 73.62 474 GLY A N 1
ATOM 3753 C CA . GLY A 1 474 ? 23.840 -13.328 -15.024 1.00 73.62 474 GLY A CA 1
ATOM 3754 C C . GLY A 1 474 ? 23.709 -12.033 -15.828 1.00 73.62 474 GLY A C 1
ATOM 3755 O O . GLY A 1 474 ? 23.520 -10.921 -15.336 1.00 73.62 474 GLY A O 1
ATOM 3756 N N . SER A 1 475 ? 23.884 -12.208 -17.121 1.00 86.25 475 SER A N 1
ATOM 3757 C CA . SER A 1 475 ? 23.899 -11.183 -18.145 1.00 86.25 475 SER A CA 1
ATOM 3758 C C . SER A 1 475 ? 22.809 -11.489 -19.167 1.00 86.25 475 SER A C 1
ATOM 3760 O O . SER A 1 475 ? 22.365 -12.634 -19.291 1.00 86.25 475 SER A O 1
ATOM 3762 N N . PRO A 1 476 ? 22.422 -10.519 -20.001 1.00 90.62 476 PRO A N 1
ATOM 3763 C CA . PRO A 1 476 ? 21.564 -10.811 -21.142 1.00 90.62 476 PRO A CA 1
ATOM 3764 C C . PRO A 1 476 ? 22.074 -11.955 -22.050 1.00 90.62 476 PRO A C 1
ATOM 3766 O O . PRO A 1 476 ? 21.275 -12.650 -22.682 1.00 90.62 476 PRO A O 1
ATOM 3769 N N . ALA A 1 477 ? 23.388 -12.220 -22.081 1.00 88.44 477 ALA A N 1
ATOM 3770 C CA . ALA A 1 477 ? 23.950 -13.341 -22.833 1.00 88.44 477 ALA A CA 1
ATOM 3771 C C . ALA A 1 477 ? 23.476 -14.709 -22.312 1.00 88.44 477 ALA A C 1
ATOM 3773 O O . ALA A 1 477 ? 23.245 -15.619 -23.114 1.00 88.44 477 ALA A O 1
ATOM 3774 N N . ASP A 1 478 ? 23.235 -14.838 -21.005 1.00 86.69 478 ASP A N 1
ATOM 3775 C CA . ASP A 1 478 ? 22.700 -16.060 -20.389 1.00 86.69 478 ASP A CA 1
ATOM 3776 C C . ASP A 1 478 ? 21.245 -16.321 -20.816 1.00 86.69 478 ASP A C 1
ATOM 3778 O O . ASP A 1 478 ? 20.797 -17.465 -20.892 1.00 86.69 478 ASP A O 1
ATOM 3782 N N . LEU A 1 479 ? 20.527 -15.266 -21.223 1.00 86.81 479 LEU A N 1
ATOM 3783 C CA . LEU A 1 479 ? 19.193 -15.339 -21.832 1.00 86.81 479 LEU A CA 1
ATOM 3784 C C . LEU A 1 479 ? 19.239 -15.604 -23.352 1.00 86.81 479 LEU A C 1
ATOM 3786 O O . LEU A 1 479 ? 18.198 -15.640 -24.024 1.00 86.81 479 LEU A O 1
ATOM 3790 N N . GLY A 1 480 ? 20.433 -15.822 -23.911 1.00 88.00 480 GLY A N 1
ATOM 3791 C CA . GLY A 1 480 ? 20.668 -16.132 -25.319 1.00 88.00 480 GLY A CA 1
ATOM 3792 C C . GLY A 1 480 ? 20.766 -14.913 -26.236 1.00 88.00 480 GLY A C 1
ATOM 3793 O O . GLY A 1 480 ? 20.659 -15.081 -27.452 1.00 88.00 480 GLY A O 1
ATOM 3794 N N . PHE A 1 481 ? 20.946 -13.708 -25.690 1.00 91.50 481 PHE A N 1
ATOM 3795 C CA . PHE A 1 481 ? 21.218 -12.518 -26.494 1.00 91.50 481 PHE A CA 1
ATOM 3796 C C . PHE A 1 481 ? 22.693 -12.448 -26.917 1.00 91.50 481 PHE A C 1
ATOM 3798 O O . PHE A 1 481 ? 23.601 -12.910 -26.227 1.00 91.50 481 PHE A O 1
ATOM 3805 N N . LEU A 1 482 ? 22.934 -11.881 -28.095 1.00 92.25 482 LEU A N 1
ATOM 3806 C CA . LEU A 1 482 ? 24.250 -11.707 -28.698 1.00 92.25 482 LEU A CA 1
ATOM 3807 C C . LEU A 1 482 ? 24.572 -10.217 -28.770 1.00 92.25 482 LEU A C 1
ATOM 3809 O O . LEU A 1 482 ? 23.754 -9.425 -29.224 1.00 92.25 482 LEU A O 1
ATOM 3813 N N . SER A 1 483 ? 25.780 -9.834 -28.364 1.00 94.00 483 SER A N 1
ATOM 3814 C CA . SER A 1 483 ? 26.193 -8.427 -28.341 1.00 94.00 483 SER A CA 1
ATOM 3815 C C . SER A 1 483 ? 26.205 -7.805 -29.750 1.00 94.00 483 SER A C 1
ATOM 3817 O O . SER A 1 483 ? 26.734 -8.400 -30.698 1.00 94.00 483 SER A O 1
ATOM 3819 N N . VAL A 1 484 ? 25.635 -6.605 -29.873 1.00 96.12 484 VAL A N 1
ATOM 3820 C CA . VAL A 1 484 ? 25.617 -5.778 -31.087 1.00 96.12 484 VAL A CA 1
ATOM 3821 C C . VAL A 1 484 ? 26.554 -4.595 -30.865 1.00 96.12 484 VAL A C 1
ATOM 3823 O O . VAL A 1 484 ? 26.469 -3.900 -29.854 1.00 96.12 484 VAL A O 1
ATOM 3826 N N . ARG A 1 485 ? 27.478 -4.364 -31.799 1.00 96.19 485 ARG A N 1
ATOM 3827 C CA . ARG A 1 485 ? 28.345 -3.181 -31.757 1.00 96.19 485 ARG A CA 1
ATOM 3828 C C . ARG A 1 485 ? 27.507 -1.933 -32.013 1.00 96.19 485 ARG A C 1
ATOM 3830 O O . ARG A 1 485 ? 26.613 -1.952 -32.848 1.00 96.19 485 ARG A O 1
ATOM 3837 N N . VAL A 1 486 ? 27.807 -0.864 -31.298 1.00 94.62 486 VAL A N 1
ATOM 3838 C CA . VAL A 1 486 ? 27.120 0.432 -31.389 1.00 94.62 486 VAL A CA 1
ATOM 3839 C C . VAL A 1 486 ? 27.981 1.433 -32.169 1.00 94.62 486 VAL A C 1
ATOM 3841 O O . VAL A 1 486 ? 29.195 1.214 -32.274 1.00 94.62 486 VAL A O 1
ATOM 3844 N N . PRO A 1 487 ? 27.398 2.521 -32.714 1.00 92.50 487 PRO A N 1
ATOM 3845 C CA . PRO A 1 487 ? 28.161 3.561 -33.398 1.00 92.50 487 PRO A CA 1
ATOM 3846 C C . PRO A 1 487 ? 29.321 4.078 -32.542 1.00 92.50 487 PRO A C 1
ATOM 3848 O O . PRO A 1 487 ? 29.197 4.220 -31.328 1.00 92.50 487 PRO A O 1
ATOM 3851 N N . ARG A 1 488 ? 30.460 4.400 -33.170 1.00 88.38 488 ARG A N 1
ATOM 3852 C CA . ARG A 1 488 ? 31.690 4.809 -32.455 1.00 88.38 488 ARG A CA 1
ATOM 3853 C C . ARG A 1 488 ? 31.516 6.055 -31.583 1.00 88.38 488 ARG A C 1
ATOM 3855 O O . ARG A 1 488 ? 32.288 6.249 -30.641 1.00 88.38 488 ARG A O 1
ATOM 3862 N N . GLU A 1 489 ? 30.560 6.902 -31.938 1.00 87.38 489 GLU A N 1
ATOM 3863 C CA . GLU A 1 489 ? 30.205 8.135 -31.233 1.00 87.38 489 GLU A CA 1
ATOM 3864 C C . GLU A 1 489 ? 29.474 7.852 -29.915 1.00 87.38 489 GLU A C 1
ATOM 3866 O O . GLU A 1 489 ? 29.629 8.613 -28.965 1.00 87.38 489 GLU A O 1
ATOM 3871 N N . PHE A 1 490 ? 28.775 6.717 -29.814 1.00 92.00 490 PHE A N 1
ATOM 3872 C CA . PHE A 1 490 ? 28.109 6.292 -28.592 1.00 92.00 490 PHE A CA 1
ATOM 3873 C C . PHE A 1 490 ? 29.130 5.773 -27.579 1.00 92.00 490 PHE A C 1
ATOM 3875 O O . PHE A 1 490 ? 29.727 4.703 -27.741 1.00 92.00 490 PHE A O 1
ATOM 3882 N N . LYS A 1 491 ? 29.355 6.550 -26.520 1.00 91.19 491 LYS A N 1
ATOM 3883 C CA . LYS A 1 491 ? 30.266 6.195 -25.429 1.00 91.19 491 LYS A CA 1
ATOM 3884 C C . LYS A 1 491 ? 29.469 5.616 -24.267 1.00 91.19 491 LYS A C 1
ATOM 3886 O O . LYS A 1 491 ? 28.865 6.359 -23.503 1.00 91.19 491 LYS A O 1
ATOM 3891 N N . ALA A 1 492 ? 29.504 4.294 -24.126 1.00 93.56 492 ALA A N 1
ATOM 3892 C CA . ALA A 1 492 ? 28.897 3.595 -23.003 1.00 93.56 492 ALA A CA 1
ATOM 3893 C C . ALA A 1 492 ? 29.831 2.523 -22.434 1.00 93.56 492 ALA A C 1
ATOM 3895 O O . ALA A 1 492 ? 30.598 1.879 -23.156 1.00 93.56 492 ALA A O 1
ATOM 3896 N N . LEU A 1 493 ? 29.752 2.338 -21.121 1.00 94.69 493 LEU A N 1
ATOM 3897 C CA . LEU A 1 493 ? 30.388 1.246 -20.397 1.00 94.69 493 LEU A CA 1
ATOM 3898 C C . LEU A 1 493 ? 29.523 -0.023 -20.463 1.00 94.69 493 LEU A C 1
ATOM 3900 O O . LEU A 1 493 ? 28.330 0.022 -20.763 1.00 94.69 493 LEU A O 1
ATOM 3904 N N . ARG A 1 494 ? 30.140 -1.165 -20.139 1.00 92.88 494 ARG A N 1
ATOM 3905 C CA . ARG A 1 494 ? 29.460 -2.464 -20.017 1.00 92.88 494 ARG A CA 1
ATOM 3906 C C . ARG A 1 494 ? 28.404 -2.445 -18.903 1.00 92.88 494 ARG A C 1
ATOM 3908 O O . ARG A 1 494 ? 28.569 -1.737 -17.901 1.00 92.88 494 ARG A O 1
ATOM 3915 N N . LEU A 1 495 ? 27.366 -3.267 -19.067 1.00 94.62 495 LEU A N 1
ATOM 3916 C CA . LEU A 1 495 ? 26.352 -3.507 -18.033 1.00 94.62 495 LEU A CA 1
ATOM 3917 C C . LEU A 1 495 ? 26.996 -4.071 -16.756 1.00 94.62 495 LEU A C 1
ATOM 3919 O O . LEU A 1 495 ? 27.997 -4.790 -16.818 1.00 94.62 495 LEU A O 1
ATOM 3923 N N . SER A 1 496 ? 26.425 -3.733 -15.603 1.00 92.06 496 SER A N 1
ATOM 3924 C CA . SER A 1 496 ? 26.696 -4.400 -14.328 1.00 92.06 496 SER A CA 1
ATOM 3925 C C . SER A 1 496 ? 25.778 -5.625 -14.158 1.00 92.06 496 SER A C 1
ATOM 3927 O O . SER A 1 496 ? 25.039 -5.998 -15.071 1.00 92.06 496 SER A O 1
ATOM 3929 N N . SER A 1 497 ? 25.839 -6.284 -12.998 1.00 89.75 497 SER A N 1
ATOM 3930 C CA . SER A 1 497 ? 24.930 -7.387 -12.648 1.00 89.75 497 SER A CA 1
ATOM 3931 C C . SER A 1 497 ? 23.482 -6.929 -12.444 1.00 89.75 497 SER A C 1
ATOM 3933 O O . SER A 1 497 ? 22.554 -7.718 -12.619 1.00 89.75 497 SER A O 1
ATOM 3935 N N . GLU A 1 498 ? 23.278 -5.658 -12.092 1.00 91.12 498 GLU A N 1
ATOM 3936 C CA . GLU A 1 498 ? 21.962 -5.029 -12.070 1.00 91.12 498 GLU A CA 1
ATOM 3937 C C . GLU A 1 498 ? 21.719 -4.348 -13.416 1.00 91.12 498 GLU A C 1
ATOM 3939 O O . GLU A 1 498 ? 22.466 -3.457 -13.828 1.00 91.12 498 GLU A O 1
ATOM 3944 N N . TRP A 1 499 ? 20.700 -4.788 -14.142 1.00 93.75 499 TRP A N 1
ATOM 3945 C CA . TRP A 1 499 ? 20.366 -4.195 -15.428 1.00 93.75 499 TRP A CA 1
ATOM 3946 C C . TRP A 1 499 ? 18.872 -4.278 -15.703 1.00 93.75 499 TRP A C 1
ATOM 3948 O O . TRP A 1 499 ? 18.169 -5.177 -15.240 1.00 93.75 499 TRP A O 1
ATOM 3958 N N . TYR A 1 500 ? 18.413 -3.336 -16.511 1.00 95.31 500 TYR A N 1
ATOM 3959 C CA . TYR A 1 500 ? 17.052 -3.226 -17.007 1.00 95.31 500 TYR A CA 1
ATOM 3960 C C . TYR A 1 500 ? 17.117 -3.105 -18.521 1.00 95.31 500 TYR A C 1
ATOM 3962 O O . TYR A 1 500 ? 18.129 -2.668 -19.073 1.00 95.31 500 TYR A O 1
ATOM 3970 N N . ALA A 1 501 ? 16.076 -3.528 -19.225 1.00 95.12 501 ALA A N 1
ATOM 3971 C CA . ALA A 1 501 ? 16.104 -3.491 -20.673 1.00 95.12 501 ALA A CA 1
ATOM 3972 C C . ALA A 1 501 ? 14.726 -3.386 -21.300 1.00 95.12 501 ALA A C 1
ATOM 3974 O O . ALA A 1 501 ? 13.794 -4.063 -20.877 1.00 95.12 501 ALA A O 1
ATOM 3975 N N . ILE A 1 502 ? 14.630 -2.628 -22.389 1.00 94.94 502 ILE A N 1
ATOM 3976 C CA . ILE A 1 502 ? 13.480 -2.685 -23.288 1.00 94.94 502 ILE A CA 1
ATOM 3977 C C . ILE A 1 502 ? 13.781 -3.741 -24.349 1.00 94.94 502 ILE A C 1
ATOM 3979 O O . ILE A 1 502 ? 14.732 -3.618 -25.124 1.00 94.94 502 ILE A O 1
ATOM 3983 N N . ASN A 1 503 ? 12.979 -4.800 -24.374 1.00 93.88 503 ASN A N 1
ATOM 3984 C CA . ASN A 1 503 ? 13.050 -5.828 -25.398 1.00 93.88 503 ASN A CA 1
ATOM 3985 C C . ASN A 1 503 ? 12.072 -5.493 -26.521 1.00 93.88 503 ASN A C 1
ATOM 3987 O O . ASN A 1 503 ? 10.860 -5.426 -26.308 1.00 93.88 503 ASN A O 1
ATOM 3991 N N . PHE A 1 504 ? 12.593 -5.331 -27.729 1.00 93.81 504 PHE A N 1
ATOM 3992 C CA . PHE A 1 504 ? 11.819 -5.076 -28.930 1.00 93.81 504 PHE A CA 1
ATOM 3993 C C . PHE A 1 504 ? 11.736 -6.321 -29.805 1.00 93.81 504 PHE A C 1
ATOM 3995 O O . PHE A 1 504 ? 12.700 -7.057 -29.983 1.00 93.81 504 PHE A O 1
ATOM 4002 N N . LYS A 1 505 ? 10.587 -6.526 -30.438 1.00 91.56 505 LYS A N 1
ATOM 4003 C CA . LYS A 1 505 ? 10.429 -7.444 -31.556 1.00 91.56 505 LYS A CA 1
ATOM 4004 C C . LYS A 1 505 ? 10.786 -6.722 -32.853 1.00 91.56 505 LYS A C 1
ATOM 4006 O O . LYS A 1 505 ? 10.115 -5.763 -33.242 1.00 91.56 505 LYS A O 1
ATOM 4011 N N . LEU A 1 506 ? 11.805 -7.229 -33.535 1.00 89.50 506 LEU A N 1
ATOM 4012 C CA . LEU A 1 506 ? 12.200 -6.835 -34.881 1.00 89.50 506 LEU A CA 1
ATOM 4013 C C . LEU A 1 506 ? 11.650 -7.860 -35.874 1.00 89.50 506 LEU A C 1
ATOM 4015 O O . LEU A 1 506 ? 12.058 -9.025 -35.869 1.00 89.50 506 LEU A O 1
ATOM 4019 N N . ASN A 1 507 ? 10.705 -7.441 -36.715 1.00 84.81 507 ASN A N 1
ATOM 4020 C CA . ASN A 1 507 ? 10.171 -8.306 -37.760 1.00 84.81 507 ASN A CA 1
ATOM 4021 C C . ASN A 1 507 ? 11.156 -8.351 -38.925 1.00 84.81 507 ASN A C 1
ATOM 4023 O O . ASN A 1 507 ? 11.305 -7.369 -39.638 1.00 84.81 507 ASN A O 1
ATOM 4027 N N . LEU A 1 508 ? 11.794 -9.497 -39.129 1.00 80.38 508 LEU A N 1
ATOM 4028 C CA . LEU A 1 508 ? 12.743 -9.716 -40.210 1.00 80.38 508 LEU A CA 1
ATOM 4029 C C . LEU A 1 508 ? 12.055 -10.217 -41.502 1.00 80.38 508 LEU A C 1
ATOM 4031 O O . LEU A 1 508 ? 12.720 -10.634 -42.442 1.00 80.38 508 LEU A O 1
ATOM 4035 N N . GLY A 1 509 ? 10.724 -10.182 -41.570 1.00 73.56 509 GLY A N 1
ATOM 4036 C CA . GLY A 1 509 ? 9.947 -10.617 -42.729 1.00 73.56 509 GLY A CA 1
ATOM 4037 C C . GLY A 1 509 ? 9.573 -12.102 -42.689 1.00 73.56 509 GLY A C 1
ATOM 4038 O O . GLY A 1 509 ? 9.474 -12.723 -41.628 1.00 73.56 509 GLY A O 1
ATOM 4039 N N . SER A 1 510 ? 9.314 -12.675 -43.868 1.00 65.69 510 SER A N 1
ATOM 4040 C CA . SER A 1 510 ? 9.016 -14.105 -44.033 1.00 65.69 510 SER A CA 1
ATOM 4041 C C . SER A 1 510 ? 10.161 -14.811 -44.752 1.00 65.69 510 SER A C 1
ATOM 4043 O O . SER A 1 510 ? 10.797 -14.230 -45.629 1.00 65.69 510 SER A O 1
ATOM 4045 N N . MET A 1 511 ? 10.388 -16.084 -44.430 1.00 61.75 511 MET A N 1
ATOM 4046 C CA . MET A 1 511 ? 11.366 -16.925 -45.132 1.00 61.75 511 MET A CA 1
ATOM 4047 C C . MET A 1 511 ? 10.775 -17.625 -46.372 1.00 61.75 511 MET A C 1
ATOM 4049 O O . MET A 1 511 ? 11.336 -18.606 -46.861 1.00 61.75 511 MET A O 1
ATOM 4053 N N . GLY A 1 512 ? 9.633 -17.149 -46.883 1.00 62.41 512 GLY A N 1
ATOM 4054 C CA . GLY A 1 512 ? 8.891 -17.822 -47.949 1.00 62.41 512 GLY A CA 1
ATOM 4055 C C . GLY A 1 512 ? 8.396 -19.213 -47.528 1.00 62.41 512 GLY A C 1
ATOM 4056 O O . GLY A 1 512 ? 8.162 -19.463 -46.350 1.00 62.41 512 GLY A O 1
ATOM 4057 N N . ALA A 1 513 ? 8.266 -20.137 -48.485 1.00 59.50 513 ALA A N 1
ATOM 4058 C CA . ALA A 1 513 ? 7.740 -21.494 -48.261 1.00 59.50 513 ALA A CA 1
ATOM 4059 C C . ALA A 1 513 ? 8.653 -22.422 -47.423 1.00 59.50 513 ALA A C 1
ATOM 4061 O O . ALA A 1 513 ? 8.293 -23.567 -47.169 1.00 59.50 513 ALA A O 1
ATOM 4062 N N . LEU A 1 514 ? 9.842 -21.950 -47.022 1.00 52.94 514 LEU A N 1
ATOM 4063 C CA . LEU A 1 514 ? 10.858 -22.722 -46.293 1.00 52.94 514 LEU A CA 1
ATOM 4064 C C . LEU A 1 514 ? 10.720 -22.636 -44.762 1.00 52.94 514 LEU A C 1
ATOM 4066 O O . LEU A 1 514 ? 11.483 -23.282 -44.045 1.00 52.94 514 LEU A O 1
ATOM 4070 N N . ALA A 1 515 ? 9.767 -21.854 -44.256 1.00 52.16 515 ALA A N 1
ATOM 4071 C CA . ALA A 1 515 ? 9.390 -21.830 -42.848 1.00 52.16 515 ALA A CA 1
ATOM 4072 C C . ALA A 1 515 ? 7.871 -22.005 -42.738 1.00 52.16 515 ALA A C 1
ATOM 4074 O O . ALA A 1 515 ? 7.123 -21.392 -43.501 1.00 52.16 515 ALA A O 1
ATOM 4075 N N . GLU A 1 516 ? 7.407 -22.831 -41.793 1.00 47.28 516 GLU A N 1
ATOM 4076 C CA . GLU A 1 516 ? 5.998 -22.804 -41.379 1.00 47.28 516 GLU A CA 1
ATOM 4077 C C . GLU A 1 516 ? 5.600 -21.366 -41.009 1.00 47.28 516 GLU A C 1
ATOM 4079 O O . GLU A 1 516 ? 6.458 -20.558 -40.661 1.00 47.28 516 GLU A O 1
ATOM 4084 N N . GLN A 1 517 ? 4.303 -21.051 -41.074 1.00 47.12 517 GLN A N 1
ATOM 4085 C CA . GLN A 1 517 ? 3.686 -19.715 -40.949 1.00 47.12 517 GLN A CA 1
ATOM 4086 C C . GLN A 1 517 ? 4.106 -18.848 -39.728 1.00 47.12 517 GLN A C 1
ATOM 4088 O O . GLN A 1 517 ? 3.647 -17.714 -39.591 1.00 47.12 517 GLN A O 1
ATOM 4093 N N . ALA A 1 518 ? 4.983 -19.329 -38.846 1.00 49.09 518 ALA A N 1
ATOM 4094 C CA . ALA A 1 518 ? 5.642 -18.555 -37.804 1.00 49.09 518 ALA A CA 1
ATOM 4095 C C . ALA A 1 518 ? 6.731 -17.639 -38.407 1.00 49.09 518 ALA A C 1
ATOM 4097 O O . ALA A 1 518 ? 7.833 -18.071 -38.736 1.00 49.09 518 ALA A O 1
ATOM 4098 N N . GLY A 1 519 ? 6.413 -16.351 -38.561 1.00 57.91 519 GLY A N 1
ATOM 4099 C CA . GLY A 1 519 ? 7.309 -15.339 -39.136 1.00 57.91 519 GLY A CA 1
ATOM 4100 C C . GLY A 1 519 ? 8.712 -15.263 -38.508 1.00 57.91 519 GLY A C 1
ATOM 4101 O O . GLY A 1 519 ? 8.928 -15.589 -37.340 1.00 57.91 519 GLY A O 1
ATOM 4102 N N . PHE A 1 520 ? 9.678 -14.770 -39.287 1.00 75.31 520 PHE A N 1
ATOM 4103 C CA . PHE A 1 520 ? 11.075 -14.622 -38.881 1.00 75.31 520 PHE A CA 1
ATOM 4104 C C . PHE A 1 520 ? 11.217 -13.339 -38.053 1.00 75.31 520 PHE A C 1
ATOM 4106 O O . PHE A 1 520 ? 11.170 -12.232 -38.578 1.00 75.31 520 PHE A O 1
ATOM 4113 N N . SER A 1 521 ? 11.309 -13.457 -36.728 1.00 83.25 521 SER A N 1
ATOM 4114 C CA . SER A 1 521 ? 11.407 -12.306 -35.818 1.00 83.25 521 SER A CA 1
ATOM 4115 C C . SER A 1 521 ? 12.598 -12.445 -34.881 1.00 83.25 521 SER A C 1
ATOM 4117 O O . SER A 1 521 ? 12.789 -13.503 -34.285 1.00 83.25 521 SER A O 1
ATOM 4119 N N . ALA A 1 522 ? 13.362 -11.367 -34.723 1.00 88.88 522 ALA A N 1
ATOM 4120 C CA . ALA A 1 522 ? 14.435 -11.267 -33.740 1.00 88.88 522 ALA A CA 1
ATOM 4121 C C . ALA A 1 522 ? 13.991 -10.437 -32.527 1.00 88.88 522 ALA A C 1
ATOM 4123 O O . ALA A 1 522 ? 13.148 -9.547 -32.647 1.00 88.88 522 ALA A O 1
ATOM 4124 N N . GLY A 1 523 ? 14.564 -10.728 -31.362 1.00 92.31 523 GLY A N 1
ATOM 4125 C CA . GLY A 1 523 ? 14.496 -9.862 -30.187 1.00 92.31 523 GLY A CA 1
ATOM 4126 C C . GLY A 1 523 ? 15.670 -8.891 -30.198 1.00 92.31 523 GLY A C 1
ATOM 4127 O O . GLY A 1 523 ? 16.810 -9.338 -30.285 1.00 92.31 523 GLY A O 1
ATOM 4128 N N . LEU A 1 524 ? 15.416 -7.591 -30.121 1.00 94.88 524 LEU A N 1
ATOM 4129 C CA . LEU A 1 524 ? 16.431 -6.558 -29.971 1.00 94.88 524 LEU A CA 1
ATOM 4130 C C . LEU A 1 524 ? 16.333 -5.977 -28.561 1.00 94.88 524 LEU A C 1
ATOM 4132 O O . LEU A 1 524 ? 15.336 -5.354 -28.211 1.00 94.88 524 LEU A O 1
ATOM 4136 N N . LEU A 1 525 ? 17.361 -6.196 -27.754 1.00 95.88 525 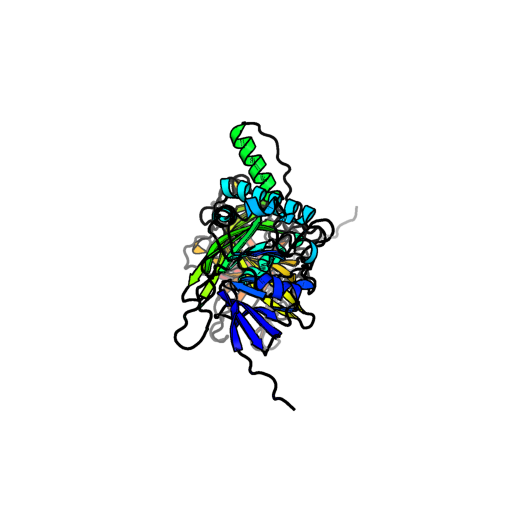LEU A N 1
ATOM 4137 C CA . LEU A 1 525 ? 17.422 -5.775 -26.365 1.00 95.88 525 LEU A CA 1
ATOM 4138 C C . LEU A 1 525 ? 18.223 -4.483 -26.247 1.00 95.88 525 LEU A C 1
ATOM 4140 O O . LEU A 1 525 ? 19.401 -4.459 -26.609 1.00 95.88 525 LEU A O 1
ATOM 4144 N N . LEU A 1 526 ? 17.587 -3.436 -25.728 1.00 96.69 526 LEU A N 1
ATOM 4145 C CA . LEU A 1 526 ? 18.243 -2.182 -25.370 1.00 96.69 526 LEU A CA 1
ATOM 4146 C C . LEU A 1 526 ? 18.337 -2.141 -23.849 1.00 96.69 526 LEU A C 1
ATOM 4148 O O . LEU A 1 526 ? 17.327 -1.938 -23.174 1.00 96.69 526 LEU A O 1
ATOM 4152 N N . ALA A 1 527 ? 19.523 -2.416 -23.320 1.00 96.69 527 ALA A N 1
ATOM 4153 C CA . ALA A 1 527 ? 19.745 -2.612 -21.895 1.00 96.69 527 ALA A CA 1
ATOM 4154 C C . ALA A 1 527 ? 20.556 -1.466 -21.295 1.00 96.69 527 ALA A C 1
ATOM 4156 O O . ALA A 1 527 ? 21.440 -0.923 -21.960 1.00 96.69 527 ALA A O 1
ATOM 4157 N N . TRP A 1 528 ? 20.291 -1.143 -20.033 1.00 96.25 528 TRP A N 1
ATOM 4158 C CA . TRP A 1 528 ? 21.099 -0.240 -19.225 1.00 96.25 528 TRP A CA 1
ATOM 4159 C C . TRP A 1 528 ? 21.303 -0.770 -17.809 1.00 96.25 528 TRP A C 1
ATOM 4161 O O . TRP A 1 528 ? 20.552 -1.621 -17.335 1.00 96.25 528 TRP A O 1
ATOM 4171 N N . SER A 1 529 ? 22.321 -0.242 -17.138 1.00 95.25 529 SER A N 1
ATOM 4172 C CA . SER A 1 529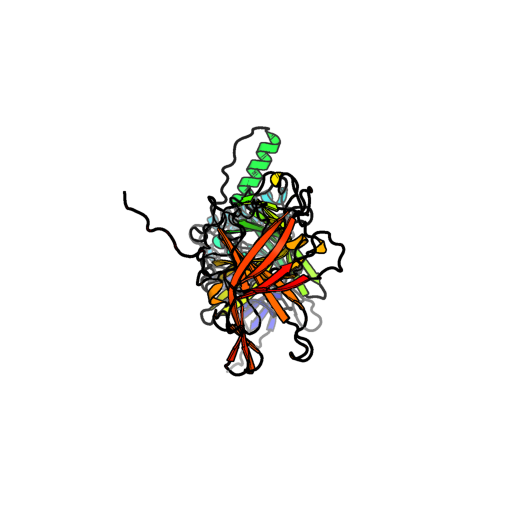 ? 22.564 -0.456 -15.710 1.00 95.25 529 SER A CA 1
ATOM 4173 C C . SER A 1 529 ? 22.556 0.878 -14.970 1.00 95.25 529 SER A C 1
ATOM 4175 O O . SER A 1 529 ? 22.981 1.873 -15.566 1.00 95.25 529 SER A O 1
ATOM 4177 N N . PRO A 1 530 ? 22.139 0.899 -13.691 1.00 92.75 530 PRO A N 1
ATOM 4178 C CA . PRO A 1 530 ? 22.182 2.109 -12.886 1.00 92.75 530 PRO A CA 1
ATOM 4179 C C . PRO A 1 530 ? 23.620 2.630 -12.750 1.00 92.75 530 PRO A C 1
ATOM 4181 O O . PRO A 1 530 ? 24.553 1.840 -12.545 1.00 92.75 530 PRO A O 1
ATOM 4184 N N . SER A 1 531 ? 23.821 3.937 -12.943 1.00 90.94 531 SER A N 1
ATOM 4185 C CA . SER A 1 531 ? 25.132 4.590 -12.890 1.00 90.94 531 SER A CA 1
ATOM 4186 C C . SER A 1 531 ? 25.024 6.121 -12.916 1.00 90.94 531 SER A C 1
ATOM 4188 O O . SER A 1 531 ? 24.770 6.722 -13.962 1.00 90.94 531 SER A O 1
ATOM 4190 N N . GLU A 1 532 ? 25.376 6.760 -11.798 1.00 86.69 532 GLU A N 1
ATOM 4191 C CA . GLU A 1 532 ? 25.368 8.225 -11.645 1.00 86.69 532 GLU A CA 1
ATOM 4192 C C . GLU A 1 532 ? 26.461 8.958 -12.446 1.00 86.69 532 GLU A C 1
ATOM 4194 O O . GLU A 1 532 ? 26.355 10.156 -12.674 1.00 86.69 532 GLU A O 1
ATOM 4199 N N . SER A 1 533 ? 27.539 8.274 -12.850 1.00 88.31 533 SER A N 1
ATOM 4200 C CA . SER A 1 533 ? 28.747 8.926 -13.394 1.00 88.31 533 SER A CA 1
ATOM 4201 C C . SER A 1 533 ? 29.019 8.661 -14.872 1.00 88.31 533 SER A C 1
ATOM 4203 O O . SER A 1 533 ? 29.946 9.225 -15.457 1.00 88.31 533 SER A O 1
ATOM 4205 N N . SER A 1 534 ? 28.301 7.721 -15.480 1.00 90.25 534 SER A N 1
ATOM 4206 C CA . SER A 1 534 ? 28.558 7.272 -16.849 1.00 90.25 534 SER A CA 1
ATOM 4207 C C . SER A 1 534 ? 27.353 6.550 -17.425 1.00 90.25 534 SER A C 1
ATOM 4209 O O . SER A 1 534 ? 26.651 5.843 -16.707 1.00 90.25 534 SER A O 1
ATOM 4211 N N . VAL A 1 535 ? 27.179 6.629 -18.745 1.00 93.81 535 VAL A N 1
ATOM 4212 C CA . VAL A 1 535 ? 26.234 5.769 -19.465 1.00 93.81 535 VAL A CA 1
ATOM 4213 C C . VAL A 1 535 ? 26.737 4.323 -19.409 1.00 93.81 535 VAL A C 1
ATOM 4215 O O . VAL A 1 535 ? 27.828 4.019 -19.897 1.00 93.81 535 VAL A O 1
ATOM 4218 N N . ARG A 1 536 ? 25.935 3.413 -18.853 1.00 94.94 536 ARG A N 1
ATOM 4219 C CA . ARG A 1 536 ? 26.110 1.957 -18.975 1.00 94.94 536 ARG A CA 1
ATOM 4220 C C . ARG A 1 536 ? 24.962 1.405 -19.788 1.00 94.94 536 ARG A C 1
ATOM 4222 O O . ARG A 1 536 ? 23.867 1.254 -19.262 1.00 94.94 536 ARG A O 1
ATOM 4229 N N . ALA A 1 537 ? 25.204 1.132 -21.061 1.00 96.12 537 ALA A N 1
ATOM 4230 C CA . ALA A 1 537 ? 24.162 0.677 -21.962 1.00 96.12 537 ALA A CA 1
ATOM 4231 C C . ALA A 1 537 ? 24.724 -0.220 -23.060 1.00 96.12 537 ALA A C 1
ATOM 4233 O O . ALA A 1 537 ? 25.832 -0.010 -23.556 1.00 96.12 537 ALA A O 1
ATOM 4234 N N . GLU A 1 538 ? 23.936 -1.212 -23.456 1.00 95.62 538 GLU A N 1
ATOM 4235 C CA . GLU A 1 538 ? 24.286 -2.155 -24.509 1.00 95.62 538 GLU A CA 1
ATOM 4236 C C . GLU A 1 538 ? 23.098 -2.449 -25.417 1.00 95.62 538 GLU A C 1
ATOM 4238 O O . GLU A 1 538 ? 21.943 -2.471 -24.990 1.00 95.62 538 GLU A O 1
ATOM 4243 N N . VAL A 1 539 ? 23.417 -2.755 -26.675 1.00 96.69 539 VAL A N 1
ATOM 4244 C CA . VAL A 1 539 ? 22.468 -3.316 -27.632 1.00 96.69 539 VAL A CA 1
ATOM 4245 C C . VAL A 1 539 ? 22.799 -4.776 -27.844 1.00 96.69 539 VAL A C 1
ATOM 4247 O O . VAL A 1 539 ? 23.960 -5.141 -28.056 1.00 96.69 539 VAL A O 1
ATOM 4250 N N . GLN A 1 540 ? 21.783 -5.625 -27.807 1.00 95.38 540 GLN A N 1
ATOM 4251 C CA . GLN A 1 540 ? 21.953 -7.048 -28.045 1.00 95.38 540 GLN A CA 1
ATOM 4252 C C . GLN A 1 540 ? 20.817 -7.611 -28.895 1.00 95.38 540 GLN A C 1
ATOM 4254 O O . GLN A 1 540 ? 19.720 -7.065 -28.924 1.00 95.38 540 GLN A O 1
ATOM 4259 N N . ILE A 1 541 ? 21.069 -8.707 -29.604 1.00 93.81 541 ILE A N 1
ATOM 4260 C CA . ILE A 1 541 ? 20.105 -9.340 -30.503 1.00 93.81 541 ILE A CA 1
ATOM 4261 C C . ILE A 1 541 ? 19.969 -10.829 -30.206 1.00 93.81 541 ILE A C 1
ATOM 4263 O O . ILE A 1 541 ? 20.956 -11.539 -30.027 1.00 93.81 541 ILE A O 1
ATOM 4267 N N . LYS A 1 542 ? 18.737 -11.323 -30.188 1.00 91.00 542 LYS A N 1
ATOM 4268 C CA . LYS A 1 542 ? 18.400 -12.741 -30.111 1.00 91.00 542 LYS A CA 1
ATOM 4269 C C . LYS A 1 542 ? 17.697 -13.142 -31.395 1.00 91.00 542 LYS A C 1
ATOM 4271 O O . LYS A 1 542 ? 16.614 -12.646 -31.702 1.00 91.00 542 LYS A O 1
ATOM 4276 N N . LEU A 1 543 ? 18.325 -14.024 -32.160 1.00 85.25 543 LEU A N 1
ATOM 4277 C CA . LEU A 1 543 ? 17.741 -14.558 -33.384 1.00 85.25 543 LEU A CA 1
ATOM 4278 C C . LEU A 1 543 ? 16.804 -15.729 -33.046 1.00 85.25 543 LEU A C 1
ATOM 4280 O O . LEU A 1 543 ? 16.960 -16.377 -32.006 1.00 85.25 543 LEU A O 1
ATOM 4284 N N . PRO A 1 544 ? 15.817 -16.035 -33.899 1.00 75.31 544 PRO A N 1
ATOM 4285 C CA . PRO A 1 544 ? 15.022 -17.243 -33.714 1.00 75.31 544 PRO A CA 1
ATOM 4286 C C . PRO A 1 544 ? 15.939 -18.476 -33.789 1.00 75.31 544 PRO A C 1
ATOM 4288 O O . PRO A 1 544 ? 16.954 -18.460 -34.473 1.00 75.31 544 PRO A O 1
ATOM 4291 N N . GLY A 1 545 ? 15.641 -19.547 -33.053 1.00 66.88 545 GLY A N 1
ATOM 4292 C CA . GLY A 1 545 ? 16.409 -20.801 -33.131 1.00 66.88 545 GLY A CA 1
ATOM 4293 C C . GLY A 1 545 ? 17.845 -20.780 -32.572 1.00 66.88 545 GLY A C 1
ATOM 4294 O O . GLY A 1 545 ? 18.504 -21.820 -32.599 1.00 66.88 545 GLY A O 1
ATOM 4295 N N . THR A 1 546 ? 18.347 -19.663 -32.028 1.00 63.22 546 THR A N 1
ATOM 4296 C CA . THR A 1 546 ? 19.639 -19.629 -31.319 1.00 63.22 546 THR A CA 1
ATOM 4297 C C . THR A 1 546 ? 19.459 -20.061 -29.860 1.00 63.22 546 THR A C 1
ATOM 4299 O O . THR A 1 546 ? 19.128 -19.250 -28.995 1.00 63.22 546 THR A O 1
ATOM 4302 N N . GLY A 1 547 ? 19.657 -21.349 -29.566 1.00 53.28 547 GLY A N 1
ATOM 4303 C CA . GLY A 1 547 ? 19.749 -21.855 -28.190 1.00 53.28 547 GLY A CA 1
ATOM 4304 C C . GLY A 1 547 ? 21.161 -21.684 -27.609 1.00 53.28 547 GLY A C 1
ATOM 4305 O O . GLY A 1 547 ? 22.143 -22.040 -28.264 1.00 53.28 547 GLY A O 1
ATOM 4306 N N . GLY A 1 548 ? 21.273 -21.159 -26.381 1.00 55.94 548 GLY A N 1
ATOM 4307 C CA . GLY A 1 548 ? 22.518 -21.153 -25.592 1.00 55.94 548 GLY A CA 1
ATOM 4308 C C . GLY A 1 548 ? 23.637 -20.228 -26.093 1.00 55.94 548 GLY A C 1
ATOM 4309 O O . GLY A 1 548 ? 24.791 -20.647 -26.132 1.00 55.94 548 GLY A O 1
ATOM 4310 N N . GLY A 1 549 ? 23.315 -19.006 -26.541 1.00 54.25 549 GLY A N 1
ATOM 4311 C CA . GLY A 1 549 ? 24.317 -17.976 -26.879 1.00 54.25 549 GLY A CA 1
ATOM 4312 C C . GLY A 1 549 ? 25.170 -18.260 -28.126 1.00 54.25 549 GLY A C 1
ATOM 4313 O O . GLY A 1 549 ? 26.148 -17.563 -28.397 1.00 54.25 549 GLY A O 1
ATOM 4314 N N . LYS A 1 550 ? 24.829 -19.285 -28.916 1.00 58.03 550 LYS A N 1
ATOM 4315 C CA . LYS A 1 550 ? 25.547 -19.613 -30.155 1.00 58.03 550 LYS A CA 1
ATOM 4316 C C . LYS A 1 550 ? 25.117 -18.677 -31.286 1.00 58.03 550 LYS A C 1
ATOM 4318 O O . LYS A 1 550 ? 23.928 -18.515 -31.542 1.00 58.03 550 LYS A O 1
ATOM 4323 N N . LYS A 1 551 ? 26.087 -18.143 -32.041 1.00 57.84 551 LYS A N 1
ATOM 4324 C CA . LYS A 1 551 ? 25.877 -17.347 -33.273 1.00 57.84 551 LYS A CA 1
ATOM 4325 C C . LYS A 1 551 ? 25.451 -18.214 -34.472 1.00 57.84 551 LYS A C 1
ATOM 4327 O O . LYS A 1 551 ? 25.987 -18.061 -35.567 1.00 57.84 551 LYS A O 1
ATOM 4332 N N . LEU A 1 552 ? 24.571 -19.187 -34.242 1.00 56.53 552 LEU A N 1
ATOM 4333 C CA . LEU A 1 552 ? 24.144 -20.193 -35.213 1.00 56.53 552 LEU A CA 1
ATOM 4334 C C . LEU A 1 552 ? 22.620 -20.262 -35.240 1.00 56.53 552 LEU A C 1
ATOM 4336 O O . LEU A 1 552 ? 22.006 -20.776 -34.308 1.00 56.53 552 LEU A O 1
ATOM 4340 N N . LEU A 1 553 ? 22.025 -19.792 -36.329 1.00 59.66 553 LEU A N 1
ATOM 4341 C CA . LEU A 1 553 ? 20.624 -20.047 -36.648 1.00 59.66 553 LEU A CA 1
ATOM 4342 C C . LEU A 1 553 ? 20.564 -21.380 -37.403 1.00 59.66 553 LEU A C 1
ATOM 4344 O O . LEU A 1 553 ? 21.147 -21.496 -38.479 1.00 59.66 553 LEU A O 1
ATOM 4348 N N . SER A 1 554 ? 19.899 -22.391 -36.842 1.00 59.19 554 SER A N 1
ATOM 4349 C CA . SER A 1 554 ? 19.685 -23.683 -37.507 1.00 59.19 554 SER A CA 1
ATOM 4350 C C . SER A 1 554 ? 18.231 -23.800 -37.949 1.00 59.19 554 SER A C 1
ATOM 4352 O O . SER A 1 554 ? 17.329 -23.747 -37.119 1.00 59.19 554 SER A O 1
ATOM 4354 N N . LEU A 1 555 ? 18.005 -24.007 -39.243 1.00 61.03 555 LEU A N 1
ATOM 4355 C CA . LEU A 1 555 ? 16.681 -24.173 -39.844 1.00 61.03 555 LEU A CA 1
ATOM 4356 C C . LEU A 1 555 ? 16.509 -25.637 -40.261 1.00 61.03 555 LEU A C 1
ATOM 4358 O O . LEU A 1 555 ? 17.183 -26.104 -41.180 1.00 61.03 555 LEU A O 1
ATOM 4362 N N . GLN A 1 556 ? 15.671 -26.373 -39.515 1.00 58.88 556 GLN A N 1
ATOM 4363 C CA . GLN A 1 556 ? 15.292 -27.782 -39.751 1.00 58.88 556 GLN A CA 1
ATOM 4364 C C . GLN A 1 556 ? 16.456 -28.739 -40.109 1.00 58.88 556 GLN A C 1
ATOM 4366 O O . GLN A 1 556 ? 16.300 -29.689 -40.865 1.00 58.88 556 GLN A O 1
ATOM 4371 N N . GLY A 1 557 ? 17.657 -28.484 -39.580 1.00 58.53 557 GLY A N 1
ATOM 4372 C CA . GLY A 1 557 ? 18.844 -29.328 -39.775 1.00 58.53 557 GLY A CA 1
ATOM 4373 C C . GLY A 1 557 ? 19.550 -29.212 -41.136 1.00 58.53 557 GLY A C 1
ATOM 4374 O O . GLY A 1 557 ? 20.686 -29.672 -41.245 1.00 58.53 557 GLY A O 1
ATOM 4375 N N . VAL A 1 558 ? 18.947 -28.566 -42.141 1.00 63.19 558 VAL A N 1
ATOM 4376 C CA . VAL A 1 558 ? 19.485 -28.496 -43.516 1.00 63.19 558 VAL A CA 1
ATOM 4377 C C . VAL A 1 558 ? 20.297 -27.225 -43.767 1.00 63.19 558 VAL A C 1
ATOM 4379 O O . VAL A 1 558 ? 21.304 -27.281 -44.477 1.00 63.19 558 VAL A O 1
ATOM 4382 N N . LEU A 1 559 ? 19.898 -26.100 -43.163 1.00 68.06 559 LEU A N 1
ATOM 4383 C CA . LEU A 1 559 ? 20.512 -24.789 -43.376 1.00 68.06 559 LEU A CA 1
ATOM 4384 C C . LEU A 1 559 ? 20.966 -24.183 -42.043 1.00 68.06 559 LEU A C 1
ATOM 4386 O O . LEU A 1 559 ? 20.170 -24.030 -41.115 1.00 68.06 559 LEU A O 1
ATOM 4390 N N . LYS A 1 560 ? 22.255 -23.848 -41.932 1.00 75.38 560 LYS A N 1
ATOM 4391 C CA . LYS A 1 560 ? 22.832 -23.162 -40.768 1.00 75.38 560 LYS A CA 1
ATOM 4392 C C . LYS A 1 560 ? 23.400 -21.823 -41.186 1.00 75.38 560 LYS A C 1
ATOM 4394 O O . LYS A 1 560 ? 24.220 -21.769 -42.092 1.00 75.38 560 LYS A O 1
ATOM 4399 N N . LEU A 1 561 ? 23.025 -20.763 -40.494 1.00 78.12 561 LEU A N 1
ATOM 4400 C CA . LEU A 1 561 ? 23.584 -19.438 -40.706 1.00 78.12 561 LEU A CA 1
ATOM 4401 C C . LEU A 1 561 ? 24.501 -19.084 -39.535 1.00 78.12 561 LEU A C 1
ATOM 4403 O O . LEU A 1 561 ? 24.059 -19.068 -38.386 1.00 78.12 561 LEU A O 1
ATOM 4407 N N . SER A 1 562 ? 25.771 -18.812 -39.825 1.00 83.75 562 SER A N 1
ATOM 4408 C CA . SER A 1 562 ? 26.745 -18.264 -38.884 1.00 83.75 562 SER A CA 1
ATOM 4409 C C . SER A 1 562 ? 26.965 -16.785 -39.156 1.00 83.75 562 SER A C 1
ATOM 4411 O O . SER A 1 562 ? 27.125 -16.401 -40.309 1.00 83.75 562 SER A O 1
ATOM 4413 N N . ILE A 1 563 ? 27.019 -15.967 -38.110 1.00 88.50 563 ILE A N 1
ATOM 4414 C CA . ILE A 1 563 ? 27.270 -14.522 -38.211 1.00 88.50 563 ILE A CA 1
ATOM 4415 C C . ILE A 1 563 ? 28.460 -14.200 -37.313 1.00 88.50 563 ILE A C 1
ATOM 4417 O O . ILE A 1 563 ? 28.487 -14.642 -36.161 1.00 88.50 563 ILE A O 1
ATOM 4421 N N . GLN A 1 564 ? 29.454 -13.455 -37.802 1.00 89.31 564 GLN A N 1
ATOM 4422 C CA . GLN A 1 564 ? 30.626 -13.147 -36.981 1.00 89.31 564 GLN A CA 1
ATOM 4423 C C . GLN A 1 564 ? 30.300 -12.093 -35.922 1.00 89.31 564 GLN A C 1
ATOM 4425 O O . GLN A 1 564 ? 30.617 -12.289 -34.746 1.00 89.31 564 GLN A O 1
ATOM 4430 N N . TYR A 1 565 ? 29.663 -10.989 -36.305 1.00 92.56 565 TYR A N 1
ATOM 4431 C CA . TYR A 1 565 ? 29.183 -9.964 -35.378 1.00 92.56 565 TYR A CA 1
ATOM 4432 C C . TYR A 1 565 ? 28.061 -9.128 -36.000 1.00 92.56 565 TYR A C 1
ATOM 4434 O O . TYR A 1 565 ? 27.843 -9.156 -37.210 1.00 92.56 565 TYR A O 1
ATOM 4442 N N . PHE A 1 566 ? 27.367 -8.386 -35.142 1.00 95.06 566 PHE A N 1
ATOM 4443 C CA . PHE A 1 566 ? 26.343 -7.417 -35.514 1.00 95.06 566 PHE A CA 1
ATOM 4444 C C . PHE A 1 566 ? 26.843 -6.010 -35.202 1.00 95.06 566 PHE A C 1
ATOM 4446 O O . PHE A 1 566 ? 27.601 -5.832 -34.243 1.00 95.06 566 PHE A O 1
ATOM 4453 N N . GLU A 1 567 ? 26.412 -5.020 -35.971 1.00 95.88 567 GLU A N 1
ATOM 4454 C CA . GLU A 1 567 ? 26.792 -3.622 -35.764 1.00 95.88 567 GLU A CA 1
ATOM 4455 C C . GLU A 1 567 ? 25.666 -2.670 -36.168 1.00 95.88 567 GLU A C 1
ATOM 4457 O O . GLU A 1 567 ? 25.134 -2.770 -37.269 1.00 95.88 567 GLU A O 1
ATOM 4462 N N . PHE A 1 568 ? 25.321 -1.738 -35.284 1.00 94.62 568 PHE A N 1
ATOM 4463 C CA . PHE A 1 568 ? 24.511 -0.575 -35.613 1.00 94.62 568 PHE A CA 1
ATOM 4464 C C . PHE A 1 568 ? 25.390 0.564 -36.115 1.00 94.62 568 PHE A C 1
ATOM 4466 O O . PHE A 1 568 ? 26.422 0.884 -35.525 1.00 94.62 568 PHE A O 1
ATOM 4473 N N . ILE A 1 569 ? 24.932 1.202 -37.186 1.00 91.25 569 ILE A N 1
ATOM 4474 C CA . ILE A 1 569 ? 25.562 2.372 -37.791 1.00 91.25 569 ILE A CA 1
ATOM 4475 C C . ILE A 1 569 ? 24.488 3.447 -37.973 1.00 91.25 569 ILE A C 1
ATOM 4477 O O . ILE A 1 569 ? 23.383 3.155 -38.440 1.00 91.25 569 ILE A O 1
ATOM 4481 N N . THR A 1 570 ? 24.830 4.683 -37.621 1.00 88.94 570 THR A N 1
ATOM 4482 C CA . THR A 1 570 ? 24.064 5.894 -37.924 1.00 88.94 570 THR A CA 1
ATOM 4483 C C . THR A 1 570 ? 24.669 6.575 -39.151 1.00 88.94 570 THR A C 1
ATOM 4485 O O . THR A 1 570 ? 25.889 6.679 -39.279 1.00 88.94 570 THR A O 1
ATOM 4488 N N . LEU A 1 571 ? 23.831 6.985 -40.103 1.00 85.81 571 LEU A N 1
ATOM 4489 C CA . LEU A 1 571 ? 24.261 7.651 -41.336 1.00 85.81 571 LEU A CA 1
ATOM 4490 C C . LEU A 1 571 ? 23.448 8.932 -41.547 1.00 85.81 571 LEU A C 1
ATOM 4492 O O . LEU A 1 571 ? 22.219 8.857 -41.499 1.00 85.81 571 LEU A O 1
ATOM 4496 N N . PRO A 1 572 ? 24.081 10.086 -41.815 1.00 83.38 572 PRO A N 1
ATOM 4497 C CA . PRO A 1 572 ? 23.351 11.292 -42.183 1.00 83.38 572 PRO A CA 1
ATOM 4498 C C . PRO A 1 572 ? 22.677 11.119 -43.547 1.00 83.38 572 PRO A C 1
ATOM 4500 O O . PRO A 1 572 ? 23.233 10.498 -44.460 1.00 83.38 572 PRO A O 1
ATOM 4503 N N . ILE A 1 573 ? 21.479 11.682 -43.697 1.00 77.94 573 ILE A N 1
ATOM 4504 C CA . ILE A 1 573 ? 20.729 11.660 -44.955 1.00 77.94 573 ILE A CA 1
ATOM 4505 C C . ILE A 1 573 ? 20.878 13.021 -45.647 1.00 77.94 573 ILE A C 1
ATOM 4507 O O . ILE A 1 573 ? 20.272 14.023 -45.261 1.00 77.94 573 ILE A O 1
ATOM 4511 N N . GLY A 1 574 ? 21.689 13.058 -46.707 1.00 71.94 574 GLY A N 1
ATOM 4512 C CA . GLY A 1 574 ? 21.935 14.276 -47.486 1.00 71.94 574 GLY A CA 1
ATOM 4513 C C . GLY A 1 574 ? 22.616 15.379 -46.665 1.00 71.94 574 GLY A C 1
ATOM 4514 O O . GLY A 1 574 ? 23.536 15.109 -45.902 1.00 71.94 574 GLY A O 1
ATOM 4515 N N . THR A 1 575 ? 22.171 16.627 -46.839 1.00 59.56 575 THR A N 1
ATOM 4516 C CA . THR A 1 575 ? 22.635 17.800 -46.067 1.00 59.56 575 THR A CA 1
ATOM 4517 C C . THR A 1 575 ? 21.722 18.138 -44.882 1.00 59.56 575 THR A C 1
ATOM 4519 O O . THR A 1 575 ? 21.851 19.211 -44.296 1.00 59.56 575 THR A O 1
ATOM 4522 N N . SER A 1 576 ? 20.746 17.278 -44.579 1.00 61.97 576 SER A N 1
ATOM 4523 C CA . SER A 1 576 ? 19.792 17.478 -43.484 1.00 61.97 576 SER A CA 1
ATOM 4524 C C . SER A 1 576 ? 20.355 16.973 -42.150 1.00 61.97 576 SER A C 1
ATOM 4526 O O . SER A 1 576 ? 21.349 16.248 -42.122 1.00 61.97 576 SER A O 1
ATOM 4528 N N . SER A 1 577 ? 19.704 17.327 -41.040 1.00 69.31 577 SER A N 1
ATOM 4529 C CA . SER A 1 577 ? 19.964 16.736 -39.720 1.00 69.31 577 SER A CA 1
ATOM 4530 C C . SER A 1 577 ? 19.285 15.371 -39.518 1.00 69.31 577 SER A C 1
ATOM 4532 O O . SER A 1 577 ? 19.331 14.834 -38.411 1.00 69.31 577 SER A O 1
ATOM 4534 N N . ASP A 1 578 ? 18.644 14.801 -40.549 1.00 76.88 578 ASP A N 1
ATOM 4535 C CA . ASP A 1 578 ? 18.019 13.480 -40.465 1.00 76.88 578 ASP A CA 1
ATOM 4536 C C . ASP A 1 578 ? 19.070 12.359 -40.457 1.00 76.88 578 ASP A C 1
ATOM 4538 O O . ASP A 1 578 ? 20.064 12.384 -41.192 1.00 76.88 578 ASP A O 1
ATOM 4542 N N . LEU A 1 579 ? 18.803 11.330 -39.648 1.00 81.25 579 LEU A N 1
ATOM 4543 C CA . LEU A 1 579 ? 19.654 10.151 -39.492 1.00 81.25 579 LEU A CA 1
ATOM 4544 C C . LEU A 1 579 ? 18.941 8.877 -39.957 1.00 81.25 579 LEU A C 1
ATOM 4546 O O . LEU A 1 579 ? 17.787 8.621 -39.607 1.00 81.25 579 LEU A O 1
ATOM 4550 N N . GLN A 1 580 ? 19.666 8.039 -40.696 1.00 85.94 580 GLN A N 1
ATOM 4551 C CA . GLN A 1 580 ? 19.296 6.658 -40.978 1.00 85.94 580 GLN A CA 1
ATOM 4552 C C . GLN A 1 580 ? 19.979 5.722 -39.979 1.00 85.94 580 GLN A C 1
ATOM 4554 O O . GLN A 1 580 ? 21.185 5.817 -39.747 1.00 85.94 580 GLN A O 1
ATOM 4559 N N . TYR A 1 581 ? 19.215 4.760 -39.465 1.00 89.81 581 TYR A N 1
ATOM 4560 C CA . TYR A 1 581 ? 19.715 3.670 -38.635 1.00 89.81 581 TYR A CA 1
ATOM 4561 C C . TYR A 1 581 ? 19.803 2.386 -39.458 1.00 89.81 581 TYR A C 1
ATOM 4563 O O . TYR A 1 581 ? 18.843 1.999 -40.136 1.00 89.81 581 TYR A O 1
ATOM 4571 N N . ARG A 1 582 ? 20.958 1.720 -39.393 1.00 91.81 582 ARG A N 1
ATOM 4572 C CA . ARG A 1 582 ? 21.219 0.471 -40.112 1.00 91.81 582 ARG A CA 1
ATOM 4573 C C . ARG A 1 582 ? 21.846 -0.570 -39.198 1.00 91.81 582 ARG A C 1
ATOM 4575 O O . ARG A 1 582 ? 22.795 -0.260 -38.483 1.00 91.81 582 ARG A O 1
ATOM 4582 N N . LEU A 1 583 ? 21.332 -1.794 -39.258 1.00 93.94 583 LEU A N 1
ATOM 4583 C CA . LEU A 1 583 ? 21.884 -2.960 -38.579 1.00 93.94 583 LEU A CA 1
ATOM 4584 C C . LEU A 1 583 ? 22.592 -3.858 -39.599 1.00 93.94 583 LEU A C 1
ATOM 4586 O O . LEU A 1 583 ? 21.956 -4.440 -40.480 1.00 93.94 583 LEU A O 1
ATOM 4590 N N . ASP A 1 584 ? 23.907 -3.980 -39.463 1.00 94.12 584 ASP A N 1
ATOM 4591 C CA . ASP A 1 584 ? 24.766 -4.806 -40.303 1.00 94.12 584 ASP A CA 1
ATOM 4592 C C . ASP A 1 584 ? 25.023 -6.166 -39.630 1.00 94.12 584 ASP A C 1
ATOM 4594 O O . ASP A 1 584 ? 25.369 -6.256 -38.450 1.00 94.12 584 ASP A O 1
ATOM 4598 N N . PHE A 1 585 ? 24.888 -7.234 -40.409 1.00 93.00 585 PHE A N 1
ATOM 4599 C CA . PHE A 1 585 ? 25.229 -8.609 -40.073 1.00 93.00 585 PHE A CA 1
ATOM 4600 C C . PHE A 1 585 ? 26.503 -8.914 -40.852 1.00 93.00 585 PHE A C 1
ATOM 4602 O O . PHE A 1 585 ? 26.473 -9.005 -42.082 1.00 93.00 585 PHE A O 1
ATOM 4609 N N . LYS A 1 586 ? 27.627 -9.010 -40.144 1.00 92.62 586 LYS A N 1
ATOM 4610 C CA . LYS A 1 586 ? 28.951 -9.037 -40.765 1.00 92.62 586 LYS A CA 1
ATOM 4611 C C . LYS A 1 586 ? 29.511 -10.443 -40.883 1.00 92.62 586 LYS A C 1
ATOM 4613 O O . LYS A 1 586 ? 29.399 -11.236 -39.936 1.00 92.62 586 LYS A O 1
ATOM 4618 N N . ASN A 1 587 ? 30.160 -10.711 -42.015 1.00 89.38 587 ASN A N 1
ATOM 4619 C CA . ASN A 1 587 ? 30.864 -11.962 -42.306 1.00 89.38 587 ASN A CA 1
ATOM 4620 C C . ASN A 1 587 ? 29.982 -13.191 -42.050 1.00 89.38 587 ASN A C 1
ATOM 4622 O O . ASN A 1 587 ? 30.263 -14.059 -41.217 1.00 89.38 587 ASN A O 1
ATOM 4626 N N . MET A 1 588 ? 28.856 -13.216 -42.753 1.00 87.75 588 MET A N 1
ATOM 4627 C CA . MET A 1 588 ? 27.881 -14.290 -42.725 1.00 87.75 588 MET A CA 1
ATOM 4628 C C . MET A 1 588 ? 28.396 -15.511 -43.486 1.00 87.75 588 MET A C 1
ATOM 4630 O O . MET A 1 588 ? 28.946 -15.408 -44.581 1.00 87.75 588 MET A O 1
ATOM 4634 N N . GLY A 1 589 ? 28.161 -16.684 -42.907 1.00 85.50 589 GLY A N 1
ATOM 4635 C CA . GLY A 1 589 ? 28.423 -17.981 -43.513 1.00 85.50 589 GLY A CA 1
ATOM 4636 C C . GLY A 1 589 ? 27.150 -18.812 -43.529 1.00 85.50 589 GLY A C 1
ATOM 4637 O O . GLY A 1 589 ? 26.441 -18.901 -42.530 1.00 85.50 589 GLY A O 1
ATOM 4638 N N . LEU A 1 590 ? 26.859 -19.431 -44.661 1.00 83.06 590 LEU A N 1
ATOM 4639 C CA . LEU A 1 590 ? 25.737 -20.327 -44.858 1.00 83.06 590 LEU A CA 1
ATOM 4640 C C . LEU A 1 590 ? 26.263 -21.755 -44.952 1.00 83.06 590 LEU A C 1
ATOM 4642 O O . LEU A 1 590 ? 27.094 -22.044 -45.801 1.00 83.06 590 LEU A O 1
ATOM 4646 N N . SER A 1 591 ? 25.785 -22.671 -44.119 1.00 80.75 591 SER A N 1
ATOM 4647 C CA . SER A 1 591 ? 26.040 -24.092 -44.293 1.00 80.75 591 SER A CA 1
ATOM 4648 C C . SER A 1 591 ? 24.796 -24.808 -44.785 1.00 80.75 591 SER A C 1
ATOM 4650 O O . SER A 1 591 ? 23.777 -24.788 -44.102 1.00 80.75 591 SER A O 1
ATOM 4652 N N . VAL A 1 592 ? 24.890 -25.449 -45.947 1.00 78.94 592 VAL A N 1
ATOM 4653 C CA . VAL A 1 592 ? 23.814 -26.243 -46.549 1.00 78.94 592 VAL A CA 1
ATOM 4654 C C . VAL A 1 592 ? 24.307 -27.675 -46.680 1.00 78.94 592 VAL A C 1
ATOM 4656 O O . VAL A 1 592 ? 25.335 -27.910 -47.313 1.00 78.94 592 VAL A O 1
ATOM 4659 N N . LEU A 1 593 ? 23.615 -28.626 -46.043 1.00 77.62 593 LEU A N 1
ATOM 4660 C CA . LEU A 1 593 ? 23.988 -30.053 -46.055 1.00 77.62 593 LEU A CA 1
ATOM 4661 C C . LEU A 1 593 ? 25.466 -30.312 -45.674 1.00 77.62 593 LEU A C 1
ATOM 4663 O O . LEU A 1 593 ? 26.119 -31.201 -46.210 1.00 77.62 593 LEU A O 1
ATOM 4667 N N . GLY A 1 594 ? 26.018 -29.508 -44.758 1.00 74.06 594 GLY A N 1
ATOM 4668 C CA . GLY A 1 594 ? 27.405 -29.623 -44.286 1.00 74.06 594 GLY A CA 1
ATOM 4669 C C . GLY A 1 594 ? 28.457 -28.887 -45.127 1.00 74.06 594 GLY A C 1
ATOM 4670 O O . GLY A 1 594 ? 29.572 -28.689 -44.645 1.00 74.06 594 GLY A O 1
ATOM 4671 N N . MET A 1 595 ? 28.119 -28.400 -46.324 1.00 78.94 595 MET A N 1
ATOM 4672 C CA . MET A 1 595 ? 28.993 -27.518 -47.112 1.00 78.94 595 MET A CA 1
ATOM 4673 C C . MET A 1 595 ? 28.880 -26.082 -46.606 1.00 78.94 595 MET A C 1
ATOM 4675 O O . MET A 1 595 ? 27.775 -25.658 -46.290 1.00 78.94 595 MET A O 1
ATOM 4679 N N . LYS A 1 596 ? 29.986 -25.333 -46.515 1.00 80.06 596 LYS A N 1
ATOM 4680 C CA . LYS A 1 596 ? 30.002 -23.914 -46.108 1.00 80.06 596 LYS A CA 1
ATOM 4681 C C . LYS A 1 596 ? 30.111 -23.002 -47.334 1.00 80.06 596 LYS A C 1
ATOM 4683 O O . LYS A 1 596 ? 30.957 -23.228 -48.192 1.00 80.06 596 LYS A O 1
ATOM 4688 N N . LEU A 1 597 ? 29.281 -21.968 -47.378 1.00 82.69 597 LEU A N 1
ATOM 4689 C CA . LEU A 1 597 ? 29.187 -20.948 -48.413 1.00 82.69 597 LEU A CA 1
ATOM 4690 C C . LEU A 1 597 ? 29.283 -19.550 -47.767 1.00 82.69 597 LEU A C 1
ATOM 4692 O O . LEU A 1 597 ? 28.721 -19.346 -46.692 1.00 82.69 597 LEU A O 1
ATOM 4696 N N . PRO A 1 598 ? 29.947 -18.580 -48.408 1.00 81.19 598 PRO A N 1
ATOM 4697 C CA . PRO A 1 598 ? 30.761 -18.770 -49.601 1.00 81.19 598 PRO A CA 1
ATOM 4698 C C . PRO A 1 598 ? 32.066 -19.515 -49.251 1.00 81.19 598 PRO A C 1
ATOM 4700 O O . PRO A 1 598 ? 32.536 -19.473 -48.116 1.00 81.19 598 PRO A O 1
ATOM 4703 N N . THR A 1 599 ? 32.653 -20.229 -50.214 1.00 81.06 599 THR A N 1
ATOM 4704 C CA . THR A 1 599 ? 33.946 -20.922 -50.022 1.00 81.06 599 THR A CA 1
ATOM 4705 C C . THR A 1 599 ? 35.141 -19.963 -50.046 1.00 81.06 599 THR A C 1
ATOM 4707 O O . THR A 1 599 ? 36.220 -20.310 -49.573 1.00 81.06 599 THR A O 1
ATOM 4710 N N . THR A 1 600 ? 34.955 -18.761 -50.594 1.00 80.50 600 THR A N 1
ATOM 4711 C CA . THR A 1 600 ? 35.927 -17.660 -50.661 1.00 80.50 600 THR A CA 1
ATOM 4712 C C . THR A 1 600 ? 35.192 -16.328 -50.523 1.00 80.50 600 THR A C 1
ATOM 4714 O O . THR A 1 600 ? 34.074 -16.213 -51.015 1.00 80.50 600 THR A O 1
ATOM 4717 N N . GLY A 1 601 ? 35.808 -15.312 -49.915 1.00 83.56 601 GLY A N 1
ATOM 4718 C CA . GLY A 1 601 ? 35.175 -14.002 -49.694 1.00 83.56 601 GLY A CA 1
ATOM 4719 C C . GLY A 1 601 ? 34.224 -13.971 -48.492 1.00 83.56 601 GLY A C 1
ATOM 4720 O O . GLY A 1 601 ? 34.189 -14.908 -47.696 1.00 83.56 601 GLY A O 1
ATOM 4721 N N . ALA A 1 602 ? 33.460 -12.888 -48.369 1.00 87.06 602 ALA A N 1
ATOM 4722 C CA . ALA A 1 602 ? 32.538 -12.629 -47.268 1.00 87.06 602 ALA A CA 1
ATOM 4723 C C . ALA A 1 602 ? 31.146 -12.241 -47.785 1.00 87.06 602 ALA A C 1
ATOM 4725 O O . ALA A 1 602 ? 31.001 -11.703 -48.886 1.00 87.06 602 ALA A O 1
ATOM 4726 N N . ILE A 1 603 ? 30.118 -12.530 -46.982 1.00 89.44 603 ILE A N 1
ATOM 4727 C CA . ILE A 1 603 ? 28.754 -12.038 -47.191 1.00 89.44 603 ILE A CA 1
ATOM 4728 C C . ILE A 1 603 ? 28.403 -11.108 -46.038 1.00 89.44 603 ILE A C 1
ATOM 4730 O O . ILE A 1 603 ? 28.466 -11.512 -44.881 1.00 89.44 603 ILE A O 1
ATOM 4734 N N . ASP A 1 604 ? 27.952 -9.907 -46.364 1.00 91.25 604 ASP A N 1
ATOM 4735 C CA . ASP A 1 604 ? 27.346 -8.987 -45.410 1.00 91.25 604 ASP A CA 1
ATOM 4736 C C . ASP A 1 604 ? 25.865 -8.819 -45.731 1.00 91.25 604 ASP A C 1
ATOM 4738 O O . ASP A 1 604 ? 25.486 -8.708 -46.898 1.00 91.25 604 ASP A O 1
ATOM 4742 N N . MET A 1 605 ? 25.030 -8.728 -44.700 1.00 90.56 605 MET A N 1
ATOM 4743 C CA . MET A 1 605 ? 23.633 -8.316 -44.831 1.00 90.56 605 MET A CA 1
ATOM 4744 C C . MET A 1 605 ? 23.404 -7.025 -44.058 1.00 90.56 605 MET A C 1
ATOM 4746 O O . MET A 1 605 ? 23.939 -6.827 -42.972 1.00 90.56 605 MET A O 1
ATOM 4750 N N . LYS A 1 606 ? 22.611 -6.131 -44.633 1.00 90.94 606 LYS A N 1
ATOM 4751 C CA . LYS A 1 606 ? 22.305 -4.811 -44.099 1.00 90.94 606 LYS A CA 1
ATOM 4752 C C . LYS A 1 606 ? 20.799 -4.659 -44.015 1.00 90.94 606 LYS A C 1
ATOM 4754 O O . LYS A 1 606 ? 20.105 -4.853 -45.016 1.00 90.94 606 LYS A O 1
ATOM 4759 N N . LEU A 1 607 ? 20.325 -4.305 -42.829 1.00 90.12 607 LEU A N 1
ATOM 4760 C CA . LEU A 1 607 ? 18.930 -3.995 -42.554 1.00 90.12 607 LEU A CA 1
ATOM 4761 C C . LEU A 1 607 ? 18.810 -2.502 -42.294 1.00 90.12 607 LEU A C 1
ATOM 4763 O O . LEU A 1 607 ? 19.379 -2.002 -41.324 1.00 90.12 607 LEU A O 1
ATOM 4767 N N . SER A 1 608 ? 18.075 -1.800 -43.145 1.00 87.06 608 SER A N 1
ATOM 4768 C CA . SER A 1 608 ? 17.824 -0.369 -42.981 1.00 87.06 608 SER A CA 1
ATOM 4769 C C . SER A 1 608 ? 16.362 -0.126 -42.638 1.00 87.06 608 SER A C 1
ATOM 4771 O O . SER A 1 608 ? 15.469 -0.694 -43.271 1.00 87.06 608 SER A O 1
ATOM 4773 N N . GLY A 1 609 ? 16.128 0.741 -41.657 1.00 78.19 609 GLY A N 1
ATOM 4774 C CA . GLY A 1 609 ? 14.810 1.331 -41.451 1.00 78.19 609 GLY A CA 1
ATOM 4775 C C . GLY A 1 609 ? 14.513 2.419 -42.483 1.00 78.19 609 GLY A C 1
ATOM 4776 O O . GLY A 1 609 ? 15.396 2.822 -43.249 1.00 78.19 609 GLY A O 1
ATOM 4777 N N . ASP A 1 610 ? 13.265 2.880 -42.505 1.00 72.69 610 ASP A N 1
ATOM 4778 C CA . ASP A 1 610 ? 12.833 3.953 -43.395 1.00 72.69 610 ASP A CA 1
ATOM 4779 C C . ASP A 1 610 ? 13.351 5.319 -42.901 1.00 72.69 610 ASP A C 1
ATOM 4781 O O . ASP A 1 610 ? 12.916 5.806 -41.851 1.00 72.69 610 ASP A O 1
ATOM 4785 N N . PRO A 1 611 ? 14.262 5.966 -43.650 1.00 66.19 611 PRO A N 1
ATOM 4786 C CA . PRO A 1 611 ? 14.818 7.253 -43.268 1.00 66.19 611 PRO A CA 1
ATOM 4787 C C . PRO A 1 611 ? 13.820 8.414 -43.371 1.00 66.19 611 PRO A C 1
ATOM 4789 O O . PRO A 1 611 ? 14.028 9.413 -42.694 1.00 66.19 611 PRO A O 1
ATOM 4792 N N . LEU A 1 612 ? 12.760 8.321 -44.185 1.00 66.75 612 LEU A N 1
ATOM 4793 C CA . LEU A 1 612 ? 11.865 9.444 -44.519 1.00 66.75 612 LEU A CA 1
ATOM 4794 C C . LEU A 1 612 ? 10.388 9.197 -44.161 1.00 66.75 612 LEU A C 1
ATOM 4796 O O . LEU A 1 612 ? 9.556 10.060 -44.435 1.00 66.75 612 LEU A O 1
ATOM 4800 N N . LYS A 1 613 ? 10.056 8.049 -43.547 1.00 62.84 613 LYS A N 1
ATOM 4801 C CA . LYS A 1 613 ? 8.672 7.608 -43.256 1.00 62.84 613 LYS A CA 1
ATOM 4802 C C . LYS A 1 613 ? 7.753 7.631 -44.492 1.00 62.84 613 LYS A C 1
ATOM 4804 O O . LYS A 1 613 ? 6.578 7.976 -44.393 1.00 62.84 613 LYS A O 1
ATOM 4809 N N . GLN A 1 614 ? 8.304 7.318 -45.660 1.00 56.47 614 GLN A N 1
ATOM 4810 C CA . GLN A 1 614 ? 7.572 7.253 -46.929 1.00 56.47 614 GLN A CA 1
ATOM 4811 C C . GLN A 1 614 ? 7.043 5.845 -47.237 1.00 56.47 614 GLN A C 1
ATOM 4813 O O . GLN A 1 614 ? 6.221 5.685 -48.137 1.00 56.47 614 GLN A O 1
ATOM 4818 N N . LEU A 1 615 ? 7.521 4.830 -46.517 1.00 54.59 615 LEU A N 1
ATOM 4819 C CA . LEU A 1 615 ? 7.104 3.437 -46.612 1.00 54.59 615 LEU A CA 1
ATOM 4820 C C . LEU A 1 615 ? 6.049 3.119 -45.547 1.00 54.59 615 LEU A C 1
ATOM 4822 O O . LEU A 1 615 ? 5.978 3.766 -44.499 1.00 54.59 615 LEU A O 1
ATOM 4826 N N . ASP A 1 616 ? 5.261 2.070 -45.791 1.00 54.56 616 ASP A N 1
ATOM 4827 C CA . ASP A 1 616 ? 4.297 1.562 -44.815 1.00 54.56 616 ASP A CA 1
ATOM 4828 C C . ASP A 1 616 ? 4.978 1.280 -43.467 1.00 54.56 616 ASP A C 1
ATOM 4830 O O . ASP A 1 616 ? 6.083 0.716 -43.406 1.00 54.56 616 ASP A O 1
ATOM 4834 N N . ALA A 1 617 ? 4.299 1.654 -42.378 1.00 53.09 617 ALA A N 1
ATOM 4835 C CA . ALA A 1 617 ? 4.792 1.487 -41.017 1.00 53.09 617 ALA A CA 1
ATOM 4836 C C . ALA A 1 617 ? 5.223 0.029 -40.768 1.00 53.09 617 ALA A C 1
ATOM 4838 O O . ALA A 1 617 ? 4.403 -0.889 -40.780 1.00 53.09 617 ALA A O 1
ATOM 4839 N N . GLY A 1 618 ? 6.519 -0.183 -40.515 1.00 57.81 618 GLY A N 1
ATOM 4840 C CA . GLY A 1 618 ? 7.078 -1.513 -40.253 1.00 57.81 618 GLY A CA 1
ATOM 4841 C C . GLY A 1 618 ? 7.961 -2.102 -41.360 1.00 57.81 618 GLY A C 1
ATOM 4842 O O . GLY A 1 618 ? 8.432 -3.227 -41.200 1.00 57.81 618 GLY A O 1
ATOM 4843 N N . SER A 1 619 ? 8.203 -1.381 -42.457 1.00 67.19 619 SER A N 1
ATOM 4844 C CA . SER A 1 619 ? 9.006 -1.876 -43.585 1.00 67.19 619 SER A CA 1
ATOM 4845 C C . SER A 1 619 ? 10.519 -1.801 -43.314 1.00 67.19 619 SER A C 1
ATOM 4847 O O . SER A 1 619 ? 11.064 -0.719 -43.104 1.00 67.19 619 SER A O 1
ATOM 4849 N N . LEU A 1 620 ? 11.209 -2.950 -43.342 1.00 79.69 620 LEU A N 1
ATOM 4850 C CA . LEU A 1 620 ? 12.678 -3.048 -43.351 1.00 79.69 620 LEU A CA 1
ATOM 4851 C C . LEU A 1 620 ? 13.189 -3.252 -44.777 1.00 79.69 620 LEU A C 1
ATOM 4853 O O . LEU A 1 620 ? 12.720 -4.152 -45.475 1.00 79.69 620 LEU A O 1
ATOM 4857 N N . ALA A 1 621 ? 14.215 -2.503 -45.173 1.00 82.25 621 ALA A N 1
ATOM 4858 C CA . ALA A 1 621 ? 14.955 -2.763 -46.403 1.00 82.25 621 ALA A CA 1
ATOM 4859 C C . ALA A 1 621 ? 16.099 -3.757 -46.151 1.00 82.25 621 ALA A C 1
ATOM 4861 O O . ALA A 1 621 ? 16.857 -3.608 -45.191 1.00 82.25 621 ALA A O 1
ATOM 4862 N N . TRP A 1 622 ? 16.230 -4.748 -47.038 1.00 84.75 622 TRP A N 1
ATOM 4863 C CA . TRP A 1 622 ? 17.242 -5.805 -46.977 1.00 84.75 622 TRP A CA 1
ATOM 4864 C C . TRP A 1 622 ? 18.221 -5.660 -48.134 1.00 84.75 622 TRP A C 1
ATOM 4866 O O . TRP A 1 622 ? 17.814 -5.653 -49.294 1.00 84.75 622 TRP A O 1
ATOM 4876 N N . ILE A 1 623 ? 19.515 -5.598 -47.831 1.00 86.12 623 ILE A N 1
ATOM 4877 C CA . ILE A 1 623 ? 20.574 -5.642 -48.843 1.00 86.12 623 ILE A CA 1
ATOM 4878 C C . ILE A 1 623 ? 21.615 -6.657 -48.395 1.00 86.12 623 ILE A C 1
ATOM 4880 O O . ILE A 1 623 ? 22.199 -6.504 -47.327 1.00 86.12 623 ILE A O 1
ATOM 4884 N N . ALA A 1 624 ? 21.872 -7.674 -49.212 1.00 87.06 624 ALA A N 1
ATOM 4885 C CA . ALA A 1 624 ? 22.984 -8.594 -49.010 1.00 87.06 624 ALA A CA 1
ATOM 4886 C C . ALA A 1 624 ? 24.042 -8.365 -50.093 1.00 87.06 624 ALA A C 1
ATOM 4888 O O . ALA A 1 624 ? 23.705 -8.177 -51.261 1.00 87.06 624 ALA A O 1
ATOM 4889 N N . ALA A 1 625 ? 25.313 -8.375 -49.707 1.00 88.25 625 ALA A N 1
ATOM 4890 C CA . ALA A 1 625 ? 26.436 -8.192 -50.611 1.00 88.25 625 ALA A CA 1
ATOM 4891 C C . ALA A 1 625 ? 27.466 -9.298 -50.395 1.00 88.25 625 ALA A C 1
ATOM 4893 O O . ALA A 1 625 ? 27.853 -9.577 -49.263 1.00 88.25 625 ALA A O 1
ATOM 4894 N N . TYR A 1 626 ? 27.922 -9.892 -51.494 1.00 89.38 626 TYR A N 1
ATOM 4895 C CA . TYR A 1 626 ? 29.085 -10.767 -51.529 1.00 89.38 626 TYR A CA 1
ATOM 4896 C C . TYR A 1 626 ? 30.284 -9.987 -52.064 1.00 89.38 626 TYR A C 1
ATOM 4898 O O . TYR A 1 626 ? 30.157 -9.281 -53.067 1.00 89.38 626 TYR A O 1
ATOM 4906 N N . TYR A 1 627 ? 31.441 -10.127 -51.426 1.00 87.06 627 TYR A N 1
ATOM 4907 C CA . TYR A 1 627 ? 32.680 -9.509 -51.887 1.00 87.06 627 TYR A CA 1
ATOM 4908 C C . TYR A 1 627 ? 33.898 -10.371 -51.551 1.00 87.06 627 TYR A C 1
ATOM 4910 O O . TYR A 1 627 ? 33.892 -11.168 -50.612 1.00 87.06 627 TYR A O 1
ATOM 4918 N N . LEU A 1 628 ? 34.963 -10.213 -52.337 1.00 84.62 628 LEU A N 1
ATOM 4919 C CA . LEU A 1 628 ? 36.262 -10.807 -52.043 1.00 84.62 628 LEU A CA 1
ATOM 4920 C C . LEU A 1 628 ? 37.008 -9.877 -51.084 1.00 84.62 628 LEU A C 1
ATOM 4922 O O . LEU A 1 628 ? 37.165 -8.694 -51.372 1.00 84.62 628 LEU A O 1
ATOM 4926 N N . GLU A 1 629 ? 37.445 -10.400 -49.939 1.00 67.06 629 GLU A N 1
ATOM 4927 C CA . GLU A 1 629 ? 38.330 -9.652 -49.048 1.00 67.06 629 GLU A CA 1
ATOM 4928 C C . GLU A 1 629 ? 39.694 -9.485 -49.723 1.00 67.06 629 GLU A C 1
ATOM 4930 O O . GLU A 1 629 ? 40.356 -10.468 -50.074 1.00 67.06 629 GLU A O 1
ATOM 4935 N N . ASP A 1 630 ? 40.110 -8.237 -49.921 1.00 55.81 630 ASP A N 1
ATOM 4936 C CA . ASP A 1 630 ? 41.405 -7.925 -50.509 1.00 55.81 630 ASP A CA 1
ATOM 4937 C C . ASP A 1 630 ? 42.498 -8.203 -49.462 1.00 55.81 630 ASP A C 1
ATOM 4939 O O . ASP A 1 630 ? 42.599 -7.528 -48.435 1.00 55.81 630 ASP A O 1
ATOM 4943 N N . LYS A 1 631 ? 43.312 -9.244 -49.679 1.00 48.47 631 LYS A N 1
ATOM 4944 C CA . LYS A 1 631 ? 44.348 -9.703 -48.726 1.00 48.47 631 LYS A CA 1
ATOM 4945 C C . LYS A 1 631 ? 45.501 -8.705 -48.516 1.00 48.47 631 LYS A C 1
ATOM 4947 O O . LYS A 1 631 ? 46.439 -8.999 -47.780 1.00 48.47 631 LYS A O 1
ATOM 4952 N N . SER A 1 632 ? 45.458 -7.539 -49.149 1.00 42.41 632 SER A N 1
ATOM 4953 C CA . SER A 1 632 ? 46.537 -6.550 -49.206 1.00 42.41 632 SER A CA 1
ATOM 4954 C C . SER A 1 632 ? 46.555 -5.538 -48.047 1.00 42.41 632 SER A C 1
ATOM 4956 O O . SER A 1 632 ? 47.514 -4.780 -47.943 1.00 42.41 632 SER A O 1
ATOM 4958 N N . ALA A 1 633 ? 45.580 -5.549 -47.126 1.00 39.25 633 ALA A N 1
ATOM 4959 C CA . ALA A 1 633 ? 45.495 -4.559 -46.037 1.00 39.25 633 ALA A CA 1
ATOM 4960 C C . ALA A 1 633 ? 45.798 -5.084 -44.611 1.00 39.25 633 ALA A C 1
ATOM 4962 O O . ALA A 1 633 ? 45.633 -4.345 -43.644 1.00 39.25 633 ALA A O 1
ATOM 4963 N N . SER A 1 634 ? 46.253 -6.334 -44.441 1.00 35.09 634 SER A N 1
ATOM 4964 C CA . SER A 1 634 ? 46.598 -6.905 -43.116 1.00 35.09 634 SER A CA 1
ATOM 4965 C C . SER A 1 634 ? 48.098 -7.107 -42.863 1.00 35.09 634 SER A C 1
ATOM 4967 O O . SER A 1 634 ? 48.469 -7.774 -41.899 1.00 35.09 634 SER A O 1
ATOM 4969 N N . ALA A 1 635 ? 48.977 -6.502 -43.666 1.00 33.66 635 ALA A N 1
ATOM 4970 C CA . ALA A 1 635 ? 50.387 -6.363 -43.303 1.00 33.66 635 ALA A CA 1
ATOM 4971 C C . ALA A 1 635 ? 50.556 -5.146 -42.379 1.00 33.66 635 ALA A C 1
ATOM 4973 O O . ALA A 1 635 ? 50.895 -4.047 -42.808 1.00 33.66 635 ALA A O 1
ATOM 4974 N N . VAL A 1 636 ? 50.258 -5.350 -41.097 1.00 35.44 636 VAL A N 1
ATOM 4975 C CA . VAL A 1 636 ? 50.626 -4.426 -40.023 1.00 35.44 636 VAL A CA 1
ATOM 4976 C C . VAL A 1 636 ? 52.152 -4.399 -39.927 1.00 35.44 636 VAL A C 1
ATOM 4978 O O . VAL A 1 636 ? 52.785 -5.421 -39.666 1.00 35.44 636 VAL A O 1
ATOM 4981 N N . THR A 1 637 ? 52.732 -3.221 -40.151 1.00 30.42 637 THR A N 1
ATOM 4982 C CA . THR A 1 637 ? 54.103 -2.869 -39.769 1.00 30.42 637 THR A CA 1
ATOM 4983 C C . THR A 1 637 ? 54.302 -3.173 -38.279 1.00 30.42 637 THR A C 1
ATOM 4985 O O . THR A 1 637 ? 53.467 -2.742 -37.480 1.00 30.42 637 THR A O 1
ATOM 4988 N N . PRO A 1 638 ? 55.366 -3.883 -37.861 1.00 34.50 638 PRO A N 1
ATOM 4989 C CA . PRO A 1 638 ? 55.614 -4.122 -36.447 1.00 34.50 638 PRO A CA 1
ATOM 4990 C C . PRO A 1 638 ? 55.835 -2.786 -35.732 1.00 34.50 638 PRO A C 1
ATOM 4992 O O . PRO A 1 638 ? 56.628 -1.959 -36.183 1.00 34.50 638 PRO A O 1
ATOM 4995 N N . LEU A 1 639 ? 55.132 -2.598 -34.616 1.00 31.81 639 LEU A N 1
ATOM 4996 C CA . LEU A 1 639 ? 55.476 -1.614 -33.596 1.00 31.81 639 LEU A CA 1
ATOM 4997 C C . LEU A 1 639 ? 56.934 -1.841 -33.175 1.00 31.81 639 LEU A C 1
ATOM 4999 O O . LEU A 1 639 ? 57.277 -2.922 -32.700 1.00 31.81 639 LEU A O 1
ATOM 5003 N N . ILE A 1 640 ? 57.777 -0.828 -33.366 1.00 32.91 640 ILE A N 1
ATOM 5004 C CA . ILE A 1 640 ? 59.057 -0.718 -32.669 1.00 32.91 640 ILE A CA 1
ATOM 5005 C C . ILE A 1 640 ? 58.750 -0.123 -31.293 1.00 32.91 640 ILE A C 1
ATOM 5007 O O . ILE A 1 640 ? 58.076 0.901 -31.194 1.00 32.91 640 ILE A O 1
ATOM 5011 N N . GLU A 1 641 ? 59.216 -0.812 -30.257 1.00 33.81 641 GLU A N 1
ATOM 5012 C CA . GLU A 1 641 ? 59.195 -0.395 -28.858 1.00 33.81 641 GLU A CA 1
ATOM 5013 C C . GLU A 1 641 ? 59.986 0.908 -28.643 1.00 33.81 641 GLU A C 1
ATOM 5015 O O . GLU A 1 641 ? 61.163 0.983 -29.000 1.00 33.81 641 GLU A O 1
ATOM 5020 N N . SER A 1 642 ? 59.348 1.896 -28.004 1.00 33.31 642 SER A N 1
ATOM 5021 C CA . SER A 1 642 ? 59.941 2.776 -26.982 1.00 33.31 642 SER A CA 1
ATOM 5022 C C . SER A 1 642 ? 58.840 3.493 -26.210 1.00 33.31 642 SER A C 1
ATOM 5024 O O . SER A 1 642 ? 58.086 4.242 -26.877 1.00 33.31 642 SER A O 1
#

Secondary structure (DSSP, 8-state):
-PPPPPEEEEE-TTS-EEEEETTEEEEEEEEE-TTT--EEEEES--HHHHHHHT-SSEEEEE--SGGG-EEE-EEEETTEEEE--TTSS-GGG---SEEEEEESSS-HHHHTT-GGGSTTHHHH-S-HHHHHHHHHHHHHHHHHHHTT-GGGHHHHHHHH-TT--EEEEEEEEE-STTS-GGGGGGGGGS-GGG--EEEEEEE-PPPB-TTS-B----EEEEEEEEE-HHHHHHHHHHHHHHHH------------S-TT-TTEEEEEEEEEEEEETTEEEEEEEEEEEEESEETTEEEEEPTTSSSS-SSTTEEEEEEEEEEETTEEEEEEE--TT--EEEEE--SSEEEEEEEEEEEEEEEEEE-TTS-EEEEEEEEEEEEEEEPPPTT---S--S-SS-GGG--S-SEEEEEEEEEEEEEE-TTS-BPPPEEEEE-TT-EEEGGG----TTSHHHHS-EEEEEEEE--SSS-GGGGT-EEEEPPTT---BPP-SS-EEEEEEEE----GGGS-SS--EEEEEEEE---SSS-BEEEEEE-TT--TT-SEEEETTTEEEE-SEEEEEEEE-TTSS-EEEEEEEEEEEEEETTEEE-SSSEEEEEEE--SSS-S-TTPPEEEEEEE---GGG--PPPPPP-

Sequence (642 aa):
SQAPPPLVTTTTPQGLVAQVQGLEWKSVLLAGNPEDGSKLEFTNLGNELREALQSNQLFLVASLAEPLGEFSNDITIAEWPFEINVGKNGEGGDYRNVLVFKFGRGAIKDLATDPKSWTGAGVFNTDPGLMSLFLQNYIAAAETSALENYRFRKFVDIVSNPAWEGILALRVTVGLSAFPDELKGLLAGIDLTRFFAHHFGIETSFVQAEGGLRQDKSSLFGLISYIDRDYVTRQNIQAHYSREQMILHVPHAVEALDPQTEFYDFKVLQLEVVFENSELLDFTSRIQLTTTRWFGEPAALQSGFPPDPIDNQSIDLNGSYEMHNGQRSYSFDTDATRTYKFLISSHVLNYVQIVKARFETLRSNAQPDRSEDIFTRFSFWGYLNFQEQPGFDLFSFGSDVNAELSEKQGLCFSNLGITMDFALRADNTTSPRKFAFDAGRASYDISQSRVRPNSLFNRFPMKIAAILQSDGRGSPADLGFLSVRVPREFKALRLSSEWYAINFKLNLGSMGALAEQAGFSAGLLLAWSPSESSVRAEVQIKLPGTGGGKKLLSLQGVLKLSIQYFEFITLPIGTSSDLQYRLDFKNMGLSVLGMKLPTTGAIDMKLSGDPLKQLDAGSLAWIAAYYLEDKSASAVTPLIES

Foldseek 3Di:
DDDFADWDWDAFLLQWIWIDTPPDTQKTWQAADPVVGQTWMQGPAAPLVVVQSNDNFAWAKAQQDVNGHDTSQWDDFALWIWGLPRRPDQPPLPGASIKTFGRHFDALLVVLQDLVPHRCSVNRDVDSVSSSVSSNVLLVVLVVCCVPPVLSVVVNCRRHDRPFGWMKTAQTQTDLLSHPLFCNVQLQAAPNVNWGWRMKIWGDDHFDPPPHGDDDHTWIWTKGKDADPVLVVLVVVVVVCVVPVDDDDDDADPPAPDPVCVFKHKHWRIWMWIDTRSHTDDTKTKMKIFGQDDLNFGKWWFAVQPDPDSHRRIQMWIWDWDQDPNDIDIWTKGDQVGKTWIQTLFQWFGIWIFNMKTKTFPGWAQDPQRKIKTKIKIWTWTFTATDQFPPARQQQWHDPDPRSPDGLTGWTKTGFIKMWIWMQHPVRDIDDIDIDGDQQPMDTDPVSTHGDCQHPPNQAFKAFDGKDWAPLDDDVLQVQWAFAAEAPRGDADAADSTKMWGKIKQFPAAPPPLDPPPGWIKIWIWMFHHDSPGTHITIIIHGPCRPRNAQWRDRPNFKIKHFPHKYWDWDDDDPDPFIKIKIKGWFMWMAGNNDIPPPAFGKMKMWTGHRPPPDDRNDIDIDIDTDGDDPPPPPDDDDDDD